Protein 4GNR (pdb70)

Radius of gyration: 19.74 Å; Cα contacts (8 Å, |Δi|>4): 890; chains: 1; bounding box: 36×37×62 Å

Sequence (347 aa):
KTIIKKIIGFNFEESGSSLAAYGTAEQKGAQLAVDEINAAGGII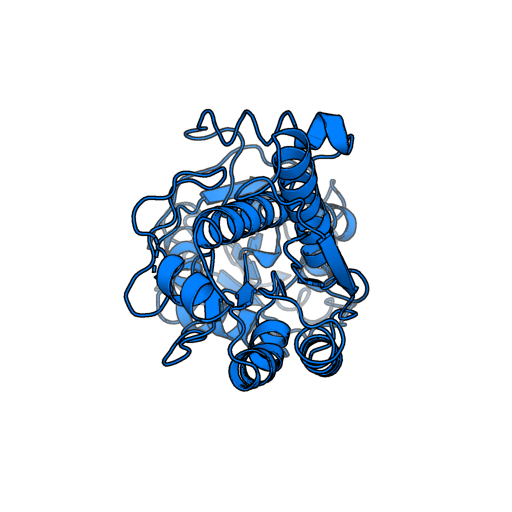DGKQIEVVDKDNKSETAEAASSSVTTNNLVTQSKVSAVVGPATSGATAAAVANATKAGVPLISPSATQDDGLLTKKGQDDYLFIGTFQDSSFQGKIISNYVVSEKKLNNAKKKVVLYTDNNAASSDYAKGIAKSFREESSYKGEIVADEETTFVAGDTDFQAALTKKMKGKDDFDAIVVPGYYNEAGKIVNNQARGMGIDKPIVGGDGFNGEEEEFVQQATAEEKKASNIYFISGFSTTVVEVSAKKAKAFLDDAYRAKYNEEEPSSTFAALAYDSVHLVANAAKKGAKKNNSSGEIKDNLATKKDFEGVVTGQTSFDADHNTVKTAYMMTMNNNGKVEEAAEEVVKP

Organism: NCBI:txid637987

Solvent-accessible surface area: 13875 Å² total

Nearest PDB structures (foldseek):
  3hut-assembly1_A  TM=7.259E-01  e=1.552E-26  Rhodospirillum rubrum ATCC 11170
  3ukj-assembly1_A  TM=8.478E-01  e=1.005E-19  Rhodopseudomonas palustris HaA2
  3uk0-assembly1_A  TM=8.371E-01  e=4.678E-20  Rhodopseudomonas palustris BisB5
  4jb2-assembly1_A  TM=8.365E-01  e=9.520E-20  Rhodopseudomonas palustris CGA009
  7ylt-assembly3_C  TM=7.729E-01  e=8.534E-20  Variovorax paradoxus

Structure (mmCIF, N/CA/C/O backbone):
data_4GNR
#
_entry.id   4GNR
#
_cell.length_a   37.274
_cell.length_b   72.819
_cell.length_c   57.542
_cell.angle_alpha   90.00
_cell.angle_beta   105.10
_cell.angle_gamma   90.00
#
_symmetry.space_group_name_H-M   'P 1 21 1'
#
loop_
_entity.id
_entity.type
_entity.pdbx_description
1 polymer 'ABC transporter substrate-binding protein-branched chain amino acid transport'
2 non-polymer ISOLEUCINE
3 non-polymer 'MAGNESIUM ION'
4 non-polymer 'CHLORIDE ION'
5 water water
#
loop_
_atom_site.group_PDB
_atom_site.id
_atom_site.type_symbol
_atom_site.label_atom_id
_atom_site.label_alt_id
_atom_site.label_comp_id
_atom_site.label_asym_id
_atom_site.label_entity_id
_atom_site.label_seq_id
_atom_site.pdbx_PDB_ins_code
_atom_site.Cartn_x
_atom_site.Cartn_y
_atom_site.Cartn_z
_atom_site.occupancy
_atom_site.B_iso_or_equiv
_atom_site.auth_seq_id
_atom_site.auth_comp_id
_atom_site.auth_asym_id
_atom_site.auth_atom_id
_atom_site.pdbx_PDB_model_num
ATOM 1 N N . LYS A 1 6 ? 11.298 49.978 8.676 1.00 25.25 39 LYS A N 1
ATOM 2 C CA . LYS A 1 6 ? 11.161 48.699 9.436 1.00 24.40 39 LYS A CA 1
ATOM 3 C C . LYS A 1 6 ? 11.862 48.774 10.798 1.00 22.46 39 LYS A C 1
ATOM 4 O O . LYS A 1 6 ? 12.439 49.798 11.168 1.00 21.48 39 LYS A O 1
ATOM 10 N N . THR A 1 7 ? 11.794 47.679 11.539 1.00 20.90 40 THR A N 1
ATOM 11 C CA . THR A 1 7 ? 12.394 47.620 12.851 1.00 19.35 40 THR A CA 1
ATOM 12 C C . THR A 1 7 ? 13.248 46.419 13.060 1.00 17.49 40 THR A C 1
ATOM 13 O O . THR A 1 7 ? 13.265 45.485 12.263 1.00 19.43 40 THR A O 1
ATOM 17 N N A ILE A 1 8 ? 14.026 46.503 14.132 0.50 15.23 41 ILE A N 1
ATOM 18 N N B ILE A 1 8 ? 14.017 46.466 14.128 0.50 16.41 41 ILE A N 1
ATOM 19 C CA A ILE A 1 8 ? 14.898 45.416 14.584 0.50 13.76 41 ILE A CA 1
ATOM 20 C CA B ILE A 1 8 ? 14.819 45.315 14.475 0.50 15.30 41 ILE A CA 1
ATOM 21 C C A ILE A 1 8 ? 14.170 44.854 15.825 0.50 11.72 41 ILE A C 1
ATOM 22 C C B ILE A 1 8 ? 14.291 44.863 15.828 0.50 14.67 41 ILE A C 1
ATOM 23 O O A ILE A 1 8 ? 13.906 45.587 16.791 0.50 11.27 41 ILE A O 1
ATOM 24 O O B ILE A 1 8 ? 14.441 45.514 16.877 0.50 14.75 41 ILE A O 1
ATOM 33 N N A LYS A 1 9 ? 13.820 43.567 15.791 0.50 9.81 42 LYS A N 1
ATOM 34 N N B LYS A 1 9 ? 13.652 43.715 15.762 0.50 13.88 42 LYS A N 1
ATOM 35 C CA A LYS A 1 9 ? 13.108 42.928 16.920 0.50 9.22 42 LYS A CA 1
ATOM 36 C CA B LYS A 1 9 ? 13.027 43.120 16.907 0.50 13.02 42 LYS A CA 1
ATOM 37 C C A LYS A 1 9 ? 14.093 42.284 17.890 0.50 8.47 42 LYS A C 1
ATOM 38 C C B LYS A 1 9 ? 13.931 42.237 17.751 0.50 11.23 42 LYS A C 1
ATOM 39 O O A LYS A 1 9 ? 14.952 41.49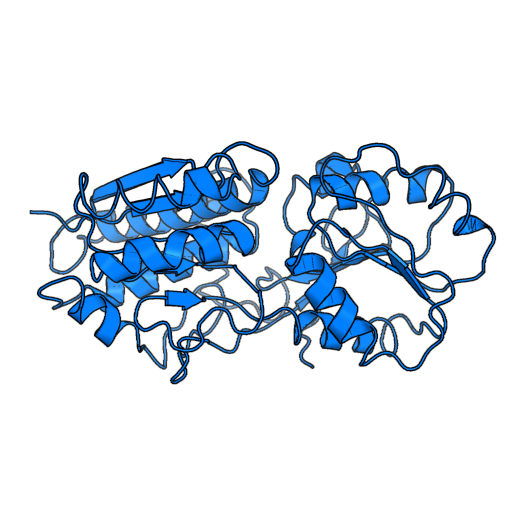8 17.500 0.50 9.07 42 LYS A O 1
ATOM 40 O O B LYS A 1 9 ? 14.628 41.360 17.258 0.50 10.92 42 LYS A O 1
ATOM 51 N N A ILE A 1 10 ? 13.956 42.651 19.169 0.50 8.03 43 ILE A N 1
ATOM 52 N N B ILE A 1 10 ? 13.955 42.558 19.041 0.50 10.23 43 ILE A N 1
ATOM 53 C CA A ILE A 1 10 ? 14.804 42.128 20.251 0.50 7.56 43 ILE A CA 1
ATOM 54 C CA B ILE A 1 10 ? 14.737 41.796 20.004 0.50 8.86 43 ILE A CA 1
ATOM 55 C C A ILE A 1 10 ? 13.924 41.562 21.368 0.50 7.00 43 ILE A C 1
ATOM 56 C C B ILE A 1 10 ? 13.769 41.356 21.091 0.50 8.36 43 ILE A C 1
ATOM 57 O O A ILE A 1 10 ? 13.030 42.272 21.874 0.50 7.47 43 ILE A O 1
ATOM 58 O O B ILE A 1 10 ? 12.687 41.913 21.290 0.50 9.16 43 ILE A O 1
ATOM 67 N N . GLY A 1 11 ? 14.156 40.297 21.755 1.00 6.91 44 GLY A N 1
ATOM 68 C CA . GLY A 1 11 ? 13.372 39.735 22.838 1.00 6.58 44 GLY A CA 1
ATOM 69 C C . GLY A 1 11 ? 14.061 39.916 24.182 1.00 5.95 44 GLY A C 1
ATOM 70 O O . GLY A 1 11 ? 15.292 39.915 24.250 1.00 6.71 44 GLY A O 1
ATOM 71 N N . PHE A 1 12 ? 13.249 40.099 25.213 1.00 5.79 45 PHE A N 1
ATOM 72 C CA . PHE A 1 12 ? 13.707 40.028 26.589 1.00 5.46 45 PHE A CA 1
ATOM 73 C C . PHE A 1 12 ? 13.100 38.726 27.170 1.00 5.57 45 PHE A C 1
ATOM 74 O O . PHE A 1 12 ? 11.898 38.454 26.970 1.00 6.55 45 PHE A O 1
ATOM 82 N N . ASN A 1 13 ? 13.909 37.978 27.912 1.00 5.22 46 ASN A N 1
ATOM 83 C CA . ASN A 1 13 ? 13.457 36.742 28.591 1.00 5.41 46 ASN A CA 1
ATOM 84 C C . ASN A 1 13 ? 13.938 36.891 30.040 1.00 5.25 46 ASN A C 1
ATOM 85 O O . ASN A 1 13 ? 15.065 36.510 30.351 1.00 5.85 46 ASN A O 1
ATOM 90 N N . PHE A 1 14 ? 13.109 37.511 30.880 1.00 5.30 47 PHE A N 1
ATOM 91 C CA . PHE A 1 14 ? 13.535 37.860 32.224 1.00 4.93 47 PHE A CA 1
ATOM 92 C C . PHE A 1 14 ? 12.631 37.300 33.307 1.00 5.28 47 PHE A C 1
ATOM 93 O O . PHE A 1 14 ? 11.418 37.141 33.134 1.00 5.76 47 PHE A O 1
ATOM 101 N N . GLU A 1 15 ? 13.246 37.104 34.470 1.00 5.66 48 GLU A N 1
ATOM 102 C CA . GLU A 1 15 ? 12.595 36.646 35.709 1.00 5.71 48 GLU A CA 1
ATOM 103 C C . GLU A 1 15 ? 11.882 37.883 36.311 1.00 6.15 48 GLU A C 1
ATOM 104 O O . GLU A 1 15 ? 12.398 38.547 37.212 1.00 7.52 48 GLU A O 1
ATOM 110 N N . GLU A 1 16 ? 10.712 38.201 35.772 1.00 6.28 49 GLU A N 1
ATOM 111 C CA . GLU A 1 16 ? 9.957 39.403 36.153 1.00 7.09 49 GLU A CA 1
ATOM 112 C C . GLU A 1 16 ? 8.983 39.158 37.303 1.00 7.71 49 GLU A C 1
ATOM 113 O O . GLU A 1 16 ? 8.499 40.102 37.919 1.00 10.99 49 GLU A O 1
ATOM 119 N N . SER A 1 17 ? 8.668 37.891 37.549 1.00 7.56 50 SER A N 1
ATOM 120 C CA . SER A 1 17 ? 7.825 37.456 38.665 1.00 7.58 50 SER A CA 1
ATOM 121 C C . SER A 1 17 ? 8.460 36.168 39.198 1.00 7.44 50 SER A C 1
ATOM 122 O O . SER A 1 17 ? 9.326 35.583 38.554 1.00 7.96 50 SER A O 1
ATOM 125 N N . GLY A 1 18 ? 8.019 35.745 40.372 1.00 8.41 51 GLY A N 1
ATOM 126 C CA . GLY A 1 18 ? 8.547 34.531 40.973 1.00 8.88 51 GLY A CA 1
ATOM 127 C C . GLY A 1 18 ? 9.696 34.809 41.942 1.00 8.16 51 GLY A C 1
ATOM 128 O O . GLY A 1 18 ? 10.004 35.936 42.274 1.00 9.05 51 GLY A O 1
ATOM 129 N N A SER A 1 19 ? 10.375 33.744 42.326 0.90 8.37 52 SER A N 1
ATOM 130 N N B SER A 1 19 ? 10.294 33.727 42.411 0.10 8.44 52 SER A N 1
ATOM 131 C CA A SER A 1 19 ? 11.400 33.769 43.369 0.90 8.97 52 SER A CA 1
ATOM 132 C CA B SER A 1 19 ? 11.397 33.730 43.396 0.10 8.07 52 SER A CA 1
ATOM 133 C C A SER A 1 19 ? 12.658 34.519 43.058 0.90 7.97 52 SER A C 1
ATOM 134 C C B SER A 1 19 ? 12.695 34.466 43.043 0.10 7.70 52 SER A C 1
ATOM 135 O O A SER A 1 19 ? 13.414 34.808 43.976 0.90 9.73 52 SER A O 1
ATOM 136 O O B SER A 1 19 ? 13.535 34.681 43.916 0.10 8.02 52 SER A O 1
ATOM 141 N N . LEU A 1 20 ? 12.856 34.839 41.780 1.00 7.19 53 LEU A N 1
ATOM 142 C CA . LEU A 1 20 ? 14.068 35.542 41.295 1.00 6.74 53 LEU A CA 1
ATOM 143 C C . LEU A 1 20 ? 13.717 36.888 40.679 1.00 6.64 53 LEU A C 1
ATOM 144 O O . LEU A 1 20 ? 14.548 37.521 40.021 1.00 7.04 53 LEU A O 1
ATOM 149 N N . ALA A 1 21 ? 12.499 37.359 40.954 1.00 7.60 54 ALA A N 1
ATOM 150 C CA . ALA A 1 21 ? 11.957 38.598 40.360 1.00 7.78 54 ALA A CA 1
ATOM 151 C C . ALA A 1 21 ? 12.809 39.837 40.540 1.00 7.12 54 ALA A C 1
ATOM 152 O O . ALA A 1 21 ? 12.837 40.695 39.666 1.00 7.66 54 ALA A O 1
ATOM 154 N N . ALA A 1 22 ? 13.449 39.967 41.698 1.00 7.33 55 ALA A N 1
ATOM 155 C CA . ALA A 1 22 ? 14.242 41.177 41.899 1.00 7.48 55 ALA A CA 1
ATOM 156 C C . ALA A 1 22 ? 15.336 41.298 40.844 1.00 7.15 55 ALA A C 1
ATOM 157 O O . ALA A 1 22 ? 15.675 42.408 40.410 1.00 8.32 55 ALA A O 1
ATOM 159 N N . TYR A 1 23 ? 15.911 40.174 40.456 1.00 6.29 56 TYR A N 1
ATOM 160 C CA . TYR A 1 23 ? 16.998 40.183 39.472 1.00 6.17 56 TYR A CA 1
ATOM 161 C C . TYR A 1 23 ? 16.470 40.496 38.069 1.00 5.79 56 TYR A C 1
ATOM 162 O O . TYR A 1 23 ? 16.994 41.374 37.375 1.00 6.11 56 TYR A O 1
ATOM 171 N N . GLY A 1 24 ? 15.436 39.768 37.643 1.00 5.94 57 GLY A N 1
ATOM 172 C CA . GLY A 1 24 ? 14.918 39.961 36.301 1.00 5.87 57 GLY A CA 1
ATOM 173 C C . GLY A 1 24 ? 14.249 41.305 36.107 1.00 5.53 57 GLY A C 1
ATOM 174 O O . GLY A 1 24 ? 14.309 41.874 35.030 1.00 6.03 57 GLY A O 1
ATOM 175 N N . THR A 1 25 ? 13.580 41.812 37.138 1.00 5.88 58 THR A N 1
ATOM 176 C CA . THR A 1 25 ? 12.933 43.126 37.043 1.00 6.54 58 THR A CA 1
ATOM 177 C C . THR A 1 25 ? 13.991 44.243 36.906 1.00 6.09 58 THR A C 1
ATOM 178 O O . THR A 1 25 ? 13.830 45.184 36.125 1.00 6.48 58 THR A O 1
ATOM 182 N N . ALA A 1 26 ? 15.088 44.114 37.661 1.00 5.71 59 ALA A N 1
ATOM 183 C CA . ALA A 1 26 ? 16.188 45.085 37.539 1.00 6.11 59 ALA A CA 1
ATOM 184 C C . ALA A 1 26 ? 16.716 45.071 36.091 1.00 5.33 59 ALA A C 1
ATOM 185 O O . ALA A 1 26 ? 17.002 46.113 35.502 1.00 5.75 59 ALA A O 1
ATOM 187 N N . GLU A 1 27 ? 16.880 43.871 35.540 1.00 5.18 60 GLU A N 1
ATOM 188 C CA . GLU A 1 27 ? 17.403 43.734 34.175 1.00 5.05 60 GLU A CA 1
ATOM 189 C C . GLU A 1 27 ? 16.419 44.284 33.145 1.00 5.09 60 GLU A C 1
ATOM 190 O O . GLU A 1 27 ? 16.823 44.944 32.190 1.00 5.22 60 GLU A O 1
ATOM 196 N N . GLN A 1 28 ? 15.131 44.009 33.340 1.00 5.45 61 GLN A N 1
ATOM 197 C CA . GLN A 1 28 ? 14.097 44.561 32.474 1.00 5.58 61 GLN A CA 1
ATOM 198 C C . GLN A 1 28 ? 14.221 46.103 32.442 1.00 5.63 61 GLN A C 1
ATOM 199 O O . GLN A 1 28 ? 14.183 46.729 31.379 1.00 6.13 61 GLN A O 1
ATOM 205 N N . LYS A 1 29 ? 14.335 46.699 33.629 1.00 5.82 62 LYS A N 1
ATOM 206 C CA . LYS A 1 29 ? 14.424 48.170 33.716 1.00 6.51 62 LYS A CA 1
ATOM 207 C C . LYS A 1 29 ? 15.693 48.701 33.059 1.00 6.29 62 LYS A C 1
ATOM 208 O O . LYS A 1 29 ? 15.652 49.716 32.340 1.00 6.35 62 LYS A O 1
ATOM 214 N N . GLY A 1 30 ? 16.834 48.071 33.333 1.00 5.72 63 GLY A N 1
ATOM 215 C CA . GLY A 1 30 ? 18.074 48.558 32.720 1.00 5.69 63 GLY A CA 1
ATOM 216 C C . GLY A 1 30 ? 18.078 48.381 31.191 1.00 5.45 63 GLY A C 1
ATOM 217 O O . GLY A 1 30 ? 18.508 49.271 30.449 1.00 5.72 63 GLY A O 1
ATOM 218 N N . ALA A 1 31 ? 17.612 47.213 30.737 1.00 5.15 64 ALA A N 1
ATOM 219 C CA . ALA A 1 31 ? 17.550 46.927 29.305 1.00 5.29 64 ALA A CA 1
ATOM 220 C C . ALA A 1 31 ? 16.588 47.880 28.592 1.00 5.30 64 ALA A C 1
ATOM 221 O O . ALA A 1 31 ? 16.889 48.394 27.518 1.00 5.83 64 ALA A O 1
ATOM 223 N N . GLN A 1 32 ? 15.421 48.090 29.187 1.00 5.80 65 GLN A N 1
ATOM 224 C CA . GLN A 1 32 ? 14.433 48.974 28.551 1.00 6.28 65 GLN A CA 1
ATOM 225 C C . GLN A 1 32 ? 14.947 50.420 28.487 1.00 6.34 65 GLN A C 1
ATOM 226 O O . GLN A 1 32 ? 14.668 51.136 27.519 1.00 7.06 65 GLN A O 1
ATOM 232 N N . LEU A 1 33 ? 15.673 50.858 29.527 1.00 6.28 66 LEU A N 1
ATOM 233 C CA . LEU A 1 33 ? 16.253 52.208 29.515 1.00 6.79 66 LEU A CA 1
ATOM 234 C C . LEU A 1 33 ? 17.201 52.341 28.311 1.00 6.52 66 LEU A C 1
ATOM 235 O O . LEU A 1 33 ? 17.166 53.341 27.588 1.00 7.08 66 LEU A O 1
ATOM 240 N N . ALA A 1 34 ? 18.066 51.350 28.111 1.00 6.15 67 ALA A N 1
ATOM 241 C CA . ALA A 1 34 ? 18.986 51.378 26.976 1.00 6.24 67 ALA A CA 1
ATOM 242 C C . ALA A 1 34 ? 18.203 51.436 25.654 1.00 6.10 67 ALA A C 1
ATOM 243 O O . ALA A 1 34 ? 18.547 52.220 24.764 1.00 6.83 67 ALA A O 1
ATOM 245 N N . VAL A 1 35 ? 17.190 50.569 25.504 1.00 6.10 68 VAL A N 1
ATOM 246 C CA . VAL A 1 35 ? 16.395 50.577 24.270 1.00 6.68 68 VAL A CA 1
ATOM 247 C C . VAL A 1 35 ? 15.781 51.960 24.027 1.00 7.06 68 VAL A C 1
ATOM 248 O O . VAL A 1 35 ? 15.813 52.495 22.927 1.00 7.65 68 VAL A O 1
ATOM 252 N N . ASP A 1 36 ? 15.170 52.512 25.062 1.00 7.34 69 ASP A N 1
ATOM 253 C CA . ASP A 1 36 ? 14.515 53.825 24.927 1.00 7.82 69 ASP A CA 1
ATOM 254 C C . ASP A 1 36 ? 15.487 54.884 24.448 1.00 7.71 69 ASP A C 1
ATOM 255 O O . ASP A 1 36 ? 15.159 55.714 23.586 1.00 8.74 69 ASP A O 1
ATOM 260 N N . GLU A 1 37 ? 16.667 54.903 25.037 1.00 7.61 70 GLU A N 1
ATOM 261 C CA . GLU A 1 37 ? 17.679 55.889 24.661 1.00 8.06 70 GLU A CA 1
ATOM 262 C C . GLU A 1 37 ? 18.166 55.695 23.241 1.00 7.69 70 GLU A C 1
ATOM 263 O O . GLU A 1 37 ? 18.290 56.656 22.477 1.00 8.82 70 GLU A O 1
ATOM 269 N N . ILE A 1 38 ? 18.452 54.449 22.873 1.00 7.77 71 ILE A N 1
ATOM 270 C CA . ILE A 1 38 ? 18.912 54.157 21.514 1.00 7.69 71 ILE A CA 1
ATOM 271 C C . ILE A 1 38 ? 17.837 54.576 20.513 1.00 8.07 71 ILE A C 1
ATOM 272 O O . ILE A 1 38 ? 18.130 55.201 19.478 1.00 8.98 71 ILE A O 1
ATOM 277 N N . ASN A 1 39 ? 16.585 54.248 20.815 1.00 8.12 72 ASN A N 1
ATOM 278 C CA . ASN A 1 39 ? 15.471 54.625 19.928 1.00 9.22 72 ASN A CA 1
ATOM 279 C C . ASN A 1 39 ? 15.324 56.125 19.773 1.00 9.80 72 ASN A C 1
ATOM 280 O O . ASN A 1 39 ? 15.111 56.631 18.667 1.00 11.27 72 ASN A O 1
ATOM 285 N N . ALA A 1 40 ? 15.468 56.844 20.877 1.00 9.45 73 ALA A N 1
ATOM 286 C CA . ALA A 1 40 ? 15.374 58.322 20.856 1.00 10.64 73 ALA A CA 1
ATOM 287 C C . ALA A 1 40 ? 16.478 58.931 20.020 1.00 11.51 73 ALA A C 1
ATOM 288 O O . ALA A 1 40 ? 16.301 60.000 19.446 1.00 14.15 73 ALA A O 1
ATOM 290 N N . ALA A 1 41 ? 17.620 58.262 19.972 1.00 11.25 74 ALA A N 1
ATOM 291 C CA . ALA A 1 41 ? 18.781 58.716 19.207 1.00 12.32 74 ALA A CA 1
ATOM 292 C C . ALA A 1 41 ? 18.740 58.290 17.737 1.00 13.38 74 ALA A C 1
ATOM 293 O O . ALA A 1 41 ? 19.663 58.590 16.978 1.00 16.80 74 ALA A O 1
ATOM 295 N N . GLY A 1 42 ? 17.680 57.612 17.320 1.00 13.73 75 GLY A N 1
ATOM 296 C CA . GLY A 1 42 ? 17.530 57.211 15.911 1.00 14.34 75 GLY A CA 1
ATOM 297 C C . GLY A 1 42 ? 17.540 55.727 15.605 1.00 14.40 75 GLY A C 1
ATOM 298 O O . GLY A 1 42 ? 17.460 55.332 14.445 1.00 17.01 75 GLY A O 1
ATOM 299 N N . GLY A 1 43 ? 17.655 54.905 16.648 1.00 12.63 76 GLY A N 1
ATOM 300 C CA . GLY A 1 43 ? 17.664 53.460 16.447 1.00 12.96 76 GLY A CA 1
ATOM 301 C C . GLY A 1 43 ? 18.988 52.900 15.962 1.00 13.37 76 GLY A C 1
ATOM 302 O O . GLY A 1 43 ? 20.036 53.481 16.193 1.00 14.84 76 GLY A O 1
ATOM 303 N N A ILE A 1 44 ? 18.954 51.775 15.277 0.50 13.95 77 ILE A N 1
ATOM 304 N N B ILE A 1 44 ? 18.877 51.724 15.326 0.50 13.20 77 ILE A N 1
ATOM 305 C CA A ILE A 1 44 ? 20.186 51.188 14.757 0.50 14.62 77 ILE A CA 1
ATOM 306 C CA B ILE A 1 44 ? 19.982 50.909 14.757 0.50 12.99 77 ILE A CA 1
ATOM 307 C C A ILE A 1 44 ? 19.973 51.112 13.263 0.50 14.31 77 ILE A C 1
ATOM 308 C C B ILE A 1 44 ? 19.960 51.003 13.210 0.50 13.23 77 ILE A C 1
ATOM 309 O O A ILE A 1 44 ? 18.957 50.643 12.770 0.50 13.79 77 ILE A O 1
ATOM 310 O O B ILE A 1 44 ? 19.023 50.501 12.604 0.50 12.85 77 ILE A O 1
ATOM 319 N N . ASP A 1 45 ? 20.951 51.638 12.562 1.00 14.89 78 ASP A N 1
ATOM 320 C CA . ASP A 1 45 ? 20.918 51.729 11.086 1.00 14.87 78 ASP A CA 1
ATOM 321 C C . ASP A 1 45 ? 19.591 52.417 10.692 1.00 15.06 78 ASP A C 1
ATOM 322 O O . ASP A 1 45 ? 18.954 52.092 9.679 1.00 16.22 78 ASP A O 1
ATOM 327 N N . GLY A 1 46 ? 19.182 53.387 11.507 1.00 15.28 79 GLY A N 1
ATOM 328 C CA . GLY A 1 46 ? 17.937 54.139 11.287 1.00 15.57 79 GLY A CA 1
ATOM 329 C C . GLY A 1 46 ? 16.644 53.387 11.578 1.00 14.96 79 GLY A C 1
ATOM 330 O O . GLY A 1 46 ? 15.545 53.904 11.338 1.00 17.21 79 GLY A O 1
ATOM 331 N N . LYS A 1 47 ? 16.766 52.181 12.132 1.00 13.94 80 LYS A N 1
ATOM 332 C CA . LYS A 1 47 ? 15.621 51.340 12.452 1.00 14.03 80 LYS A CA 1
ATOM 333 C C . LYS A 1 47 ? 15.339 51.325 13.943 1.00 12.48 80 LYS A C 1
ATOM 334 O O . LYS A 1 47 ? 16.233 51.127 14.761 1.00 13.66 80 LYS A O 1
ATOM 340 N N . GLN A 1 48 ? 14.096 51.550 14.315 1.00 12.00 81 GLN A N 1
ATOM 341 C CA . GLN A 1 48 ? 13.739 51.457 15.742 1.00 11.92 81 GLN A CA 1
ATOM 342 C C . GLN A 1 48 ? 13.814 50.002 16.230 1.00 11.59 81 GLN A C 1
ATOM 343 O O . GLN A 1 48 ? 13.557 49.059 15.483 1.00 13.20 81 GLN A O 1
ATOM 349 N N . ILE A 1 49 ? 14.193 49.863 17.492 1.00 11.01 82 ILE A N 1
ATOM 350 C CA . ILE A 1 49 ? 14.223 48.564 18.161 1.00 10.72 82 ILE A CA 1
ATOM 351 C C . ILE A 1 49 ? 12.808 48.301 18.687 1.00 10.85 82 ILE A C 1
ATOM 352 O O . ILE A 1 49 ? 12.216 49.140 19.366 1.00 11.80 82 ILE A O 1
ATOM 357 N N . GLU A 1 50 ? 12.274 47.142 18.339 1.00 11.00 83 GLU A N 1
ATOM 358 C CA . GLU A 1 50 ? 10.960 46.677 18.790 1.00 11.12 83 GLU A CA 1
ATOM 359 C C . GLU A 1 50 ? 11.239 45.579 19.816 1.00 9.92 83 GLU A C 1
ATOM 360 O O . GLU A 1 50 ? 11.821 44.561 19.486 1.00 12.19 83 GLU A O 1
ATOM 366 N N . VAL A 1 51 ? 10.804 45.788 21.044 1.00 9.22 84 VAL A N 1
ATOM 367 C CA . VAL A 1 51 ? 11.022 44.834 22.108 1.00 9.44 84 VAL A CA 1
ATOM 368 C C . VAL A 1 51 ? 9.824 43.921 22.303 1.00 8.52 84 VAL A C 1
ATOM 369 O O . VAL A 1 51 ? 8.690 44.386 22.320 1.00 9.59 84 VAL A O 1
ATOM 373 N N . VAL A 1 52 ? 10.100 42.625 22.436 1.00 8.00 85 VAL A N 1
ATOM 374 C CA . VAL A 1 52 ? 9.079 41.614 22.816 1.00 7.90 85 VAL A CA 1
ATOM 375 C C . VAL A 1 52 ? 9.578 41.163 24.212 1.00 7.10 85 VAL A C 1
ATOM 376 O O . VAL A 1 52 ? 10.541 40.401 24.327 1.00 7.76 85 VAL A O 1
ATOM 380 N N . ASP A 1 53 ? 8.925 41.681 25.248 1.00 7.60 86 ASP A N 1
ATOM 381 C CA . ASP A 1 53 ? 9.355 41.502 26.647 1.00 7.74 86 ASP A CA 1
ATOM 382 C C . ASP A 1 53 ? 8.558 40.416 27.315 1.00 7.60 86 ASP A C 1
ATOM 383 O O . ASP A 1 53 ? 7.393 40.619 27.607 1.00 9.10 86 ASP A O 1
ATOM 388 N N . LYS A 1 54 ? 9.182 39.275 27.579 1.00 6.98 87 LYS A N 1
ATOM 389 C CA . LYS A 1 54 ? 8.535 38.139 28.183 1.00 7.75 87 LYS A CA 1
ATOM 390 C C . LYS A 1 54 ? 9.063 37.832 29.581 1.00 6.78 87 LYS A C 1
ATOM 391 O O . LYS A 1 54 ? 10.265 37.920 29.853 1.00 7.64 87 LYS A O 1
ATOM 397 N N . ASP A 1 55 ? 8.133 37.435 30.440 1.00 6.88 88 ASP A N 1
ATOM 398 C CA . ASP A 1 55 ? 8.399 37.036 31.820 1.00 6.94 88 ASP A CA 1
ATOM 399 C C . ASP A 1 55 ? 8.506 35.491 31.875 1.00 6.91 88 ASP A C 1
ATOM 400 O O . ASP A 1 55 ? 7.567 34.794 31.514 1.00 9.60 88 ASP A O 1
ATOM 405 N N . ASN A 1 56 ? 9.647 34.990 32.328 1.00 6.40 89 ASN A N 1
ATOM 406 C CA . ASN A 1 56 ? 9.842 33.553 32.493 1.00 6.58 89 ASN A CA 1
ATOM 407 C C . ASN A 1 56 ? 9.418 33.023 33.873 1.00 6.50 89 ASN A C 1
ATOM 408 O O . ASN A 1 56 ? 9.580 31.825 34.146 1.00 7.05 89 ASN A O 1
ATOM 413 N N . LYS A 1 57 ? 8.896 33.898 34.733 1.00 6.74 90 LYS A N 1
ATOM 414 C CA . LYS A 1 57 ? 8.292 33.517 36.031 1.00 7.45 90 LYS A CA 1
ATOM 415 C C . LYS A 1 57 ? 9.299 32.873 36.977 1.00 7.29 90 LYS A C 1
ATOM 416 O O . LYS A 1 57 ? 8.914 32.229 37.940 1.00 8.20 90 LYS A O 1
ATOM 422 N N . SER A 1 58 ? 10.600 33.083 36.726 1.00 6.98 91 SER A N 1
ATOM 423 C CA . SER A 1 58 ? 11.665 32.484 37.519 1.00 7.37 91 SER A CA 1
ATOM 424 C C . SER A 1 58 ? 11.707 30.950 37.393 1.00 7.99 91 SER A C 1
ATOM 425 O O . SER A 1 58 ? 12.318 30.291 38.242 1.00 9.46 91 SER A O 1
ATOM 428 N N . GLU A 1 59 ? 11.125 30.404 36.335 1.00 7.94 92 GLU A N 1
ATOM 429 C CA . GLU A 1 59 ? 11.057 28.938 36.143 1.00 8.51 92 GLU A CA 1
ATOM 430 C C . GLU A 1 59 ? 11.869 28.512 34.942 1.00 8.28 92 GLU A C 1
ATOM 431 O O . GLU A 1 59 ? 11.809 29.117 33.873 1.00 8.80 92 GLU A O 1
ATOM 437 N N . THR A 1 60 ? 12.613 27.427 35.090 1.00 8.94 93 THR A N 1
ATOM 438 C CA . THR A 1 60 ? 13.473 26.968 33.999 1.00 9.57 93 THR A CA 1
ATOM 439 C C . THR A 1 60 ? 12.689 26.514 32.779 1.00 8.82 93 THR A C 1
ATOM 440 O O . THR A 1 60 ? 13.031 26.885 31.640 1.00 9.28 93 THR A O 1
ATOM 444 N N . ALA A 1 61 ? 11.632 25.725 32.967 1.00 9.27 94 ALA A N 1
ATOM 445 C CA . ALA A 1 61 ? 10.859 25.260 31.817 1.00 9.61 94 ALA A CA 1
ATOM 446 C C . ALA A 1 61 ? 10.190 26.419 31.090 1.00 8.20 94 ALA A C 1
ATOM 447 O O . ALA A 1 61 ? 10.084 26.427 29.853 1.00 9.33 94 ALA A O 1
ATOM 449 N N . GLU A 1 62 ? 9.734 27.410 31.844 1.00 7.81 95 GLU A N 1
ATOM 450 C CA . GLU A 1 62 ? 9.105 28.570 31.243 1.00 7.49 95 GLU A CA 1
ATOM 451 C C . GLU A 1 62 ? 10.155 29.379 30.476 1.00 6.80 95 GLU A C 1
ATOM 452 O O . GLU A 1 62 ? 9.869 29.900 29.407 1.00 7.48 95 GLU A O 1
ATOM 458 N N . ALA A 1 63 ? 11.365 29.512 31.020 1.00 6.71 96 ALA A N 1
ATOM 459 C CA . ALA A 1 63 ? 12.428 30.219 30.303 1.00 6.70 96 ALA A CA 1
ATOM 460 C C . ALA A 1 63 ? 12.690 29.536 28.950 1.00 6.48 96 ALA A C 1
ATOM 461 O O . ALA A 1 63 ? 12.932 30.208 27.943 1.00 6.95 96 ALA A O 1
ATOM 463 N N . ALA A 1 64 ? 12.661 28.213 28.932 1.00 7.33 97 ALA A N 1
ATOM 464 C CA . ALA A 1 64 ? 12.856 27.458 27.688 1.00 7.81 97 ALA A CA 1
ATOM 465 C C . ALA A 1 64 ? 11.720 27.710 26.688 1.00 7.84 97 ALA A C 1
ATOM 466 O O . ALA A 1 64 ? 11.966 27.983 25.512 1.00 8.15 97 ALA A O 1
ATOM 468 N N A SER A 1 65 ? 10.491 27.633 27.179 0.35 7.85 98 SER A N 1
ATOM 469 N N B SER A 1 65 ? 10.462 27.624 27.120 0.35 7.99 98 SER A N 1
ATOM 470 N N C SER A 1 65 ? 10.496 27.629 27.191 0.30 8.32 98 SER A N 1
ATOM 471 C CA A SER A 1 65 ? 9.306 27.832 26.338 0.35 8.12 98 SER A CA 1
ATOM 472 C CA B SER A 1 65 ? 9.329 27.831 26.167 0.35 8.11 98 SER A CA 1
ATOM 473 C CA C SER A 1 65 ? 9.283 27.821 26.385 0.30 9.02 98 SER A CA 1
ATOM 474 C C A SER A 1 65 ? 9.268 29.241 25.751 0.35 8.07 98 SER A C 1
ATOM 475 C C B SER A 1 65 ? 9.236 29.293 25.706 0.35 7.92 98 SER A C 1
ATOM 476 C C C SER A 1 65 ? 9.218 29.231 25.779 0.30 8.50 98 SER A C 1
ATOM 477 O O A SER A 1 65 ? 9.033 29.424 24.556 0.35 9.11 98 SER A O 1
ATOM 478 O O B SER A 1 65 ? 8.868 29.579 24.561 0.35 8.45 98 SER A O 1
ATOM 479 O O C SER A 1 65 ? 8.899 29.402 24.602 0.30 9.39 98 SER A O 1
ATOM 486 N N . VAL A 1 66 ? 9.526 30.225 26.606 1.00 7.68 99 VAL A N 1
ATOM 487 C CA . VAL A 1 66 ? 9.536 31.639 26.199 1.00 7.63 99 VAL A CA 1
ATOM 488 C C . VAL A 1 66 ? 10.570 31.822 25.087 1.00 7.21 99 VAL A C 1
ATOM 489 O O . VAL A 1 66 ? 10.330 32.553 24.139 1.00 7.59 99 VAL A O 1
ATOM 493 N N . THR A 1 67 ? 11.724 31.170 25.209 1.00 7.06 100 THR A N 1
ATOM 494 C CA . THR A 1 67 ? 12.765 31.305 24.182 1.00 6.83 100 THR A CA 1
ATOM 495 C C . THR A 1 67 ? 12.257 30.784 22.835 1.00 7.14 100 THR A C 1
ATOM 496 O O . THR A 1 67 ? 12.388 31.466 21.806 1.00 7.67 100 THR A O 1
ATOM 500 N N . THR A 1 68 ? 11.672 29.588 22.834 1.00 7.86 101 THR A N 1
ATOM 501 C CA . THR A 1 68 ? 11.128 29.031 21.592 1.00 8.68 101 THR A CA 1
ATOM 502 C C . THR A 1 68 ? 10.134 30.000 20.955 1.00 8.78 101 THR A C 1
ATOM 503 O O . THR A 1 68 ? 10.176 30.267 19.752 1.00 9.46 101 THR A O 1
ATOM 507 N N A ASN A 1 69 ? 9.215 30.506 21.751 0.50 8.53 102 ASN A N 1
ATOM 508 N N B ASN A 1 69 ? 9.232 30.549 21.764 0.50 8.97 102 ASN A N 1
ATOM 509 C CA A ASN A 1 69 ? 8.225 31.408 21.199 0.50 8.94 102 ASN A CA 1
ATOM 510 C CA B ASN A 1 69 ? 8.211 31.494 21.264 0.50 9.95 102 ASN A CA 1
ATOM 511 C C A ASN A 1 69 ? 8.879 32.693 20.664 0.50 8.50 102 ASN A C 1
ATOM 512 C C B ASN A 1 69 ? 8.823 32.770 20.712 0.50 9.17 102 ASN A C 1
ATOM 513 O O A ASN A 1 69 ? 8.566 33.118 19.551 0.50 8.56 102 ASN A O 1
ATOM 514 O O B ASN A 1 69 ? 8.386 33.304 19.688 0.50 10.11 102 ASN A O 1
ATOM 523 N N . LEU A 1 70 ? 9.835 33.270 21.410 1.00 8.18 103 LEU A N 1
ATOM 524 C CA . LEU A 1 70 ? 10.516 34.478 20.949 1.00 7.92 103 LEU A CA 1
ATOM 525 C C . LEU A 1 70 ? 11.198 34.283 19.591 1.00 7.55 103 LEU A C 1
ATOM 526 O O . LEU A 1 70 ? 11.131 35.155 18.719 1.00 8.35 103 LEU A O 1
ATOM 531 N N . VAL A 1 71 ? 11.891 33.162 19.428 1.00 7.98 104 VAL A N 1
ATOM 532 C CA . VAL A 1 71 ? 12.684 32.967 18.221 1.00 8.21 104 VAL A CA 1
ATOM 533 C C . VAL A 1 71 ? 11.931 32.410 17.034 1.00 9.18 104 VAL A C 1
ATOM 534 O O . VAL A 1 71 ? 12.355 32.607 15.904 1.00 10.89 104 VAL A O 1
ATOM 538 N N . THR A 1 72 ? 10.824 31.710 17.270 1.00 8.90 105 THR A N 1
ATOM 539 C CA . THR A 1 72 ? 10.064 31.103 16.173 1.00 10.09 105 THR A CA 1
ATOM 540 C C . THR A 1 72 ? 8.715 31.756 15.875 1.00 10.39 105 THR A C 1
ATOM 541 O O . THR A 1 72 ? 8.232 31.633 14.780 1.00 12.55 105 THR A O 1
ATOM 545 N N . GLN A 1 73 ? 8.061 32.348 16.859 1.00 11.40 106 GLN A N 1
ATOM 546 C CA . GLN A 1 73 ? 6.734 32.975 16.666 1.00 12.05 106 GLN A CA 1
ATOM 547 C C . GLN A 1 73 ? 6.918 34.472 16.489 1.00 11.55 106 GLN A C 1
ATOM 548 O O . GLN A 1 73 ? 6.502 35.070 15.514 1.00 12.57 106 GLN A O 1
ATOM 554 N N . SER A 1 74 ? 7.591 35.071 17.454 1.00 11.46 107 SER A N 1
ATOM 555 C CA . SER A 1 74 ? 7.900 36.496 17.402 1.00 11.25 107 SER A CA 1
ATOM 556 C C . SER A 1 74 ? 9.030 36.781 16.387 1.00 9.98 107 SER A C 1
ATOM 557 O O . SER A 1 74 ? 9.203 37.882 15.922 1.00 11.73 107 SER A O 1
ATOM 560 N N . LYS A 1 75 ? 9.830 35.779 16.127 1.00 9.51 108 LYS A N 1
ATOM 561 C CA . LYS A 1 75 ? 10.920 35.865 15.173 1.00 9.65 108 LYS A CA 1
ATOM 562 C C . LYS A 1 75 ? 11.918 37.003 15.488 1.00 9.25 108 LYS A C 1
ATOM 563 O O . LYS A 1 75 ? 12.370 37.770 14.629 1.00 10.81 108 LYS A O 1
ATOM 569 N N . VAL A 1 76 ? 12.297 37.078 16.757 1.00 8.36 109 VAL A N 1
ATOM 570 C CA . VAL A 1 76 ? 13.261 38.105 17.170 1.00 8.49 109 VAL A CA 1
ATOM 571 C C . VAL A 1 76 ? 14.662 37.767 16.631 1.00 8.61 109 VAL A C 1
ATOM 572 O O . VAL A 1 76 ? 15.013 36.622 16.346 1.00 9.46 109 VAL A O 1
ATOM 576 N N . SER A 1 77 ? 15.489 38.800 16.555 1.00 8.71 110 SER A N 1
ATOM 577 C CA . SER A 1 77 ? 16.865 38.664 16.032 1.00 8.50 110 SER A CA 1
ATOM 578 C C . SER A 1 77 ? 17.933 38.402 17.086 1.00 8.10 110 SER A C 1
ATOM 579 O O . SER A 1 77 ? 19.045 37.985 16.736 1.00 9.08 110 SER A O 1
ATOM 582 N N . ALA A 1 78 ? 17.605 38.664 18.356 1.00 7.26 111 ALA A N 1
ATOM 583 C CA . ALA A 1 78 ? 18.510 38.458 19.490 1.00 6.88 111 ALA A CA 1
ATOM 584 C C . ALA A 1 78 ? 17.653 38.402 20.747 1.00 6.45 111 ALA A C 1
ATOM 585 O O . ALA A 1 78 ? 16.558 38.978 20.751 1.00 7.25 111 ALA A O 1
ATOM 587 N N . VAL A 1 79 ? 18.162 37.752 21.788 1.00 6.11 112 VAL A N 1
ATOM 588 C CA . VAL A 1 79 ? 17.460 37.658 23.068 1.00 5.95 112 VAL A CA 1
ATOM 589 C C . VAL A 1 79 ? 18.410 38.145 24.176 1.00 5.51 112 VAL A C 1
ATOM 590 O O . VAL A 1 79 ? 19.579 37.777 24.193 1.00 6.04 112 VAL A O 1
ATOM 594 N N . VAL A 1 80 ? 17.862 38.985 25.061 1.00 5.34 113 VAL A N 1
ATOM 595 C CA . VAL A 1 80 ? 18.561 39.459 26.268 1.00 5.20 113 VAL A CA 1
ATOM 596 C C . VAL A 1 80 ? 17.862 38.795 27.461 1.00 5.02 113 VAL A C 1
ATOM 597 O O . VAL A 1 80 ? 16.636 38.884 27.591 1.00 5.34 113 VAL A O 1
ATOM 601 N N . GLY A 1 81 ? 18.656 38.188 28.346 1.00 5.19 114 GLY A N 1
ATOM 602 C CA . GLY A 1 81 ? 18.140 37.394 29.444 1.00 5.26 114 GLY A CA 1
ATOM 603 C C . GLY A 1 81 ? 18.065 35.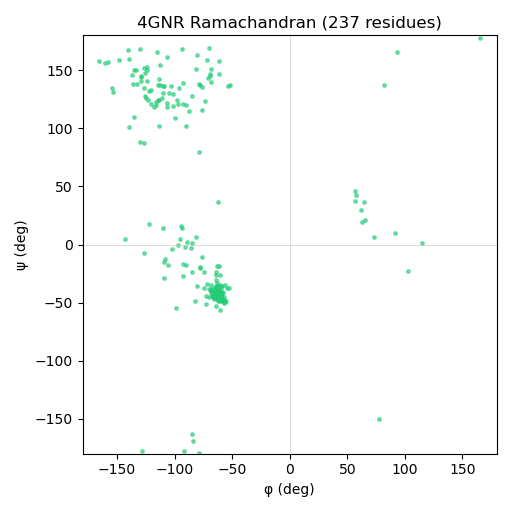926 29.017 1.00 5.11 114 GLY A C 1
ATOM 604 O O . GLY A 1 81 ? 18.075 35.631 27.823 1.00 6.43 114 GLY A O 1
ATOM 605 N N . PRO A 1 82 ? 17.890 35.001 29.977 1.00 5.45 115 PRO A N 1
ATOM 606 C CA . PRO A 1 82 ? 17.626 35.242 31.392 1.00 5.48 115 PRO A CA 1
ATOM 607 C C . PRO A 1 82 ? 18.750 35.812 32.243 1.00 4.88 115 PRO A C 1
ATOM 608 O O . PRO A 1 82 ? 19.908 35.894 31.827 1.00 5.54 115 PRO A O 1
ATOM 612 N 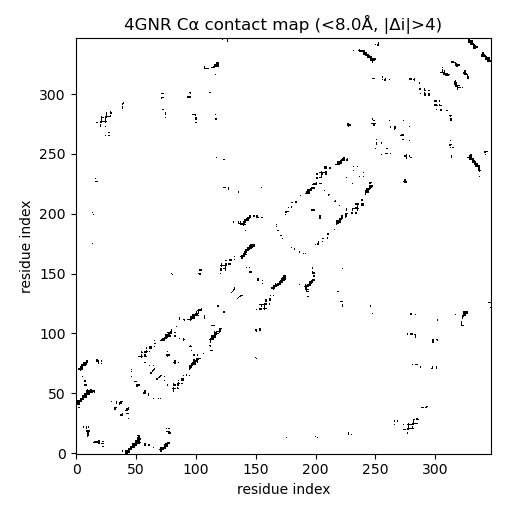N . ALA A 1 83 ? 18.371 36.203 33.445 1.00 5.11 116 ALA A N 1
ATOM 613 C CA . ALA A 1 83 ? 19.314 36.734 34.425 1.00 5.24 116 ALA A CA 1
ATOM 614 C C . ALA A 1 83 ? 20.105 35.647 35.171 1.00 4.85 116 ALA A C 1
ATOM 615 O O . ALA A 1 83 ? 21.261 35.860 35.548 1.00 5.67 116 ALA A O 1
ATOM 617 N N . THR A 1 84 ? 19.452 34.521 35.433 1.00 5.43 117 THR A N 1
ATOM 618 C CA . THR A 1 84 ? 20.014 33.500 36.309 1.00 5.45 117 THR A CA 1
ATOM 619 C C . THR A 1 84 ? 20.500 32.279 35.531 1.00 5.40 117 THR A C 1
ATOM 620 O O . THR A 1 84 ? 20.101 32.033 34.382 1.00 5.85 117 THR A O 1
ATOM 624 N N . SER A 1 85 ? 21.355 31.495 36.180 1.00 5.71 118 SER A N 1
ATOM 625 C CA . SER A 1 85 ? 22.024 30.406 35.487 1.00 6.26 118 SER A CA 1
ATOM 626 C C . SER A 1 85 ? 21.139 29.242 35.089 1.00 6.33 118 SER A C 1
ATOM 627 O O . SER A 1 85 ? 21.261 28.735 33.985 1.00 7.02 118 SER A O 1
ATOM 630 N N . GLY A 1 86 ? 20.281 28.776 35.981 1.00 6.75 119 GLY A N 1
ATOM 631 C CA . GLY A 1 86 ? 19.433 27.634 35.641 1.00 7.45 119 GLY A CA 1
ATOM 632 C C . GLY A 1 86 ? 18.560 27.952 34.433 1.00 6.96 119 GLY A C 1
ATOM 633 O O . GLY A 1 86 ? 18.431 27.177 33.480 1.00 7.64 119 GLY A O 1
ATOM 634 N N . ALA A 1 87 ? 17.944 29.130 34.468 1.00 6.51 120 ALA A N 1
ATOM 635 C CA . ALA A 1 87 ? 17.076 29.585 33.386 1.00 6.32 120 ALA A CA 1
ATOM 636 C C . ALA A 1 87 ? 17.873 29.761 32.082 1.00 6.14 120 ALA A C 1
ATOM 637 O O . ALA A 1 87 ? 17.388 29.378 31.011 1.00 6.88 120 ALA A O 1
ATOM 639 N N . THR A 1 88 ? 19.077 30.317 32.173 1.00 6.00 121 THR A N 1
ATOM 640 C CA . THR A 1 88 ? 19.901 30.513 30.967 1.00 6.01 121 THR A CA 1
ATOM 641 C C . THR A 1 88 ? 20.272 29.164 30.333 1.00 6.69 121 THR A C 1
ATOM 642 O O . THR A 1 88 ? 20.185 28.984 29.128 1.00 7.38 121 THR A O 1
ATOM 646 N N . ALA A 1 89 ? 20.688 28.215 31.174 1.00 7.02 122 ALA A N 1
ATOM 647 C CA . ALA A 1 89 ? 21.040 26.874 30.714 1.00 8.27 122 ALA A CA 1
ATOM 648 C C . ALA A 1 89 ? 19.845 26.204 30.011 1.00 8.67 122 ALA A C 1
ATOM 649 O O . ALA A 1 89 ? 20.030 25.430 29.076 1.00 9.84 122 ALA A O 1
ATOM 651 N N . ALA A 1 90 ? 18.640 26.470 30.499 1.00 8.44 123 ALA A N 1
ATOM 652 C CA . ALA A 1 90 ? 17.420 25.902 29.918 1.00 9.46 123 ALA A CA 1
ATOM 653 C C . ALA A 1 90 ? 16.975 26.607 28.646 1.00 8.87 123 ALA A C 1
ATOM 654 O O . ALA A 1 90 ? 16.154 26.038 27.915 1.00 11.51 123 ALA A O 1
ATOM 656 N N . ALA A 1 91 ? 17.427 27.827 28.419 1.00 8.64 124 ALA A N 1
ATOM 657 C CA . ALA A 1 91 ? 17.038 28.605 27.262 1.00 8.44 124 ALA A CA 1
ATOM 658 C C . ALA A 1 91 ? 17.945 28.486 26.036 1.00 8.28 124 ALA A C 1
ATOM 659 O O . ALA A 1 91 ? 17.501 28.637 24.907 1.00 8.43 124 ALA A O 1
ATOM 661 N N . VAL A 1 92 ? 19.220 28.186 26.279 1.00 8.92 125 VAL A N 1
ATOM 662 C CA . VAL A 1 92 ? 20.212 28.270 25.224 1.00 8.82 125 VAL A CA 1
ATOM 663 C C . VAL A 1 92 ? 19.988 27.361 24.032 1.00 8.79 125 VAL A C 1
ATOM 664 O O . VAL A 1 92 ? 20.147 27.791 22.896 1.00 8.69 125 VAL A O 1
ATOM 668 N N . ALA A 1 93 ? 19.616 26.094 24.243 1.00 9.84 126 ALA A N 1
ATOM 669 C CA . ALA A 1 93 ? 19.458 25.197 23.093 1.00 10.21 126 ALA A CA 1
ATOM 670 C C . ALA A 1 93 ? 18.350 25.669 22.151 1.00 9.62 126 ALA A C 1
ATOM 671 O O . ALA A 1 93 ? 18.469 25.542 20.927 1.00 10.41 126 ALA A O 1
ATOM 673 N N . ASN A 1 94 ? 17.289 26.240 22.722 1.00 9.60 127 ASN A N 1
ATOM 674 C CA . ASN A 1 94 ? 16.177 26.720 21.911 1.00 8.96 127 ASN A CA 1
ATOM 675 C C . ASN A 1 94 ? 16.566 27.927 21.075 1.00 8.86 127 ASN A C 1
ATOM 676 O O . ASN A 1 94 ? 16.170 28.031 19.923 1.00 10.92 127 ASN A O 1
ATOM 681 N N . ALA A 1 95 ? 17.356 28.836 21.635 1.00 8.25 128 ALA A N 1
ATOM 682 C CA . ALA A 1 95 ? 17.830 29.963 20.848 1.00 8.44 128 ALA A CA 1
ATOM 683 C C . ALA A 1 95 ? 18.774 29.444 19.728 1.00 8.23 128 ALA A C 1
ATOM 684 O O . ALA A 1 95 ? 18.717 29.878 18.578 1.00 9.32 128 ALA A O 1
ATOM 686 N N . THR A 1 96 ? 19.628 28.493 20.090 1.00 8.84 129 THR A N 1
ATOM 687 C CA . THR A 1 96 ? 20.606 27.922 19.166 1.00 9.64 129 THR A CA 1
ATOM 688 C C . THR A 1 96 ? 19.940 27.260 17.954 1.00 10.21 129 THR A C 1
ATOM 689 O O . THR A 1 96 ? 20.414 27.399 16.824 1.00 11.10 129 THR A O 1
ATOM 693 N N . LYS A 1 97 ? 18.862 26.530 18.197 1.00 10.87 130 LYS A N 1
ATOM 694 C CA . LYS A 1 97 ? 18.150 25.866 17.100 1.00 12.12 130 LYS A CA 1
ATOM 695 C C . LYS A 1 97 ? 17.710 26.825 16.020 1.00 11.91 130 LYS A C 1
ATOM 696 O O . LYS A 1 97 ? 17.686 26.474 14.845 1.00 14.28 130 LYS A O 1
ATOM 702 N N . ALA A 1 98 ? 17.347 28.029 16.436 1.00 11.11 131 ALA A N 1
ATOM 703 C CA . ALA A 1 98 ? 16.887 29.086 15.523 1.00 11.08 131 ALA A CA 1
ATOM 704 C C . ALA A 1 98 ? 18.026 29.978 15.036 1.00 10.37 131 ALA A C 1
ATOM 705 O O . ALA A 1 98 ? 17.796 30.900 14.263 1.00 12.39 131 ALA A O 1
ATOM 707 N N . GLY A 1 99 ? 19.248 29.729 15.505 1.00 9.84 132 GLY A N 1
ATOM 708 C CA . GLY A 1 99 ? 20.401 30.549 15.118 1.00 10.14 132 GLY A CA 1
ATOM 709 C C . GLY A 1 99 ? 20.302 31.996 15.599 1.00 8.79 132 GLY A C 1
ATOM 710 O O . GLY A 1 99 ? 20.750 32.927 14.907 1.00 10.40 132 GLY A O 1
ATOM 711 N N . VAL A 1 100 ? 19.738 32.183 16.799 1.00 8.34 133 VAL A N 1
ATOM 712 C CA . VAL A 1 100 ? 19.559 33.499 17.401 1.00 7.86 133 VAL A CA 1
ATOM 713 C C . VAL A 1 100 ? 20.491 33.642 18.611 1.00 7.37 133 VAL A C 1
ATOM 714 O O . VAL A 1 100 ? 20.435 32.833 19.515 1.00 7.85 133 VAL A O 1
ATOM 718 N N . PRO A 1 101 ? 21.324 34.698 18.645 1.00 7.10 134 PRO A N 1
ATOM 719 C CA . PRO A 1 101 ? 22.179 34.860 19.809 1.00 7.00 134 PRO A CA 1
ATOM 720 C C . PRO A 1 101 ? 21.365 35.282 21.041 1.00 5.98 134 PRO A C 1
ATOM 721 O O . PRO A 1 101 ? 20.452 36.100 20.961 1.00 6.70 134 PRO A O 1
ATOM 725 N N . LEU A 1 102 ? 21.793 34.748 22.178 1.00 5.83 135 LEU A N 1
ATOM 726 C CA . LEU A 1 102 ? 21.208 35.031 23.474 1.00 5.59 135 LEU A CA 1
ATOM 727 C C . LEU A 1 102 ? 22.336 35.505 24.378 1.00 5.37 135 LEU A C 1
ATOM 728 O O . LEU A 1 102 ? 23.380 34.836 24.482 1.00 5.71 135 LEU A O 1
ATOM 733 N N . ILE A 1 103 ? 22.130 36.667 25.004 1.00 5.02 136 ILE A N 1
ATOM 734 C CA . ILE A 1 103 ? 23.099 37.190 25.947 1.00 4.79 136 ILE A CA 1
ATOM 735 C C . ILE A 1 103 ? 22.463 37.258 27.325 1.00 4.67 136 ILE A C 1
ATOM 736 O O . ILE A 1 103 ? 21.420 37.910 27.520 1.00 5.21 136 ILE A O 1
ATOM 741 N N . SER A 1 104 ? 23.056 36.544 28.281 1.00 4.65 137 SER A N 1
ATOM 742 C CA . SER A 1 104 ? 22.671 36.695 29.681 1.00 4.91 137 SER A CA 1
ATOM 743 C C . SER A 1 104 ? 23.594 37.742 30.299 1.00 4.48 137 SER A C 1
ATOM 744 O O . SER A 1 104 ? 24.825 37.562 30.292 1.00 5.12 137 SER A O 1
ATOM 747 N N . PRO A 1 105 ? 23.044 38.833 30.831 1.00 4.67 138 PRO A N 1
ATOM 748 C CA . PRO A 1 105 ? 23.926 39.818 31.453 1.00 5.10 138 PRO A CA 1
ATOM 749 C C . PRO A 1 105 ? 24.676 39.305 32.684 1.00 5.14 138 PRO A C 1
ATOM 750 O O . PRO A 1 105 ? 25.738 39.827 33.009 1.00 6.55 138 PRO A O 1
ATOM 754 N N . SER A 1 106 ? 24.115 38.267 33.325 1.00 5.06 139 SER A N 1
ATOM 755 C CA . SER A 1 106 ? 24.475 37.979 34.717 1.00 5.18 139 SER A CA 1
ATOM 756 C C . SER A 1 106 ? 24.575 36.530 35.139 1.00 4.93 139 SER A C 1
ATOM 757 O O . SER A 1 106 ? 24.833 36.283 36.320 1.00 5.68 139 SER A O 1
ATOM 760 N N . ALA A 1 107 ? 24.424 35.572 34.224 1.00 5.02 140 ALA A N 1
ATOM 761 C CA . ALA A 1 107 ? 24.505 34.135 34.604 1.00 5.04 140 ALA A CA 1
ATOM 762 C C . AL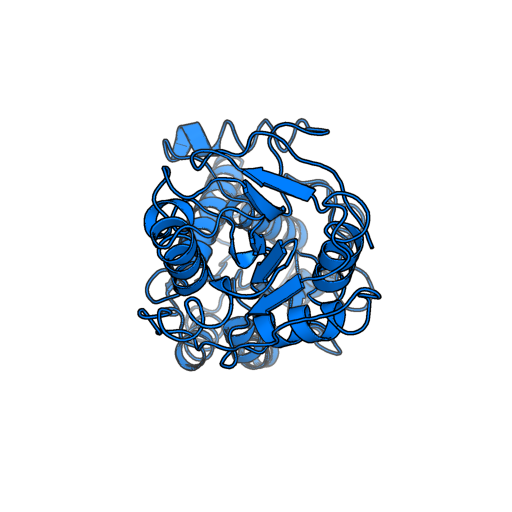A A 1 107 ? 25.986 33.782 34.812 1.00 5.25 140 ALA A C 1
ATOM 763 O O . ALA A 1 107 ? 26.761 33.779 33.864 1.00 6.08 140 ALA A O 1
ATOM 765 N N . THR A 1 108 ? 26.338 33.437 36.048 1.00 5.51 141 THR A N 1
ATOM 766 C CA . THR A 1 108 ? 27.721 33.220 36.461 1.00 5.78 141 THR A CA 1
ATOM 767 C C . THR A 1 108 ? 28.183 31.769 36.475 1.00 6.24 141 THR A C 1
ATOM 768 O O . THR A 1 108 ? 29.356 31.498 36.781 1.00 6.73 141 THR A O 1
ATOM 772 N N . GLN A 1 109 ? 27.336 30.816 36.128 1.00 6.97 142 GLN A N 1
ATOM 773 C CA . GLN A 1 109 ? 27.740 29.402 36.181 1.00 8.01 142 GLN A CA 1
ATOM 774 C C . GLN A 1 109 ? 28.980 29.125 35.360 1.00 6.91 142 GLN A C 1
ATOM 775 O O . GLN A 1 109 ? 29.082 29.503 34.203 1.00 7.32 142 GLN A O 1
ATOM 781 N N A ASP A 1 110 ? 29.998 28.503 35.956 0.50 7.80 143 ASP A N 1
ATOM 782 N N B ASP A 1 110 ? 29.861 28.329 35.953 0.50 7.40 143 ASP A N 1
ATOM 783 C CA A ASP A 1 110 ? 31.167 28.216 35.145 0.50 8.45 143 ASP A CA 1
ATOM 784 C CA B ASP A 1 110 ? 31.112 27.925 35.328 0.50 7.84 143 ASP A CA 1
ATOM 785 C C A ASP A 1 110 ? 30.802 27.238 34.058 0.50 8.50 143 ASP A C 1
ATOM 786 C C B ASP A 1 110 ? 30.882 27.067 34.082 0.50 8.28 143 ASP A C 1
ATOM 787 O O A ASP A 1 110 ? 29.936 26.373 34.208 0.50 9.24 143 ASP A O 1
ATOM 788 O O B ASP A 1 110 ? 30.133 26.095 34.137 0.50 8.39 143 ASP A O 1
ATOM 797 N N . GLY A 1 111 ? 31.511 27.425 32.959 1.00 9.20 144 GLY A N 1
ATOM 798 C CA . GLY A 1 111 ? 31.411 26.610 31.751 1.00 10.01 144 GLY A CA 1
ATOM 799 C C . GLY A 1 111 ? 30.151 26.732 30.944 1.00 9.40 144 GLY A C 1
ATOM 800 O O . GLY A 1 111 ? 29.990 26.007 29.957 1.00 10.56 144 GLY A O 1
ATOM 801 N N A LEU A 1 112 ? 29.321 27.685 31.284 0.50 8.82 145 LEU A N 1
ATOM 802 N N B LEU A 1 112 ? 29.251 27.681 31.277 0.50 9.08 145 LEU A N 1
ATOM 803 C CA A LEU A 1 112 ? 28.064 27.788 30.610 0.50 8.65 145 LEU A CA 1
ATOM 804 C CA B LEU A 1 112 ? 27.962 27.833 30.520 0.50 8.84 145 LEU A CA 1
ATOM 805 C C A LEU A 1 112 ? 28.170 28.047 29.092 0.50 7.75 145 LEU A C 1
ATOM 806 C C B LEU A 1 112 ? 28.169 28.028 29.033 0.50 7.92 145 LEU A C 1
ATOM 807 O O A LEU A 1 112 ? 27.336 27.574 28.314 0.50 7.95 145 LEU A O 1
ATOM 808 O O B LEU A 1 112 ? 27.438 27.472 28.208 0.50 8.15 145 LEU A O 1
ATOM 817 N N . THR A 1 113 ? 29.160 28.824 28.680 1.00 7.48 146 THR A N 1
ATOM 818 C CA . THR A 1 113 ? 29.364 29.107 27.271 1.00 7.51 146 THR A CA 1
ATOM 819 C C . THR A 1 113 ? 30.169 28.073 26.481 1.00 7.57 146 THR A C 1
ATOM 820 O O . THR A 1 113 ? 30.311 28.228 25.276 1.00 7.46 146 THR A O 1
ATOM 824 N N A LYS A 1 114 ? 30.653 27.006 27.114 0.50 8.56 147 LYS A N 1
ATOM 825 N N B LYS A 1 114 ? 30.694 27.037 27.115 0.50 8.30 147 LYS A N 1
ATOM 826 C CA A LYS A 1 114 ? 31.524 26.061 26.386 0.50 9.54 147 LYS A CA 1
ATOM 827 C CA B LYS A 1 114 ? 31.569 26.103 26.389 0.50 8.79 147 LYS A CA 1
ATOM 828 C C A LYS A 1 114 ? 30.860 25.479 25.159 0.50 9.03 147 LYS A C 1
ATOM 829 C C B LYS A 1 114 ? 30.885 25.484 25.171 0.50 8.66 147 LYS A C 1
ATOM 830 O O A LYS A 1 114 ? 29.835 24.811 25.271 0.50 9.74 147 LYS A O 1
ATOM 831 O O B LYS A 1 114 ? 29.871 24.814 25.301 0.50 9.27 147 LYS A O 1
ATOM 842 N N . GLY A 1 115 ? 31.455 25.724 23.990 1.00 8.44 148 GLY A N 1
ATOM 843 C CA . GLY A 1 115 ? 30.904 25.225 22.731 1.00 8.54 148 GLY A CA 1
ATOM 844 C C . GLY A 1 115 ? 29.607 25.859 22.263 1.00 8.31 148 GLY A C 1
ATOM 845 O O . GLY A 1 115 ? 29.041 25.421 21.263 1.00 10.35 148 GLY A O 1
ATOM 846 N N . GLN A 1 116 ? 29.166 26.910 22.951 1.00 7.66 149 GLN A N 1
ATOM 847 C CA . GLN A 1 116 ? 27.872 27.540 22.639 1.00 7.64 149 GLN A CA 1
ATOM 848 C C . GLN A 1 116 ? 28.059 28.697 21.694 1.00 7.57 149 GLN A C 1
ATOM 849 O O . GLN A 1 116 ? 28.305 29.826 22.121 1.00 8.77 149 GLN A O 1
ATOM 855 N N A ASP A 1 117 ? 27.922 28.453 20.406 0.50 7.80 150 ASP A N 1
ATOM 856 N N B ASP A 1 117 ? 27.908 28.442 20.394 0.50 8.11 150 ASP A N 1
ATOM 857 C CA A ASP A 1 117 ? 28.181 29.525 19.478 0.50 8.32 150 ASP A CA 1
ATOM 858 C CA B ASP A 1 117 ? 28.070 29.495 19.377 0.50 8.92 150 ASP A CA 1
ATOM 859 C C A ASP A 1 117 ? 27.134 30.661 19.567 0.50 7.87 150 ASP A C 1
ATOM 860 C C B ASP A 1 117 ? 27.109 30.660 19.544 0.50 8.23 150 ASP A C 1
ATOM 861 O O A ASP A 1 117 ? 27.414 31.762 19.100 0.50 9.10 150 ASP A O 1
ATOM 862 O O B ASP A 1 117 ? 27.427 31.776 19.143 0.50 9.22 150 ASP A O 1
ATOM 871 N N . TYR A 1 118 ? 25.957 30.398 20.160 1.00 7.11 151 TYR A N 1
ATOM 872 C CA . TYR A 1 118 ? 24.913 31.411 20.273 1.00 7.56 151 TYR A CA 1
ATOM 873 C C . TYR A 1 118 ? 24.699 31.960 21.672 1.00 7.65 151 TYR A C 1
ATOM 874 O O . TYR A 1 118 ? 23.724 32.676 21.880 1.00 10.97 151 TYR A O 1
ATOM 883 N N . LEU A 1 119 ? 25.567 31.650 22.626 1.00 6.57 152 LEU A N 1
ATOM 884 C CA . LEU A 1 119 ? 25.440 32.182 23.978 1.00 6.10 152 LEU A CA 1
ATOM 885 C C . LEU A 1 119 ? 26.585 33.145 24.287 1.00 5.78 152 LEU A C 1
ATOM 886 O O . LEU A 1 119 ? 27.749 32.862 23.987 1.00 6.51 152 LEU A O 1
ATOM 891 N N . PHE A 1 120 ? 26.225 34.260 24.922 1.00 5.50 153 PHE A N 1
ATOM 892 C CA . PHE A 1 120 ? 27.172 35.253 25.410 1.00 5.56 153 PHE A CA 1
ATOM 893 C C . PHE A 1 120 ? 26.849 35.529 26.870 1.00 5.19 153 PHE A C 1
ATOM 894 O O . PHE A 1 120 ? 25.670 35.565 27.242 1.00 5.57 153 PHE A O 1
ATOM 902 N N . ILE A 1 121 ? 27.874 35.763 27.684 1.00 5.12 154 ILE A N 1
ATOM 903 C CA . ILE A 1 121 ? 27.710 36.028 29.123 1.00 5.21 154 ILE A CA 1
ATOM 904 C C . ILE A 1 121 ? 28.387 37.353 29.446 1.00 5.12 154 ILE A C 1
ATOM 905 O O . ILE A 1 121 ? 29.567 37.535 29.165 1.00 5.98 154 ILE A O 1
ATOM 910 N N . GLY A 1 122 ? 27.646 38.266 30.067 1.00 5.28 155 GLY A N 1
ATOM 911 C CA . GLY A 1 122 ? 28.177 39.592 30.355 1.00 5.35 155 GLY A CA 1
ATOM 912 C C . GLY A 1 122 ? 28.967 39.778 31.636 1.00 5.42 155 GLY A C 1
ATOM 913 O O . GLY A 1 122 ? 29.498 40.849 31.860 1.00 6.15 155 GLY A O 1
ATOM 914 N N . THR A 1 123 ? 29.065 38.727 32.435 1.00 5.88 156 THR A N 1
ATOM 915 C CA . THR A 1 123 ? 29.617 38.816 33.788 1.00 6.12 156 THR A CA 1
ATOM 916 C C . THR A 1 123 ? 30.725 37.801 34.076 1.00 6.38 156 THR A C 1
ATOM 917 O O . THR A 1 123 ? 31.176 37.049 33.203 1.00 7.72 156 THR A O 1
ATOM 921 N N . PHE A 1 124 ? 31.208 37.833 35.316 1.00 6.66 157 PHE A N 1
ATOM 922 C CA . PHE A 1 124 ? 32.211 36.916 35.820 1.00 6.79 157 PHE A CA 1
ATOM 923 C C . PHE A 1 124 ? 31.564 35.552 36.174 1.00 6.41 157 PHE A C 1
ATOM 924 O O . PHE A 1 124 ? 30.358 35.356 36.014 1.00 7.06 157 PHE A O 1
ATOM 932 N N . GLN A 1 125 ? 32.376 34.616 36.658 1.00 7.28 158 GLN A N 1
ATOM 933 C CA . GLN A 1 125 ? 31.925 33.249 36.972 1.00 7.14 158 GLN A CA 1
ATOM 934 C C . GLN A 1 125 ? 32.010 32.904 38.449 1.00 7.14 158 GLN A C 1
ATOM 935 O O . GLN A 1 125 ? 32.683 33.587 39.253 1.00 8.02 158 GLN A O 1
ATOM 941 N N . ASP A 1 126 ? 31.344 31.806 38.809 1.00 7.59 159 ASP A N 1
ATOM 942 C CA . ASP A 1 126 ? 31.270 31.370 40.210 1.00 7.67 159 ASP A CA 1
ATOM 943 C C . ASP A 1 126 ? 32.610 30.957 40.789 1.00 7.69 159 ASP A C 1
ATOM 944 O O . ASP A 1 126 ? 32.845 31.201 41.979 1.00 7.87 159 ASP A O 1
ATOM 949 N N A SER A 1 127 ? 33.481 30.355 39.998 0.50 8.03 160 SER A N 1
ATOM 950 N N B SER A 1 127 ? 33.493 30.360 39.999 0.50 7.86 160 SER A N 1
ATOM 951 C CA A SER A 1 127 ? 34.800 29.979 40.516 0.50 8.87 160 SER A CA 1
ATOM 952 C CA B SER A 1 127 ? 34.814 29.973 40.534 0.50 8.61 160 SER A CA 1
ATOM 953 C C A SER A 1 127 ? 35.535 31.239 41.007 0.50 8.25 160 SER A C 1
ATOM 954 C C B SER A 1 127 ? 35.572 31.233 40.996 0.50 8.08 160 SER A C 1
ATOM 955 O O A SER A 1 127 ? 36.075 31.279 42.118 0.50 8.31 160 SER A O 1
ATOM 956 O O B SER A 1 127 ? 36.190 31.261 42.066 0.50 8.85 160 SER A O 1
ATOM 961 N N . PHE A 1 128 ? 35.504 32.267 40.170 1.00 8.22 161 PHE A N 1
ATOM 962 C CA . PHE A 1 128 ? 36.087 33.596 40.443 1.00 7.93 161 PHE A CA 1
ATOM 963 C C . PHE A 1 128 ? 35.465 34.147 41.741 1.00 7.11 161 PHE A C 1
ATOM 964 O O . PHE A 1 128 ? 36.189 34.634 42.619 1.00 7.56 161 PHE A O 1
ATOM 972 N N . GLN A 1 129 ? 34.132 34.067 41.887 1.00 7.04 162 GLN A N 1
ATOM 973 C CA . GLN A 1 129 ? 33.490 34.556 43.100 1.00 6.88 162 GLN A CA 1
ATOM 974 C C . GLN A 1 129 ? 33.977 33.827 44.362 1.00 6.81 162 GLN A C 1
ATOM 975 O O . GLN A 1 129 ? 34.259 34.444 45.387 1.00 7.25 162 GLN A O 1
ATOM 981 N N . GLY A 1 130 ? 34.038 32.503 44.289 1.00 7.24 163 GLY A N 1
ATOM 982 C CA . GLY A 1 130 ? 34.466 31.731 45.471 1.00 7.38 163 GLY A CA 1
ATOM 983 C C . GLY A 1 130 ? 35.886 32.046 45.908 1.00 7.74 163 GLY A C 1
ATOM 984 O O . GLY A 1 130 ? 36.188 32.087 47.104 1.00 8.30 163 GLY A O 1
ATOM 985 N N . LYS A 1 131 ? 36.761 32.265 44.934 1.00 7.85 164 LYS A N 1
ATOM 986 C CA . LYS A 1 131 ? 38.166 32.613 45.210 1.00 8.35 164 LYS A CA 1
ATOM 987 C C . LYS A 1 131 ? 38.257 33.978 45.879 1.00 7.66 164 LYS A C 1
ATOM 988 O O . LYS A 1 131 ? 38.993 34.162 46.840 1.00 8.79 164 LYS A O 1
ATOM 994 N N . ILE A 1 132 ? 37.505 34.939 45.339 1.00 7.59 165 ILE A N 1
ATOM 995 C CA . ILE A 1 132 ? 37.484 36.282 45.922 1.00 7.46 165 ILE A CA 1
ATOM 996 C C . ILE A 1 132 ? 36.953 36.225 47.359 1.00 7.22 165 ILE A C 1
ATOM 997 O O . ILE A 1 132 ? 37.503 36.862 48.259 1.00 8.44 165 ILE A O 1
ATOM 1002 N N . ILE A 1 133 ? 35.857 35.493 47.572 1.00 7.14 166 ILE A N 1
ATOM 1003 C CA . ILE A 1 133 ? 35.302 35.394 48.916 1.00 7.27 166 ILE A CA 1
ATOM 1004 C C . ILE A 1 133 ? 36.347 34.790 49.871 1.00 7.72 166 ILE A C 1
ATOM 1005 O O . ILE A 1 133 ? 36.551 35.284 50.980 1.00 8.66 166 ILE A O 1
ATOM 1010 N N . SER A 1 134 ? 36.979 33.701 49.470 1.00 7.88 167 SER A N 1
ATOM 1011 C CA . SER A 1 134 ? 38.034 33.093 50.308 1.00 8.66 167 SER A CA 1
ATOM 1012 C C . SER A 1 134 ? 39.154 34.095 50.629 1.00 8.82 167 SER A C 1
ATOM 1013 O O . SER A 1 134 ? 39.551 34.267 51.788 1.00 9.84 167 SER A O 1
ATOM 1016 N N . ASN A 1 135 ? 39.663 34.778 49.606 1.00 8.91 168 ASN A N 1
ATOM 1017 C CA . ASN A 1 135 ? 40.737 35.749 49.843 1.00 9.51 168 ASN A CA 1
ATOM 1018 C C . ASN A 1 135 ? 40.298 36.873 50.782 1.00 9.43 168 ASN A C 1
ATOM 1019 O O . ASN A 1 135 ? 41.040 37.289 51.666 1.00 10.53 168 ASN A O 1
ATOM 1024 N N . TYR A 1 136 ? 39.088 37.372 50.567 1.00 9.05 169 TYR A N 1
ATOM 1025 C CA . TYR A 1 136 ? 38.590 38.513 51.341 1.00 8.84 169 TYR A CA 1
ATOM 1026 C C . TYR A 1 136 ? 38.362 38.134 52.805 1.00 9.32 169 TYR A C 1
ATOM 1027 O O . TYR A 1 136 ? 38.772 38.841 53.744 1.00 10.41 169 TYR A O 1
ATOM 1036 N N A VAL A 1 137 ? 37.671 37.026 53.055 0.50 9.05 170 VAL A N 1
ATOM 1037 N N B VAL A 1 137 ? 37.698 37.005 52.979 0.50 9.75 170 VAL A N 1
ATOM 1038 C CA A VAL A 1 137 ? 37.436 36.664 54.450 0.50 9.97 170 VAL A CA 1
ATOM 1039 C CA B VAL A 1 137 ? 37.419 36.473 54.305 0.50 10.74 170 VAL A CA 1
ATOM 1040 C C A VAL A 1 137 ? 38.787 36.359 55.129 0.50 10.52 170 VAL A C 1
ATOM 1041 C C B VAL A 1 137 ? 38.713 36.265 55.096 0.50 11.30 170 VAL A C 1
ATOM 1042 O O A VAL A 1 137 ? 38.987 36.693 56.295 0.50 11.99 170 VAL A O 1
ATOM 1043 O O B VAL A 1 137 ? 38.794 36.576 56.282 0.50 12.66 170 VAL A O 1
ATOM 1050 N N . SER A 1 138 ? 39.718 35.736 54.407 1.00 10.81 171 SER A N 1
ATOM 1051 C CA . SER A 1 138 ? 41.026 35.413 55.002 1.00 12.00 171 SER A CA 1
ATOM 1052 C C . SER A 1 138 ? 41.938 36.579 55.288 1.00 12.93 171 SER A C 1
ATOM 1053 O O . SER A 1 138 ? 42.448 36.719 56.401 1.00 15.95 171 SER A O 1
ATOM 1056 N N . GLU A 1 139 ? 42.072 37.451 54.291 1.00 12.62 172 GLU A N 1
ATOM 1057 C CA . GLU A 1 139 ? 43.014 38.577 54.358 1.00 14.47 172 GLU A CA 1
ATOM 1058 C C . GLU A 1 139 ? 42.471 39.937 54.766 1.00 14.59 172 GLU A C 1
ATOM 1059 O O . GLU A 1 139 ? 43.230 40.785 55.253 1.00 17.17 172 GLU A O 1
ATOM 1065 N N A LYS A 1 140 ? 41.171 40.146 54.579 0.50 14.05 173 LYS A N 1
ATOM 1066 N N B LYS A 1 140 ? 41.174 40.146 54.599 0.50 14.21 173 LYS A N 1
ATOM 1067 C CA A LYS A 1 140 ? 40.518 41.441 54.912 0.50 13.72 173 LYS A CA 1
ATOM 1068 C CA B LYS A 1 140 ? 40.557 41.428 54.994 0.50 14.06 173 LYS A CA 1
ATOM 1069 C C A LYS A 1 140 ? 39.617 41.387 56.185 0.50 14.06 173 LYS A C 1
ATOM 1070 C C B LYS A 1 140 ? 39.760 41.296 56.296 0.50 13.79 173 LYS A C 1
ATOM 1071 O O A LYS A 1 140 ? 39.505 42.373 56.937 0.50 14.99 173 LYS A O 1
ATOM 1072 O O B LYS A 1 140 ? 39.953 42.084 57.236 0.50 13.87 173 LYS A O 1
ATOM 1083 N N . LEU A 1 141 ? 38.914 40.267 56.363 1.00 13.17 174 LEU A N 1
ATOM 1084 C CA . LEU A 1 141 ? 38.046 40.014 57.555 1.00 14.62 174 LEU A CA 1
ATOM 1085 C C . LEU A 1 141 ? 38.798 39.255 58.639 1.00 14.90 174 LEU A C 1
ATOM 1086 O O . LEU A 1 141 ? 38.274 39.010 59.734 1.00 18.00 174 LEU A O 1
ATOM 1091 N N A ASN A 1 142 ? 40.020 38.863 58.295 0.50 15.02 175 ASN A N 1
ATOM 1092 N N B ASN A 1 142 ? 40.024 38.850 58.308 0.50 13.66 175 ASN A N 1
ATOM 1093 C CA A ASN A 1 142 ? 40.937 38.145 59.194 0.50 15.55 175 ASN A CA 1
ATOM 1094 C CA B ASN A 1 142 ? 40.951 38.169 59.237 0.50 14.07 175 ASN A CA 1
ATOM 1095 C C A ASN A 1 142 ? 40.262 36.963 59.878 0.50 15.17 175 ASN A C 1
ATOM 1096 C C B ASN A 1 142 ? 40.420 36.874 59.826 0.50 14.36 175 ASN A C 1
ATOM 1097 O O A ASN A 1 142 ? 40.256 36.813 61.112 0.50 15.32 175 ASN A O 1
ATOM 1098 O O B ASN A 1 142 ? 40.828 36.477 60.925 0.50 14.79 175 ASN A O 1
ATOM 1107 N N . ALA A 1 143 ? 39.612 36.165 59.042 1.00 14.23 176 ALA A N 1
ATOM 1108 C CA . ALA A 1 143 ? 38.933 34.948 59.506 1.00 14.45 176 ALA A CA 1
ATOM 1109 C C . ALA A 1 143 ? 39.658 33.603 59.359 1.00 14.99 176 ALA A C 1
ATOM 1110 O O . ALA A 1 143 ? 39.831 33.118 58.251 1.00 17.34 176 ALA A O 1
ATOM 1112 N N . LYS A 1 144 ? 40.074 33.025 60.488 1.00 14.43 177 LYS A N 1
ATOM 1113 C CA . LYS A 1 144 ? 40.737 31.713 60.531 1.00 15.96 177 LYS A CA 1
ATOM 1114 C C . LYS A 1 144 ? 39.715 30.570 60.680 1.00 13.69 177 LYS A C 1
ATOM 1115 O O . LYS A 1 144 ? 40.047 29.400 60.499 1.00 15.24 177 LYS A O 1
ATOM 1121 N N A LYS A 1 145 ? 38.475 30.903 61.008 0.50 13.45 178 LYS A N 1
ATOM 1122 N N B LYS A 1 145 ? 38.490 30.964 61.039 0.50 13.55 178 LYS A N 1
ATOM 1123 C CA A LYS A 1 145 ? 37.421 29.887 61.133 0.50 13.52 178 LYS A CA 1
ATOM 1124 C CA B LYS A 1 145 ? 37.363 30.050 61.240 0.50 13.66 178 LYS A CA 1
ATOM 1125 C C A LYS A 1 145 ? 36.152 30.521 60.572 0.50 12.82 178 LYS A C 1
ATOM 1126 C C B LYS A 1 145 ? 36.111 30.591 60.553 0.50 13.01 178 LYS A C 1
ATOM 1127 O O A LYS A 1 145 ? 35.856 31.668 60.869 0.50 12.71 178 LYS A O 1
ATOM 1128 O O B LYS A 1 145 ? 35.794 31.771 60.715 0.50 12.44 178 LYS A O 1
ATOM 1139 N N . VAL A 1 146 ? 35.411 29.770 59.764 1.00 12.15 179 VAL A N 1
ATOM 1140 C CA . VAL A 1 146 ? 34.178 30.244 59.140 1.00 11.10 179 VAL A CA 1
ATOM 1141 C C . VAL A 1 146 ? 33.125 29.142 59.149 1.00 11.12 179 VAL A C 1
ATOM 1142 O O . VAL A 1 146 ? 33.413 27.955 59.309 1.00 12.63 179 VAL A O 1
ATOM 1146 N N . VAL A 1 147 ? 31.887 29.607 59.023 1.00 10.53 180 VAL A N 1
ATOM 1147 C CA . VAL A 1 147 ? 30.751 28.782 58.789 1.00 10.72 180 VAL A CA 1
ATOM 1148 C C . VAL A 1 147 ? 30.421 28.954 57.271 1.00 9.95 180 VAL A C 1
ATOM 1149 O O . VAL A 1 147 ? 30.436 30.046 56.758 1.00 10.30 180 VAL A O 1
ATOM 1153 N N . LEU A 1 148 ? 30.127 27.859 56.582 1.00 10.02 181 LEU A N 1
ATOM 1154 C CA . LEU A 1 148 ? 29.715 27.843 55.161 1.00 9.87 181 LEU A CA 1
ATOM 1155 C C . LEU A 1 148 ? 28.248 27.350 55.196 1.00 10.05 181 LEU A C 1
ATOM 1156 O O . LEU A 1 148 ? 27.975 26.258 55.736 1.00 12.30 181 LEU A O 1
ATOM 1161 N N . TYR A 1 149 ? 27.331 28.132 54.610 1.00 9.36 182 TYR A N 1
ATOM 1162 C CA . TYR A 1 149 ? 25.864 27.843 54.666 1.00 9.81 182 TYR A CA 1
ATOM 1163 C C . TYR A 1 149 ? 25.348 28.064 53.260 1.00 9.34 182 TYR A C 1
ATOM 1164 O O . TYR A 1 149 ? 25.240 29.190 52.812 1.00 9.31 182 TYR A O 1
ATOM 1173 N N . THR A 1 150 ? 24.981 26.978 52.597 1.00 10.14 183 THR A N 1
ATOM 1174 C CA . THR A 1 150 ? 24.704 27.021 51.166 1.00 10.35 183 THR A CA 1
ATOM 1175 C C . THR A 1 150 ? 23.361 26.489 50.708 1.00 10.51 183 THR A C 1
ATOM 1176 O O . THR A 1 150 ? 22.819 25.542 51.296 1.00 12.00 183 THR A O 1
ATOM 1180 N N . ASP A 1 151 ? 22.841 27.103 49.636 1.00 10.42 184 ASP A N 1
ATOM 1181 C CA . ASP A 1 151 ? 21.572 26.674 49.003 1.00 10.99 184 ASP A CA 1
ATOM 1182 C C . ASP A 1 151 ? 21.911 25.382 48.273 1.00 12.38 184 ASP A C 1
ATOM 1183 O O . ASP A 1 151 ? 22.450 25.395 47.167 1.00 12.82 184 ASP A O 1
ATOM 1188 N N A ASN A 1 152 ? 21.477 24.263 48.854 0.50 12.92 185 ASN A N 1
ATOM 1189 N N B ASN A 1 152 ? 21.657 24.257 48.939 0.50 14.44 185 ASN A N 1
ATOM 1190 C CA A ASN A 1 152 ? 21.771 22.932 48.312 0.50 14.45 185 ASN A CA 1
ATOM 1191 C CA B ASN A 1 152 ? 21.995 22.920 48.408 0.50 15.81 185 ASN A CA 1
ATOM 1192 C C A ASN A 1 152 ? 20.891 22.571 47.119 0.50 15.18 185 ASN A C 1
ATOM 1193 C C B ASN A 1 152 ? 21.229 22.495 47.166 0.50 16.22 185 ASN A C 1
ATOM 1194 O O A ASN A 1 152 ? 21.043 21.505 46.523 0.50 16.05 185 ASN A O 1
ATOM 1195 O O B ASN A 1 152 ? 21.628 21.564 46.462 0.50 17.06 185 ASN A O 1
ATOM 1204 N N A ALA A 1 153 ? 19.961 23.454 46.779 0.50 15.98 186 ALA A N 1
ATOM 1205 N N B ALA A 1 153 ? 20.129 23.177 46.897 0.50 16.22 186 ALA A N 1
ATOM 1206 C CA A ALA A 1 153 ? 19.049 23.218 45.657 0.50 16.03 186 ALA A CA 1
ATOM 1207 C CA B ALA A 1 153 ? 19.300 22.862 45.733 0.50 15.51 186 ALA A CA 1
ATOM 1208 C C A ALA A 1 153 ? 19.485 24.060 44.480 0.50 16.22 186 ALA A C 1
ATOM 1209 C C B ALA A 1 153 ? 19.722 23.661 44.494 0.50 14.96 186 ALA A C 1
ATOM 1210 O O A ALA A 1 153 ? 18.764 24.231 43.498 0.50 17.99 186 ALA A O 1
ATOM 1211 O O B ALA A 1 153 ? 19.172 23.491 43.401 0.50 14.73 186 ALA A O 1
ATOM 1214 N N A SER A 1 154 ? 20.707 24.553 44.585 0.50 15.88 187 SER A N 1
ATOM 1215 N N B SER A 1 154 ? 20.732 24.506 44.645 0.50 15.52 187 SER A N 1
ATOM 1216 C CA A SER A 1 154 ? 21.261 25.436 43.577 0.50 14.65 187 SER A CA 1
ATOM 1217 C CA B SER A 1 154 ? 21.170 25.336 43.520 0.50 15.50 187 SER A CA 1
ATOM 1218 C C A SER A 1 154 ? 22.668 25.192 43.000 0.50 14.76 187 SER A C 1
ATOM 1219 C C B SER A 1 154 ? 22.616 25.150 43.002 0.50 15.08 187 SER A C 1
ATOM 1220 O O A SER A 1 154 ? 23.639 25.201 43.730 0.50 15.16 187 SER A O 1
ATOM 1221 O O B SER A 1 154 ? 23.556 25.179 43.773 0.50 14.97 187 SER A O 1
ATOM 1226 N N . ASP A 1 155 ? 22.775 25.002 41.686 1.00 14.01 188 ASP A N 1
ATOM 1227 C CA . ASP A 1 155 ? 24.129 24.811 41.039 1.00 14.56 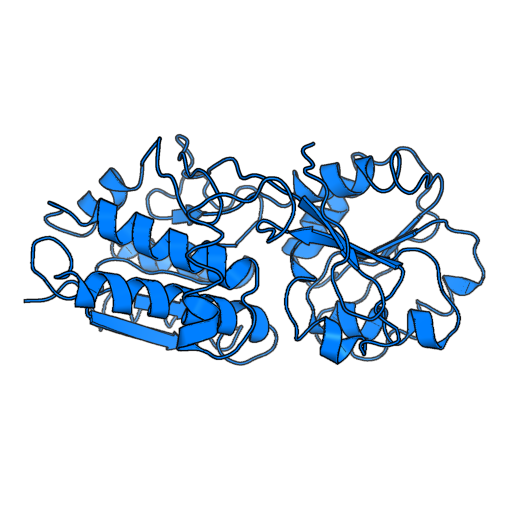188 ASP A CA 1
ATOM 1228 C C . ASP A 1 155 ? 24.990 26.100 41.204 1.00 12.71 188 ASP A C 1
ATOM 1229 O O . ASP A 1 155 ? 26.234 26.051 41.289 1.00 12.76 188 ASP A O 1
ATOM 1234 N N . TYR A 1 156 ? 24.318 27.251 41.224 1.00 12.82 189 TYR A N 1
ATOM 1235 C CA . TYR A 1 156 ? 24.969 28.538 41.437 1.00 11.36 189 TYR A CA 1
ATOM 1236 C C . TYR A 1 156 ? 25.661 28.540 42.803 1.00 10.56 189 TYR A C 1
ATOM 1237 O O . TYR A 1 156 ? 26.878 28.776 42.926 1.00 10.07 189 TYR A O 1
ATOM 1246 N N . ALA A 1 157 ? 24.860 28.268 43.823 1.00 10.59 190 ALA A N 1
ATOM 1247 C CA . ALA A 1 157 ? 25.365 28.295 45.188 1.00 10.57 190 ALA A CA 1
ATOM 1248 C C . ALA A 1 157 ? 26.441 27.230 45.394 1.00 10.20 190 ALA A C 1
ATOM 1249 O O . ALA A 1 157 ? 27.485 27.461 46.004 1.00 10.17 190 ALA A O 1
ATOM 1251 N N . LYS A 1 158 ? 26.169 26.045 44.867 1.00 10.69 191 LYS A N 1
ATOM 1252 C CA . LYS A 1 158 ? 27.126 24.946 44.986 1.00 11.57 191 LYS A CA 1
ATOM 1253 C C . LYS A 1 158 ? 28.455 25.230 44.282 1.00 10.29 191 LYS A C 1
ATOM 1254 O O . LYS A 1 158 ? 29.510 24.822 44.769 1.00 10.90 191 LYS A O 1
ATOM 1260 N N . GLY A 1 159 ? 28.404 25.964 43.175 1.00 10.10 192 GLY A N 1
ATOM 1261 C CA . GLY A 1 159 ? 29.628 26.333 42.452 1.00 9.93 192 GLY A CA 1
ATOM 1262 C C . GLY A 1 159 ? 30.488 27.305 43.258 1.00 8.93 192 GLY A C 1
ATOM 1263 O O . GLY A 1 159 ? 31.705 27.168 43.337 1.00 9.78 192 GLY A O 1
ATOM 1264 N N . ILE A 1 160 ? 29.852 28.306 43.853 1.00 8.37 193 ILE A N 1
ATOM 1265 C CA . ILE A 1 160 ? 30.577 29.249 44.703 1.00 7.83 193 ILE A CA 1
ATOM 1266 C C . ILE A 1 160 ? 31.171 28.484 45.910 1.00 8.14 193 ILE A C 1
ATOM 1267 O O . ILE A 1 160 ? 32.334 28.652 46.263 1.00 8.43 193 ILE A O 1
ATOM 1272 N N . ALA A 1 161 ? 30.357 27.635 46.532 1.00 8.57 194 ALA A N 1
ATOM 1273 C CA . ALA A 1 161 ? 30.819 26.869 47.699 1.00 9.16 194 ALA A CA 1
ATOM 1274 C C . ALA A 1 161 ? 32.020 25.971 47.346 1.00 9.45 194 ALA A C 1
ATOM 1275 O O . ALA A 1 161 ? 32.995 25.892 48.109 1.00 9.99 194 ALA A O 1
ATOM 1277 N N . LYS A 1 162 ? 31.938 25.292 46.200 1.00 9.69 195 LYS A N 1
ATOM 1278 C CA . LYS A 1 162 ? 33.038 24.405 45.761 1.00 10.47 195 LYS A CA 1
ATOM 1279 C C . LYS A 1 162 ? 34.349 25.187 45.648 1.00 10.18 195 LYS A C 1
ATOM 1280 O O . LYS A 1 162 ? 35.402 24.764 46.140 1.00 10.89 195 LYS A O 1
ATOM 1286 N N . SER A 1 163 ? 34.277 26.336 44.985 1.00 9.64 196 SER A N 1
ATOM 1287 C CA . SER A 1 163 ? 35.460 27.164 44.817 1.00 9.77 196 SER A CA 1
ATOM 1288 C C . SER A 1 163 ? 35.987 27.701 46.156 1.00 9.23 196 SER A C 1
ATOM 1289 O O . SER A 1 163 ? 37.204 27.736 46.401 1.00 10.09 196 SER A O 1
ATOM 1292 N N . PHE A 1 164 ? 35.066 28.133 47.009 1.00 9.00 197 PHE A N 1
ATOM 1293 C CA . PHE A 1 164 ? 35.449 28.607 48.321 1.00 9.04 197 PHE A CA 1
ATOM 1294 C C . PHE A 1 164 ? 36.215 27.520 49.096 1.00 9.57 197 PHE A C 1
ATOM 1295 O O . PHE A 1 164 ? 37.291 27.760 49.658 1.00 10.36 197 PHE A O 1
ATOM 1303 N N . ARG A 1 165 ? 35.654 26.313 49.132 1.00 10.19 198 ARG A N 1
ATOM 1304 C CA . ARG A 1 165 ? 36.306 25.205 49.870 1.00 11.18 198 ARG A CA 1
ATOM 1305 C C . ARG A 1 165 ? 37.699 24.895 49.327 1.00 12.03 198 ARG A C 1
ATOM 1306 O O . ARG A 1 165 ? 38.631 24.582 50.070 1.00 13.25 198 ARG A O 1
ATOM 1314 N N A GLU A 1 166 ? 37.841 24.981 48.011 0.50 11.63 199 GLU A N 1
ATOM 1315 N N B GLU A 1 166 ? 37.827 24.959 48.014 0.50 12.03 199 GLU A N 1
ATOM 1316 C CA A GLU A 1 166 ? 39.141 24.714 47.364 0.50 12.75 199 GLU A CA 1
ATOM 1317 C CA B GLU A 1 166 ? 39.111 24.667 47.368 0.50 13.28 199 GLU A CA 1
ATOM 1318 C C A GLU A 1 166 ? 40.219 25.710 47.775 0.50 11.63 199 GLU A C 1
ATOM 1319 C C B GLU A 1 166 ? 40.182 25.743 47.592 0.50 13.00 199 GLU A C 1
ATOM 1320 O O A GLU A 1 166 ? 41.373 25.353 48.024 0.50 11.80 199 GLU A O 1
ATOM 1321 O O B GLU A 1 166 ? 41.381 25.477 47.477 0.50 13.80 199 GLU A O 1
ATOM 1332 N N A SER A 1 167 ? 39.815 26.972 47.846 0.50 10.75 200 SER A N 1
ATOM 1333 N N B SER A 1 167 ? 39.749 26.954 47.931 0.50 12.21 200 SER A N 1
ATOM 1334 C CA A SER A 1 167 ? 40.723 28.073 48.169 0.50 11.01 200 SER A CA 1
ATOM 1335 C CA B SER A 1 167 ? 40.689 28.072 48.139 0.50 12.53 200 SER A CA 1
ATOM 1336 C C A SER A 1 167 ? 41.023 28.345 49.633 0.50 10.87 200 SER A C 1
ATOM 1337 C C B SER A 1 167 ? 40.961 28.455 49.593 0.50 12.27 200 SER A C 1
ATOM 1338 O O A SER A 1 167 ? 42.161 28.675 49.995 0.50 11.13 200 SER A O 1
ATOM 1339 O O B SER A 1 167 ? 41.999 29.055 49.898 0.50 12.88 200 SER A O 1
ATOM 1344 N N . TYR A 1 168 ? 40.022 28.130 50.472 1.00 11.10 201 TYR A N 1
ATOM 1345 C CA . TYR A 1 168 ? 40.136 28.487 51.882 1.00 11.21 201 TYR A CA 1
ATOM 1346 C C . TYR A 1 168 ? 41.051 27.603 52.707 1.00 10.98 201 TYR A C 1
ATOM 1347 O O . TYR A 1 168 ? 40.899 26.402 52.697 1.00 12.82 201 TYR A O 1
ATOM 1356 N N . LYS A 1 169 ? 42.003 28.215 53.424 1.00 11.59 202 LYS A N 1
ATOM 1357 C CA . LYS A 1 169 ? 42.997 27.476 54.223 1.00 12.40 202 LYS A CA 1
ATOM 1358 C C . LYS A 1 169 ? 42.719 27.458 55.717 1.00 13.46 202 LYS A C 1
ATOM 1359 O O . LYS A 1 169 ? 43.439 26.813 56.475 1.00 15.07 202 LYS A O 1
ATOM 1365 N N . GLY A 1 170 ? 41.677 28.173 56.123 1.00 13.15 203 GLY A N 1
ATOM 1366 C CA . GLY A 1 170 ? 41.267 28.205 57.511 1.00 14.05 203 GLY A CA 1
ATOM 1367 C C . GLY A 1 170 ? 40.376 26.989 57.764 1.00 13.92 203 GLY A C 1
ATOM 1368 O O . GLY A 1 170 ? 40.306 26.050 56.958 1.00 15.62 203 GLY A O 1
ATOM 1369 N N . GLU A 1 171 ? 39.732 26.978 58.920 1.00 14.54 204 GLU A N 1
ATOM 1370 C CA . GLU A 1 171 ? 38.862 25.870 59.272 1.00 15.13 204 GLU A CA 1
ATOM 1371 C C . GLU A 1 171 ? 37.392 26.212 59.061 1.00 14.19 204 GLU A C 1
ATOM 1372 O O . GLU A 1 171 ? 36.918 27.266 59.472 1.00 13.93 204 GLU A O 1
ATOM 1378 N N . ILE A 1 172 ? 36.696 25.335 58.358 1.00 13.34 205 ILE A N 1
ATOM 1379 C CA . ILE A 1 172 ? 35.257 25.448 58.140 1.00 13.70 205 ILE A CA 1
ATOM 1380 C C . ILE A 1 172 ? 34.679 24.674 59.342 1.00 14.14 205 ILE A C 1
ATOM 1381 O O . ILE A 1 172 ? 34.666 23.434 59.371 1.00 16.26 205 ILE A O 1
ATOM 1386 N N . VAL A 1 173 ? 34.224 25.426 60.340 1.00 14.39 206 VAL A N 1
ATOM 1387 C CA . VAL A 1 173 ? 33.719 24.844 61.608 1.00 15.15 206 VAL A CA 1
ATOM 1388 C C . VAL A 1 173 ? 32.314 24.272 61.521 1.00 15.12 206 VAL A C 1
ATOM 1389 O O . VAL A 1 173 ? 31.907 23.492 62.388 1.00 16.81 206 VAL A O 1
ATOM 1393 N N . ALA A 1 174 ? 31.564 24.684 60.509 1.00 14.52 207 ALA A N 1
ATOM 1394 C CA . ALA A 1 174 ? 30.225 24.164 60.278 1.00 14.27 207 ALA A CA 1
ATOM 1395 C C . ALA A 1 174 ? 30.001 24.359 58.772 1.00 14.13 207 ALA A C 1
ATOM 1396 O O . ALA A 1 174 ? 30.302 25.416 58.223 1.00 13.99 207 ALA A O 1
ATOM 1398 N N . ASP A 1 175 ? 29.471 23.334 58.117 1.00 14.35 208 ASP A N 1
ATOM 1399 C CA . ASP A 1 175 ? 29.234 23.340 56.655 1.00 14.06 208 ASP A CA 1
ATOM 1400 C C . ASP A 1 175 ? 27.810 22.795 56.589 1.00 13.93 208 ASP A C 1
ATOM 1401 O O . ASP A 1 175 ? 27.581 21.581 56.670 1.00 15.91 208 ASP A O 1
ATOM 1406 N N A GLU A 1 176 ? 26.891 23.772 56.736 0.50 11.98 209 GLU A N 1
ATOM 1407 N N B GLU A 1 176 ? 26.877 23.646 56.210 0.50 13.33 209 GLU A N 1
ATOM 1408 C CA A GLU A 1 176 ? 25.405 23.591 56.803 0.50 9.63 209 GLU A CA 1
ATOM 1409 C CA B GLU A 1 176 ? 25.505 23.196 56.155 0.50 13.93 209 GLU A CA 1
ATOM 1410 C C A GLU A 1 176 ? 24.645 23.975 55.524 0.50 9.16 209 GLU A C 1
ATOM 1411 C C B GLU A 1 176 ? 24.734 23.670 54.944 0.50 13.82 209 GLU A C 1
ATOM 1412 O O A GLU A 1 176 ? 25.148 24.724 54.670 0.50 8.47 209 GLU A O 1
ATOM 1413 O O B GLU A 1 176 ? 25.238 24.402 54.074 0.50 13.31 209 GLU A O 1
ATOM 1424 N N A THR A 1 177 ? 23.411 23.486 55.437 0.50 9.86 210 THR A N 1
ATOM 1425 N N B THR A 1 177 ? 23.487 23.235 54.901 0.50 14.27 210 THR A N 1
ATOM 1426 C CA A THR A 1 177 ? 22.588 23.726 54.249 0.50 10.42 210 THR A CA 1
ATOM 1427 C CA B THR A 1 177 ? 22.634 23.622 53.815 0.50 14.80 210 THR A CA 1
ATOM 1428 C C A THR A 1 177 ? 21.184 24.213 54.452 0.50 10.21 210 THR A C 1
ATOM 1429 C C B THR A 1 177 ? 21.202 23.949 54.188 0.50 14.39 210 THR A C 1
ATOM 1430 O O A THR A 1 177 ? 20.611 24.091 55.561 0.50 9.28 210 THR A O 1
ATOM 1431 O O B THR A 1 177 ? 20.641 23.499 55.172 0.50 14.45 210 THR A O 1
ATOM 1438 N N . PHE A 1 178 ? 20.673 24.826 53.368 1.00 12.32 211 PHE A N 1
ATOM 1439 C CA . PHE A 1 178 ? 19.275 25.249 53.357 1.00 12.42 211 PHE A CA 1
ATOM 1440 C C . PHE A 1 178 ? 18.879 25.005 51.879 1.00 12.23 211 PHE A C 1
ATOM 1441 O O . PHE A 1 178 ? 19.710 24.610 51.048 1.00 12.99 211 PHE A O 1
ATOM 1449 N N . VAL A 1 179 ? 17.616 25.199 51.530 1.00 13.05 212 VAL A N 1
ATOM 1450 C CA . VAL A 1 179 ? 17.220 25.068 50.111 1.00 14.07 212 VAL A CA 1
ATOM 1451 C C . VAL A 1 179 ? 16.329 26.255 49.705 1.00 12.88 212 VAL A C 1
ATOM 1452 O O . VAL A 1 179 ? 15.612 26.809 50.543 1.00 12.93 212 VAL A O 1
ATOM 1456 N N . ALA A 1 180 ? 16.397 26.632 48.431 1.00 12.76 213 ALA A N 1
ATOM 1457 C CA . ALA A 1 180 ? 15.562 27.720 47.933 1.00 12.61 213 ALA A CA 1
ATOM 1458 C C . ALA A 1 180 ? 14.107 27.404 48.288 1.00 12.26 213 ALA A C 1
ATOM 1459 O O . ALA A 1 180 ? 13.633 26.274 48.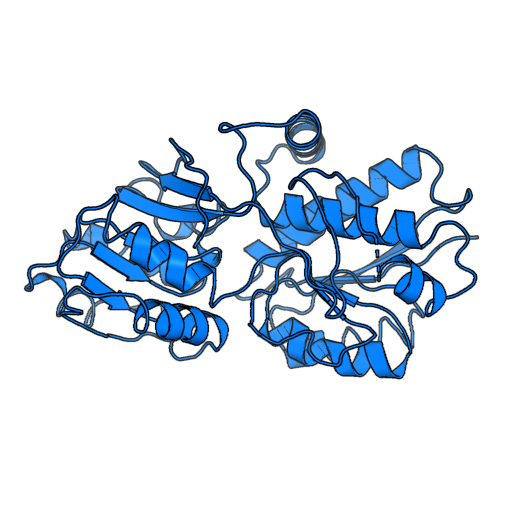154 1.00 14.44 213 ALA A O 1
ATOM 1461 N N . GLY A 1 181 ? 13.422 28.433 48.753 1.00 11.85 214 GLY A N 1
ATOM 1462 C CA . GLY A 1 181 ? 12.024 28.338 49.163 1.00 11.95 214 GLY A CA 1
ATOM 1463 C C . GLY A 1 181 ? 11.864 28.288 50.675 1.00 11.88 214 GLY A C 1
ATOM 1464 O O . GLY A 1 181 ? 10.786 28.601 51.214 1.00 13.31 214 GLY A O 1
ATOM 1465 N N . ASP A 1 182 ? 12.922 27.876 51.363 1.00 12.46 215 ASP A N 1
ATOM 1466 C CA . ASP A 1 182 ? 12.874 27.837 52.819 1.00 12.16 215 ASP A CA 1
ATOM 1467 C C . ASP A 1 182 ? 12.656 29.220 53.396 1.00 11.85 215 ASP A C 1
ATOM 1468 O O . ASP A 1 182 ? 13.175 30.207 52.878 1.00 12.31 215 ASP A O 1
ATOM 1473 N N . THR A 1 183 ? 11.939 29.269 54.514 1.00 11.88 216 THR A N 1
ATOM 1474 C CA . THR A 1 183 ? 11.729 30.542 55.209 1.00 12.33 216 THR A CA 1
ATOM 1475 C C . THR A 1 183 ? 12.141 30.453 56.705 1.00 12.04 216 THR A C 1
ATOM 1476 O O . THR A 1 183 ? 12.189 31.451 57.396 1.00 12.43 216 THR A O 1
ATOM 1480 N N . ASP A 1 184 ? 12.465 29.248 57.178 1.00 11.43 217 ASP A N 1
ATOM 1481 C CA . ASP A 1 184 ? 12.858 28.950 58.589 1.00 11.13 217 ASP A CA 1
ATOM 1482 C C . ASP A 1 184 ? 14.284 28.412 58.591 1.00 10.55 217 ASP A C 1
ATOM 1483 O O . ASP A 1 184 ? 14.542 27.366 57.992 1.00 12.71 217 ASP A O 1
ATOM 1488 N N . PHE A 1 185 ? 15.193 29.126 59.261 1.00 9.53 218 PHE A N 1
ATOM 1489 C CA . PHE A 1 185 ? 16.625 28.756 59.343 1.00 9.18 218 PHE A CA 1
ATOM 1490 C C . PHE A 1 185 ? 17.077 28.586 60.802 1.00 8.90 218 PHE A C 1
ATOM 1491 O O . PHE A 1 185 ? 18.261 28.564 61.103 1.00 9.96 218 PHE A O 1
ATOM 1499 N N . GLN A 1 186 ? 16.110 28.437 61.688 1.00 9.52 219 GLN A N 1
ATOM 1500 C CA . GLN A 1 186 ? 16.383 28.404 63.123 1.00 10.00 219 GLN A CA 1
ATOM 1501 C C . GLN A 1 186 ? 17.303 27.316 63.619 1.00 10.05 219 GLN A C 1
ATOM 1502 O O . GLN A 1 186 ? 18.233 27.567 64.387 1.00 10.59 219 GLN A O 1
ATOM 1508 N N . ALA A 1 187 ? 17.061 26.093 63.190 1.00 10.81 220 ALA A N 1
ATOM 1509 C CA . ALA A 1 187 ? 17.877 24.970 63.679 1.00 11.76 220 ALA A CA 1
ATOM 1510 C C . ALA A 1 187 ? 19.338 25.119 63.336 1.00 11.39 220 ALA A C 1
ATOM 1511 O O . ALA A 1 187 ? 20.216 24.918 64.188 1.00 12.23 220 ALA A O 1
ATOM 1513 N N . ALA A 1 188 ? 19.616 25.428 62.080 1.00 11.34 221 ALA A N 1
ATOM 1514 C CA . ALA A 1 188 ? 21.002 25.584 61.655 1.00 11.99 221 ALA A CA 1
ATOM 1515 C C . ALA A 1 188 ? 21.676 26.741 62.363 1.00 11.15 221 ALA A C 1
ATOM 1516 O O . ALA A 1 188 ? 22.819 26.641 62.796 1.00 12.56 221 ALA A O 1
ATOM 1518 N N . LEU A 1 189 ? 20.982 27.875 62.424 1.00 11.17 222 LEU A N 1
ATOM 1519 C CA . LEU A 1 189 ? 21.550 29.053 63.057 1.00 11.10 222 LEU A CA 1
ATOM 1520 C C . LEU A 1 189 ? 21.835 28.800 64.547 1.00 11.06 222 LEU A C 1
ATOM 1521 O O . LEU A 1 189 ? 22.864 29.213 65.071 1.00 13.06 222 LEU A O 1
ATOM 1526 N N . THR A 1 190 ? 20.910 28.120 65.214 1.00 11.51 223 THR A N 1
ATOM 1527 C CA . THR A 1 190 ? 21.096 27.789 66.643 1.00 12.61 223 THR A CA 1
ATOM 1528 C C . THR A 1 190 ? 22.360 26.948 66.814 1.00 13.25 223 THR A C 1
ATOM 1529 O O . THR A 1 190 ? 23.133 27.135 67.740 1.00 15.34 223 THR A O 1
ATOM 1533 N N A LYS A 1 191 ? 22.530 25.988 65.910 0.50 13.70 224 LYS A N 1
ATOM 1534 N N B LYS A 1 191 ? 22.573 25.987 65.943 0.50 13.54 224 LYS A N 1
ATOM 1535 C CA A LYS A 1 191 ? 23.709 25.105 65.895 0.50 14.64 224 LYS A CA 1
ATOM 1536 C CA B LYS A 1 191 ? 23.793 25.205 66.059 0.50 14.56 224 LYS A CA 1
ATOM 1537 C C A LYS A 1 191 ? 25.032 25.879 65.685 0.50 15.19 224 LYS A C 1
ATOM 1538 C C B LYS A 1 191 ? 25.035 26.092 65.866 0.50 14.53 224 LYS A C 1
ATOM 1539 O O A LYS A 1 191 ? 26.075 25.482 66.221 0.50 16.17 224 LYS A O 1
ATOM 1540 O O B LYS A 1 191 ? 26.003 26.072 66.652 0.50 15.00 224 LYS A O 1
ATOM 1551 N N . MET A 1 192 ? 24.993 26.904 64.825 1.00 15.14 225 MET A N 1
ATOM 1552 C CA . MET A 1 192 ? 26.160 27.769 64.549 1.00 16.57 225 MET A CA 1
ATOM 1553 C C . MET A 1 192 ? 26.564 28.708 65.672 1.00 17.85 225 MET A C 1
ATOM 1554 O O . MET A 1 192 ? 27.735 28.886 65.932 1.00 18.13 225 MET A O 1
ATOM 1559 N N . LYS A 1 193 ? 25.574 29.283 66.334 1.00 18.73 226 LYS A N 1
ATOM 1560 C CA . LYS A 1 193 ? 25.761 30.301 67.373 1.00 19.96 226 LYS A CA 1
ATOM 1561 C C . LYS A 1 193 ? 26.706 29.992 68.527 1.00 19.55 226 LYS A C 1
ATOM 1562 O O . LYS A 1 193 ? 27.450 30.848 69.028 1.00 22.00 226 LYS A O 1
ATOM 1568 N N . GLY A 1 194 ? 26.658 28.742 68.933 1.00 18.22 227 GLY A N 1
ATOM 1569 C CA . GLY A 1 194 ? 27.439 28.206 70.029 1.00 18.68 227 GLY A CA 1
ATOM 1570 C C . GLY A 1 194 ? 28.852 27.838 69.677 1.00 17.32 227 GLY A C 1
ATOM 1571 O O . GLY A 1 194 ? 29.550 27.231 70.495 1.00 18.86 227 GLY A O 1
ATOM 1572 N N . LYS A 1 195 ? 29.264 28.165 68.463 1.00 17.11 228 LYS A N 1
ATOM 1573 C CA . LYS A 1 195 ? 30.622 27.893 67.996 1.00 17.05 228 LYS A CA 1
ATOM 1574 C C . LYS A 1 195 ? 31.361 29.179 67.690 1.00 16.22 228 LYS A C 1
ATOM 1575 O O . LYS A 1 195 ? 30.783 30.123 67.239 1.00 16.69 228 LYS A O 1
ATOM 1581 N N A ASP A 1 196 ? 32.638 29.263 68.004 0.70 14.59 229 ASP A N 1
ATOM 1582 N N B ASP A 1 196 ? 32.665 29.188 67.937 0.30 17.00 229 ASP A N 1
ATOM 1583 C CA A ASP A 1 196 ? 33.307 30.479 67.652 0.70 13.92 229 ASP A CA 1
ATOM 1584 C CA B ASP A 1 196 ? 33.487 30.381 67.653 0.30 17.10 229 ASP A CA 1
ATOM 1585 C C A ASP A 1 196 ? 33.520 30.378 66.146 0.70 15.26 229 ASP A C 1
ATOM 1586 C C B ASP A 1 196 ? 33.787 30.437 66.153 0.30 16.85 229 ASP A C 1
ATOM 1587 O O A ASP A 1 196 ? 33.727 29.300 65.577 0.70 15.05 229 ASP A O 1
ATOM 1588 O O B ASP A 1 196 ? 34.435 29.543 65.612 0.30 16.71 229 ASP A O 1
ATOM 1597 N N . PHE A 1 197 ? 33.328 31.488 65.477 1.00 16.17 230 PHE A N 1
ATOM 1598 C CA . PHE A 1 197 ? 33.572 31.597 64.011 1.00 15.88 230 PHE A CA 1
ATOM 1599 C C . PHE A 1 197 ? 33.801 33.067 63.829 1.00 15.95 230 PHE A C 1
ATOM 1600 O O . PHE A 1 197 ? 33.391 33.865 64.677 1.00 17.58 230 PHE A O 1
ATOM 1608 N N . ASP A 1 198 ? 34.452 33.401 62.718 1.00 14.39 231 ASP A N 1
ATOM 1609 C CA . ASP A 1 198 ? 34.787 34.781 62.411 1.00 14.26 231 ASP A CA 1
ATOM 1610 C C . ASP A 1 198 ? 33.904 35.358 61.303 1.00 13.34 231 ASP A C 1
ATOM 1611 O O . ASP A 1 198 ? 33.852 36.558 61.117 1.00 13.85 231 ASP A O 1
ATOM 1616 N N . ALA A 1 199 ? 33.245 34.497 60.536 1.00 12.44 232 ALA A N 1
ATOM 1617 C CA . ALA A 1 199 ? 32.369 34.924 59.444 1.00 11.53 232 ALA A CA 1
ATOM 1618 C C . ALA A 1 199 ? 31.508 33.760 59.008 1.00 10.67 232 ALA A C 1
ATOM 1619 O O . ALA A 1 199 ? 31.862 32.592 59.262 1.00 11.66 232 ALA A O 1
ATOM 1621 N N . ILE A 1 200 ? 30.387 34.107 58.377 1.00 10.80 233 ILE A N 1
ATOM 1622 C CA . ILE A 1 200 ? 29.486 33.122 57.798 1.00 10.32 233 ILE A CA 1
ATOM 1623 C C . ILE A 1 200 ? 29.401 33.437 56.283 1.00 9.43 233 ILE A C 1
ATOM 1624 O O . ILE A 1 200 ? 29.062 34.550 55.922 1.00 10.79 233 ILE A O 1
ATOM 1629 N N . VAL A 1 201 ? 29.768 32.479 55.454 1.00 8.64 234 VAL A N 1
ATOM 1630 C CA . VAL A 1 201 ? 29.721 32.609 53.987 1.00 8.02 234 VAL A CA 1
ATOM 1631 C C . VAL A 1 201 ? 28.421 31.943 53.534 1.00 7.63 234 VAL A C 1
ATOM 1632 O O . VAL A 1 201 ? 28.208 30.775 53.847 1.00 8.36 234 VAL A O 1
ATOM 1636 N N . VAL A 1 202 ? 27.581 32.691 52.806 1.00 7.65 235 VAL A N 1
ATOM 1637 C CA . VAL A 1 202 ? 26.251 32.235 52.407 1.00 7.66 235 VAL A CA 1
ATOM 1638 C C . VAL A 1 202 ? 26.017 32.344 50.899 1.00 7.95 235 VAL A C 1
ATOM 1639 O O . VAL A 1 202 ? 25.492 33.336 50.407 1.00 8.88 235 VAL A O 1
ATOM 1643 N N . PRO A 1 203 ? 26.398 31.302 50.144 1.00 7.72 236 PRO A N 1
ATOM 1644 C CA . PRO A 1 203 ? 26.109 31.264 48.717 1.00 8.24 236 PRO A CA 1
ATOM 1645 C C . PRO A 1 203 ? 24.594 30.980 48.554 1.00 8.27 236 PRO A C 1
ATOM 1646 O O . PRO A 1 203 ? 24.079 29.964 49.001 1.00 9.61 236 PRO A O 1
ATOM 1650 N N . GLY A 1 204 ? 23.928 31.878 47.849 1.00 8.86 237 GLY A N 1
ATOM 1651 C CA . GLY A 1 204 ? 22.497 31.792 47.649 1.00 9.27 237 GLY A CA 1
ATOM 1652 C C . GLY A 1 204 ? 21.922 33.092 47.125 1.00 7.48 237 GLY A C 1
ATOM 1653 O O . GLY A 1 204 ? 22.633 34.085 46.915 1.00 8.37 237 GLY A O 1
ATOM 1654 N N . TYR A 1 205 ? 20.618 33.025 46.881 1.00 6.95 238 TYR A N 1
ATOM 1655 C CA . TYR A 1 205 ? 19.808 34.121 46.350 1.00 6.74 238 TYR A CA 1
ATOM 1656 C C . TYR A 1 205 ? 19.151 34.953 47.466 1.00 6.90 238 TYR A C 1
ATOM 1657 O O . TYR A 1 205 ? 19.087 34.524 48.616 1.00 7.80 238 TYR A O 1
ATOM 1666 N N . TYR A 1 206 ? 18.602 36.105 47.080 1.00 6.67 239 TYR A N 1
ATOM 1667 C CA . TYR A 1 206 ? 18.146 37.070 48.056 1.00 7.25 239 TYR A CA 1
ATOM 1668 C C . TYR A 1 206 ? 17.019 36.626 48.958 1.00 7.66 239 TYR A C 1
ATOM 1669 O O . TYR A 1 206 ? 16.988 37.033 50.118 1.00 8.81 239 TYR A O 1
ATOM 1678 N N . ASN A 1 207 ? 16.076 35.839 48.458 1.00 7.63 240 ASN A N 1
ATOM 1679 C CA . ASN A 1 207 ? 14.940 35.443 49.299 1.00 9.29 240 ASN A CA 1
ATOM 1680 C C . ASN A 1 207 ? 15.383 34.691 50.514 1.00 9.23 240 ASN A C 1
ATOM 1681 O O . ASN A 1 207 ? 14.854 34.881 51.600 1.00 13.01 240 ASN A O 1
ATOM 1686 N N . GLU A 1 208 ? 16.333 33.781 50.329 1.00 8.06 241 GLU A N 1
ATOM 1687 C CA . GLU A 1 208 ? 16.862 33.005 51.431 1.00 8.59 241 GLU A CA 1
ATOM 1688 C C . GLU A 1 208 ? 17.943 33.782 52.204 1.00 8.39 241 GLU A C 1
ATOM 1689 O O . GLU A 1 208 ? 17.912 33.842 53.438 1.00 8.69 241 GLU A O 1
ATOM 1695 N N . ALA A 1 209 ? 18.907 34.356 51.483 1.00 8.27 242 ALA A N 1
ATOM 1696 C CA . ALA A 1 209 ? 19.975 35.055 52.158 1.00 8.24 242 ALA A CA 1
ATOM 1697 C C . ALA A 1 209 ? 19.470 36.186 53.047 1.00 8.15 242 ALA A C 1
ATOM 1698 O O . ALA A 1 209 ? 19.988 36.364 54.146 1.00 8.47 242 ALA A O 1
ATOM 1700 N N . GLY A 1 210 ? 18.497 36.948 52.580 1.00 8.10 243 GLY A N 1
ATOM 1701 C CA . GLY A 1 210 ? 17.991 38.042 53.401 1.00 8.23 243 GLY A CA 1
ATOM 1702 C C . GLY A 1 210 ? 17.321 37.534 54.674 1.00 8.22 243 GLY A C 1
ATOM 1703 O O . GLY A 1 210 ? 17.479 38.104 55.761 1.00 9.14 243 GLY A O 1
ATOM 1704 N N . LYS A 1 211 ? 16.537 36.463 54.547 1.00 8.36 244 LYS A N 1
ATOM 1705 C CA . LYS A 1 211 ? 15.884 35.843 55.729 1.00 8.63 244 LYS A CA 1
ATOM 1706 C C . LYS A 1 211 ? 16.934 35.264 56.691 1.00 8.36 244 LYS A C 1
ATOM 1707 O O . LYS A 1 211 ? 16.774 35.326 57.905 1.00 9.29 244 LYS A O 1
ATOM 1713 N N . ILE A 1 212 ? 17.999 34.676 56.152 1.00 8.33 245 ILE A N 1
ATOM 1714 C CA . ILE A 1 212 ? 19.098 34.141 56.972 1.00 8.48 245 ILE A CA 1
ATOM 1715 C C . ILE A 1 212 ? 19.737 35.280 57.785 1.00 9.03 245 ILE A C 1
ATOM 1716 O O . ILE A 1 212 ? 19.973 35.135 58.985 1.00 9.65 245 ILE A O 1
ATOM 1721 N N . VAL A 1 213 ? 20.028 36.399 57.127 1.00 8.88 246 VAL A N 1
ATOM 1722 C CA . VAL A 1 213 ? 20.603 37.552 57.830 1.00 9.72 246 VAL A CA 1
ATOM 1723 C C . VAL A 1 213 ? 19.648 38.022 58.941 1.00 9.49 246 VAL A C 1
ATOM 1724 O O . VAL A 1 213 ? 20.046 38.272 60.072 1.00 10.77 246 VAL A O 1
ATOM 1728 N N A ASN A 1 214 ? 18.379 38.094 58.575 0.50 9.57 247 ASN A N 1
ATOM 1729 N N B ASN A 1 214 ? 18.369 38.132 58.604 0.50 9.66 247 ASN A N 1
ATOM 1730 C CA A ASN A 1 214 ? 17.335 38.519 59.486 0.50 9.90 247 ASN A CA 1
ATOM 1731 C CA B ASN A 1 214 ? 17.367 38.585 59.574 0.50 10.02 247 ASN A CA 1
ATOM 1732 C C A ASN A 1 214 ? 17.286 37.691 60.768 0.50 9.78 247 ASN A C 1
ATOM 1733 C C B ASN A 1 214 ? 17.370 37.682 60.810 0.50 9.65 247 ASN A C 1
ATOM 1734 O O A ASN A 1 214 ? 17.203 38.203 61.893 0.50 10.79 247 ASN A O 1
ATOM 1735 O O B ASN A 1 214 ? 17.544 38.130 61.957 0.50 9.91 247 ASN A O 1
ATOM 1744 N N . GLN A 1 215 ? 17.263 36.385 60.564 1.00 9.12 248 GLN A N 1
ATOM 1745 C CA . GLN A 1 215 ? 17.206 35.428 61.669 1.00 9.26 248 GLN A CA 1
ATOM 1746 C C . GLN A 1 215 ? 18.516 35.312 62.451 1.00 9.41 248 GLN A C 1
ATOM 1747 O O . GLN A 1 215 ? 18.505 35.150 63.682 1.00 10.01 248 GLN A O 1
ATOM 1753 N N . ALA A 1 216 ? 19.641 35.393 61.759 1.00 9.54 249 ALA A N 1
ATOM 1754 C CA . ALA A 1 216 ? 20.949 35.307 62.419 1.00 9.72 249 ALA A CA 1
ATOM 1755 C C . ALA A 1 216 ? 21.130 36.482 63.363 1.00 9.51 249 ALA A C 1
ATOM 1756 O O . ALA A 1 216 ? 21.440 36.315 64.550 1.00 10.06 249 ALA A O 1
ATOM 1758 N N . ARG A 1 217 ? 20.934 37.673 62.830 1.00 10.04 250 ARG A N 1
ATOM 1759 C CA . ARG A 1 217 ? 21.076 38.889 63.632 1.00 10.79 250 ARG A CA 1
ATOM 1760 C C . ARG A 1 217 ? 20.042 38.886 64.761 1.00 10.60 250 ARG A C 1
ATOM 1761 O O . ARG A 1 217 ? 20.334 39.283 65.892 1.00 11.69 250 ARG A O 1
ATOM 1769 N N . GLY A 1 218 ? 18.836 38.401 64.462 1.00 10.38 251 GLY A N 1
ATOM 1770 C CA . GLY A 1 218 ? 17.771 38.342 65.472 1.00 11.03 251 GLY A CA 1
ATOM 1771 C C . GLY A 1 218 ? 18.150 37.482 66.669 1.00 11.11 251 GLY A C 1
ATOM 1772 O O . GLY A 1 218 ? 17.744 37.757 67.800 1.00 12.22 251 GLY A O 1
ATOM 1773 N N . MET A 1 219 ? 18.899 36.416 66.437 1.00 11.63 252 MET A N 1
ATOM 1774 C CA . MET A 1 219 ? 19.311 35.569 67.547 1.00 12.58 252 MET A CA 1
ATOM 1775 C C . MET A 1 219 ? 20.689 35.934 68.114 1.00 12.29 252 MET A C 1
ATOM 1776 O O . MET A 1 219 ? 21.275 35.177 68.892 1.00 15.26 252 MET A O 1
ATOM 1781 N N . GLY A 1 220 ? 21.197 37.105 67.759 1.00 12.24 253 GLY A N 1
ATOM 1782 C CA . GLY A 1 220 ? 22.463 37.554 68.341 1.00 12.68 253 GLY A CA 1
ATOM 1783 C C . GLY A 1 220 ? 23.760 37.242 67.664 1.00 12.80 253 GLY A C 1
ATOM 1784 O O . GLY A 1 220 ? 24.818 37.394 68.270 1.00 15.24 253 GLY A O 1
ATOM 1785 N N . ILE A 1 221 ? 23.678 36.740 66.443 1.00 11.88 254 ILE A N 1
ATOM 1786 C CA . ILE A 1 221 ? 24.892 36.471 65.660 1.00 12.13 254 ILE A CA 1
ATOM 1787 C C . ILE A 1 221 ? 25.195 37.778 64.933 1.00 11.57 254 ILE A C 1
ATOM 1788 O O . ILE A 1 221 ? 24.424 38.213 64.078 1.00 12.58 254 ILE A O 1
ATOM 1793 N N . ASP A 1 222 ? 26.331 38.378 65.293 1.00 12.44 255 ASP A N 1
ATOM 1794 C CA . ASP A 1 222 ? 26.778 39.676 64.753 1.00 12.81 255 ASP A CA 1
ATOM 1795 C C . ASP A 1 222 ? 27.947 39.653 63.794 1.00 11.22 255 ASP A C 1
ATOM 1796 O O . ASP A 1 222 ? 28.241 40.659 63.141 1.00 12.64 255 ASP A O 1
ATOM 1801 N N . LYS A 1 223 ? 28.625 38.523 63.717 1.00 11.08 256 LYS A N 1
ATOM 1802 C CA . LYS A 1 223 ? 29.802 38.380 62.864 1.00 10.42 256 LYS A CA 1
ATOM 1803 C C . LYS A 1 223 ? 29.469 38.602 61.384 1.00 10.21 256 LYS A C 1
ATOM 1804 O O . LYS A 1 223 ? 28.320 38.476 60.950 1.00 10.63 256 LYS A O 1
ATOM 1810 N N . PRO A 1 224 ? 30.492 38.955 60.590 1.00 9.86 257 PRO A N 1
ATOM 1811 C CA . PRO A 1 224 ? 30.266 39.179 59.162 1.00 9.45 257 PRO A CA 1
ATOM 1812 C C . PRO A 1 224 ? 29.553 38.041 58.455 1.00 9.57 257 PRO A C 1
ATOM 1813 O O . PRO A 1 224 ? 29.846 36.871 58.703 1.00 10.46 257 PRO A O 1
ATOM 1817 N N . ILE A 1 225 ? 28.607 38.427 57.598 1.00 9.03 258 ILE A N 1
ATOM 1818 C CA . ILE A 1 225 ? 27.871 37.504 56.691 1.00 9.04 258 ILE A CA 1
ATOM 1819 C C . ILE A 1 225 ? 28.325 37.955 55.291 1.00 8.83 258 ILE A C 1
ATOM 1820 O O . ILE A 1 225 ? 28.178 39.133 54.952 1.00 9.66 258 ILE A O 1
ATOM 1825 N N . VAL A 1 226 ? 28.870 37.020 54.508 1.00 8.76 259 VAL A N 1
ATOM 1826 C CA . VAL A 1 226 ? 29.475 37.321 53.218 1.00 8.21 259 VAL A CA 1
ATOM 1827 C C . VAL A 1 226 ? 28.808 36.527 52.114 1.00 7.57 259 VAL A C 1
ATOM 1828 O O . VAL A 1 226 ? 28.627 35.311 52.230 1.00 9.01 259 VAL A O 1
ATOM 1832 N N . GLY A 1 227 ? 28.460 37.222 51.043 1.00 7.24 260 GLY A N 1
ATOM 1833 C CA . GLY A 1 227 ? 27.772 36.599 49.934 1.00 7.79 260 GLY A CA 1
ATOM 1834 C C . GLY A 1 227 ? 28.379 36.884 48.586 1.00 6.72 260 GLY A C 1
ATOM 1835 O O . GLY A 1 227 ? 29.282 37.702 48.410 1.00 7.00 260 GLY A O 1
ATOM 1836 N N . GLY A 1 228 ? 27.884 36.110 47.615 1.00 7.11 261 GLY A N 1
ATOM 1837 C CA . GLY A 1 228 ? 28.193 36.340 46.223 1.00 6.80 261 GLY A CA 1
ATOM 1838 C C . GLY A 1 228 ? 27.230 37.401 45.654 1.00 6.05 261 GLY A C 1
ATOM 1839 O O . GLY A 1 228 ? 26.528 38.121 46.370 1.00 6.63 261 GLY A O 1
ATOM 1840 N N . ASP A 1 229 ? 27.185 37.443 44.328 1.00 5.95 262 ASP A N 1
ATOM 1841 C CA . ASP A 1 229 ? 26.396 38.464 43.637 1.00 6.19 262 ASP A CA 1
ATOM 1842 C C . ASP A 1 229 ? 24.897 38.367 43.919 1.00 5.86 262 ASP A C 1
ATOM 1843 O O . ASP A 1 229 ? 24.166 39.335 43.690 1.00 6.30 262 ASP A O 1
ATOM 1848 N N . GLY A 1 230 ? 24.427 37.221 44.412 1.00 6.06 263 GLY A N 1
ATOM 1849 C CA . GLY A 1 230 ? 23.019 37.105 44.759 1.00 6.52 263 GLY A CA 1
ATOM 1850 C C . GLY A 1 230 ? 22.540 38.069 45.843 1.00 6.14 263 GLY A C 1
ATOM 1851 O O . GLY A 1 230 ? 21.327 38.279 45.986 1.00 6.80 263 GLY A O 1
ATOM 1852 N N . PHE A 1 231 ? 23.450 38.649 46.634 1.00 6.26 264 PHE A N 1
ATOM 1853 C CA . PHE A 1 231 ? 23.058 39.619 47.670 1.00 6.49 264 PHE A CA 1
ATOM 1854 C C . PHE A 1 231 ? 22.706 41.005 47.110 1.00 6.80 264 PHE A C 1
ATOM 1855 O O . PHE A 1 231 ? 22.206 41.830 47.855 1.00 7.94 264 PHE A O 1
ATOM 1863 N N . ASN A 1 232 ? 22.993 41.277 45.834 1.00 6.89 265 ASN A N 1
ATOM 1864 C CA . ASN A 1 232 ? 22.689 42.586 45.277 1.00 7.38 265 ASN A CA 1
ATOM 1865 C C . ASN A 1 232 ? 21.184 42.815 45.162 1.00 8.29 265 ASN A C 1
ATOM 1866 O O . ASN A 1 232 ? 20.408 41.888 44.959 1.00 10.16 265 ASN A O 1
ATOM 1871 N N . GLY A 1 233 ? 20.841 44.091 45.261 1.00 9.75 266 GLY A N 1
ATOM 1872 C CA . GLY A 1 233 ? 19.485 44.588 45.117 1.00 10.57 266 GLY A CA 1
ATOM 1873 C C . GLY A 1 233 ? 18.819 45.003 46.408 1.00 10.32 266 GLY A C 1
ATOM 1874 O O . GLY A 1 233 ? 19.141 44.530 47.496 1.00 10.64 266 GLY A O 1
ATOM 1875 N N A GLU A 1 234 ? 17.802 45.850 46.286 0.50 11.63 267 GLU A N 1
ATOM 1876 N N B GLU A 1 234 ? 17.894 45.945 46.284 0.50 10.77 267 GLU A N 1
ATOM 1877 C CA A GLU A 1 234 ? 17.087 46.309 47.478 0.50 12.14 267 GLU A CA 1
ATOM 1878 C CA B GLU A 1 234 ? 17.155 46.452 47.432 0.50 10.83 267 GLU A CA 1
ATOM 1879 C C A GLU A 1 234 ? 16.160 45.244 48.080 0.50 11.05 267 GLU A C 1
ATOM 1880 C C B GLU A 1 234 ? 16.324 45.354 48.110 0.50 9.84 267 GLU A C 1
ATOM 1881 O O A GLU A 1 234 ? 15.742 45.375 49.223 0.50 11.14 267 GLU A O 1
ATOM 1882 O O B GLU A 1 234 ? 16.148 45.362 49.319 0.50 9.60 267 GLU A O 1
ATOM 1893 N N A GLU A 1 235 ? 15.831 44.190 47.344 0.50 10.55 268 GLU A N 1
ATOM 1894 N N B GLU A 1 235 ? 15.807 44.406 47.340 0.50 9.99 268 GLU A N 1
ATOM 1895 C CA A GLU A 1 235 ? 14.935 43.169 47.902 0.50 10.58 268 GLU A CA 1
ATOM 1896 C CA B GLU A 1 235 ? 14.980 43.315 47.902 0.50 10.27 268 GLU A CA 1
ATOM 1897 C C A GLU A 1 235 ? 15.693 42.371 48.975 0.50 9.44 268 GLU A C 1
ATOM 1898 C C B GLU A 1 235 ? 15.723 42.513 49.004 0.50 9.67 268 GLU A C 1
ATOM 1899 O O A GLU A 1 235 ? 15.096 41.882 49.939 0.50 9.83 268 GLU A O 1
ATOM 1900 O O B GLU A 1 235 ? 15.130 42.166 50.031 0.50 10.09 268 GLU A O 1
ATOM 1911 N N . PHE A 1 236 ? 17.000 42.204 48.800 1.00 9.09 269 PHE A N 1
ATOM 1912 C CA . PHE A 1 236 ? 17.809 41.531 49.830 1.00 8.77 269 PHE A CA 1
ATOM 1913 C C . PHE A 1 236 ? 17.699 42.338 51.146 1.00 8.78 269 PHE A C 1
ATOM 1914 O O . PHE A 1 236 ? 17.491 41.767 52.225 1.00 9.08 269 PHE A O 1
ATOM 1922 N N . VAL A 1 237 ? 17.855 43.655 51.047 1.00 9.39 270 VAL A N 1
ATOM 1923 C CA . VAL A 1 237 ? 17.781 44.523 52.221 1.00 9.94 270 VAL A CA 1
ATOM 1924 C C . VAL A 1 237 ? 16.377 44.466 52.842 1.00 10.31 270 VAL A C 1
ATOM 1925 O O . VAL A 1 237 ? 16.231 44.420 54.070 1.00 11.82 270 VAL A O 1
ATOM 1929 N N . GLN A 1 238 ? 15.346 44.456 52.010 1.00 10.97 271 GLN A N 1
ATOM 1930 C CA . GLN A 1 238 ? 13.966 44.369 52.518 1.00 11.95 271 GLN A CA 1
ATOM 1931 C C . GLN A 1 238 ? 13.747 43.071 53.312 1.00 11.49 271 GLN A C 1
ATOM 1932 O O . GLN A 1 238 ? 13.079 43.062 54.348 1.00 12.52 271 GLN A O 1
ATOM 1938 N N . GLN A 1 239 ? 14.285 41.964 52.821 1.00 10.85 272 GLN A N 1
ATOM 1939 C CA . GLN A 1 239 ? 14.174 40.643 53.475 1.00 11.61 272 GLN A CA 1
ATOM 1940 C C . GLN A 1 239 ? 14.974 40.631 54.791 1.00 11.24 272 GLN A C 1
ATOM 1941 O O . GLN A 1 239 ? 14.513 40.119 55.818 1.00 13.29 272 GLN A O 1
ATOM 1947 N N . ALA A 1 240 ? 16.165 41.216 54.770 1.00 10.21 273 ALA A N 1
ATOM 1948 C CA . ALA A 1 240 ? 16.994 41.261 55.975 1.00 10.32 273 ALA A CA 1
ATOM 1949 C C . ALA A 1 240 ? 16.483 42.222 57.055 1.00 10.42 273 ALA A C 1
ATOM 1950 O O . ALA A 1 240 ? 16.562 41.933 58.251 1.00 11.09 273 ALA A O 1
ATOM 1952 N N . THR A 1 241 ? 15.898 43.299 56.540 1.00 11.10 274 THR A N 1
ATOM 1953 C CA . THR A 1 241 ? 15.443 44.524 57.203 1.00 11.31 274 THR A CA 1
ATOM 1954 C C . THR A 1 241 ? 16.728 45.360 57.337 1.00 11.16 274 THR A C 1
ATOM 1955 O O . THR A 1 241 ? 17.820 44.863 57.646 1.00 12.02 274 THR A O 1
ATOM 1959 N N . ALA A 1 242 ? 16.593 46.645 57.058 1.00 12.73 275 ALA A N 1
ATOM 1960 C CA . ALA A 1 242 ? 17.760 47.554 57.094 1.00 14.19 275 ALA A CA 1
ATOM 1961 C C . ALA A 1 242 ? 18.514 47.492 58.414 1.00 15.04 275 ALA A C 1
ATOM 1962 O O . ALA A 1 242 ? 19.728 47.481 58.462 1.00 16.27 275 ALA A O 1
ATOM 1964 N N A GLU A 1 243 ? 17.785 47.325 59.508 0.50 15.97 276 GLU A N 1
ATOM 1965 N N B GLU A 1 243 ? 17.738 47.551 59.487 0.50 15.14 276 GLU A N 1
ATOM 1966 C CA A GLU A 1 243 ? 18.405 47.234 60.841 0.50 17.09 276 GLU A CA 1
ATOM 1967 C CA B GLU A 1 243 ? 18.292 47.533 60.838 0.50 15.72 276 GLU A CA 1
ATOM 1968 C C A GLU A 1 243 ? 19.466 46.123 60.936 0.50 16.35 276 GLU A C 1
ATOM 1969 C C B GLU A 1 243 ? 19.145 46.318 61.161 0.50 14.68 276 GLU A C 1
ATOM 1970 O O A GLU A 1 243 ? 20.630 46.352 61.300 0.50 17.07 276 GLU A O 1
ATOM 1971 O O B GLU A 1 243 ? 19.996 46.391 62.044 0.50 15.07 276 GLU A O 1
ATOM 1982 N N A LYS A 1 244 ? 19.047 44.915 60.584 0.50 14.19 277 LYS A N 1
ATOM 1983 N N B LYS A 1 244 ? 18.939 45.218 60.436 0.50 13.25 277 LYS A N 1
ATOM 1984 C CA A LYS A 1 244 ? 19.916 43.730 60.641 0.50 13.28 277 LYS A CA 1
ATOM 1985 C CA B LYS A 1 244 ? 19.720 43.975 60.647 0.50 12.91 277 LYS A CA 1
ATOM 1986 C C A LYS A 1 244 ? 20.903 43.603 59.501 0.50 13.04 277 LYS A C 1
ATOM 1987 C C B LYS A 1 244 ? 20.831 43.731 59.605 0.50 12.80 277 LYS A C 1
ATOM 1988 O O A LYS A 1 244 ? 21.810 42.751 59.524 0.50 12.99 277 LYS A O 1
ATOM 1989 O O B LYS A 1 244 ? 21.750 42.949 59.823 0.50 13.20 277 LYS A O 1
ATOM 2000 N N . ALA A 1 245 ? 20.725 44.439 58.486 1.00 12.64 278 ALA A N 1
ATOM 2001 C CA . ALA A 1 245 ? 21.650 44.377 57.347 1.00 12.10 278 ALA A CA 1
ATOM 2002 C C . ALA A 1 245 ? 22.942 45.167 57.632 1.00 11.27 278 ALA A C 1
ATOM 2003 O O . ALA A 1 245 ? 23.290 46.144 56.950 1.00 11.66 278 ALA A O 1
ATOM 2005 N N . SER A 1 246 ? 23.642 44.685 58.657 1.00 11.85 279 SER A N 1
ATOM 2006 C CA . SER A 1 246 ? 24.909 45.262 59.105 1.00 12.21 279 SER A CA 1
ATOM 2007 C C . SER A 1 246 ? 25.956 44.172 59.156 1.00 10.74 279 SER A C 1
ATOM 2008 O O . SER A 1 246 ? 25.645 42.998 59.315 1.00 10.99 279 SER A O 1
ATOM 2011 N N . ASN A 1 247 ? 27.197 44.575 58.973 1.00 10.47 280 ASN A N 1
ATOM 2012 C CA . ASN A 1 247 ? 28.334 43.656 58.922 1.00 9.89 280 ASN A CA 1
ATOM 2013 C C . ASN A 1 247 ? 28.090 42.618 57.786 1.00 9.06 280 ASN A C 1
ATOM 2014 O O . ASN A 1 247 ? 28.321 41.422 57.932 1.00 9.98 280 ASN A O 1
ATOM 2019 N N . ILE A 1 248 ? 27.604 43.139 56.664 1.00 8.63 281 ILE A N 1
ATOM 2020 C CA . ILE A 1 248 ? 27.325 42.367 55.452 1.00 8.44 281 ILE A CA 1
ATOM 2021 C C . ILE A 1 248 ? 28.354 42.757 54.380 1.00 8.13 281 ILE A C 1
ATOM 2022 O O . ILE A 1 248 ? 28.661 43.933 54.201 1.00 9.53 281 ILE A O 1
ATOM 2027 N N . TYR A 1 249 ? 28.879 41.756 53.689 1.00 8.21 282 TYR A N 1
ATOM 2028 C CA . TYR A 1 249 ? 29.854 41.961 52.618 1.00 7.81 282 TYR A CA 1
ATOM 2029 C C . TYR A 1 249 ? 29.418 41.126 51.438 1.00 7.66 282 TYR A C 1
ATOM 2030 O O . TYR A 1 249 ? 29.002 39.986 51.636 1.00 8.91 282 TYR A O 1
ATOM 2039 N N . PHE A 1 250 ? 29.497 41.658 50.225 1.00 6.91 283 PHE A N 1
ATOM 2040 C CA . PHE A 1 250 ? 29.119 40.841 49.061 1.00 7.14 283 PHE A CA 1
ATOM 2041 C C . PHE A 1 250 ? 29.747 41.363 47.775 1.00 6.48 283 PHE A C 1
ATOM 2042 O O . PHE A 1 250 ? 30.094 42.538 47.635 1.00 6.86 283 PHE A O 1
ATOM 2050 N N . ILE A 1 251 ? 29.853 40.453 46.814 1.00 6.64 284 ILE A N 1
ATOM 2051 C CA . ILE A 1 251 ? 30.412 40.766 45.520 1.00 7.07 284 ILE A CA 1
ATOM 2052 C C . ILE A 1 251 ? 29.414 41.489 44.630 1.00 6.53 284 ILE A C 1
ATOM 2053 O O . ILE A 1 251 ? 28.230 41.136 44.576 1.00 7.15 284 ILE A O 1
ATOM 2058 N N . SER A 1 252 ? 29.909 42.507 43.921 1.00 7.25 285 SER A N 1
ATOM 2059 C CA . SER A 1 252 ? 29.105 43.232 42.956 1.00 7.47 285 SER A CA 1
ATOM 2060 C C . SER A 1 252 ? 29.951 43.526 41.723 1.00 7.24 285 SER A C 1
ATOM 2061 O O . SER A 1 252 ? 31.163 43.591 41.765 1.00 9.38 285 SER A O 1
ATOM 2064 N N . GLY A 1 253 ? 29.285 43.794 40.614 1.00 8.78 286 GLY A N 1
ATOM 2065 C CA . GLY A 1 253 ? 29.948 44.160 39.360 1.00 9.35 286 GLY A CA 1
ATOM 2066 C C . GLY A 1 253 ? 29.738 45.605 38.973 1.00 9.24 286 GLY A C 1
ATOM 2067 O O . GLY A 1 253 ? 30.054 45.973 37.860 1.00 11.45 286 GLY A O 1
ATOM 2068 N N . PHE A 1 254 ? 29.255 46.412 39.909 1.00 9.43 287 PHE A N 1
ATOM 2069 C CA . PHE A 1 254 ? 28.955 47.822 39.668 1.00 9.98 287 PHE A CA 1
ATOM 2070 C C . PHE A 1 254 ? 29.062 48.597 40.976 1.00 10.02 287 PHE A C 1
ATOM 2071 O O . PHE A 1 254 ? 28.516 48.179 41.991 1.00 12.31 287 PHE A O 1
ATOM 2079 N N . SER A 1 255 ? 29.782 49.708 40.931 1.00 10.74 288 SER A N 1
ATOM 2080 C CA . SER A 1 255 ? 29.942 50.573 42.089 1.00 11.29 288 SER A CA 1
ATOM 2081 C C . SER A 1 255 ? 29.790 52.028 41.712 1.00 12.08 288 SER A C 1
ATOM 2082 O O . SER A 1 255 ? 30.314 52.483 40.712 1.00 13.66 288 SER A O 1
ATOM 2085 N N . THR A 1 256 ? 29.086 52.747 42.577 1.00 13.14 289 THR A N 1
ATOM 2086 C CA . THR A 1 256 ? 28.849 54.208 42.435 1.00 15.68 289 THR A CA 1
ATOM 2087 C C . THR A 1 256 ? 29.845 55.102 43.209 1.00 16.45 289 THR A C 1
ATOM 2088 O O . THR A 1 256 ? 29.699 56.337 43.247 1.00 18.20 289 THR A O 1
ATOM 2092 N N . THR A 1 257 ? 30.855 54.510 43.828 1.00 17.30 290 THR A N 1
ATOM 2093 C CA . THR A 1 257 ? 31.827 55.327 44.562 1.00 18.69 290 THR A CA 1
ATOM 2094 C C . THR A 1 257 ? 33.304 55.092 44.319 1.00 18.65 290 THR A C 1
ATOM 2095 O O . THR A 1 257 ? 34.121 56.027 44.380 1.00 18.60 290 THR A O 1
ATOM 2099 N N A VAL A 1 258 ? 33.679 53.844 44.071 0.50 18.52 291 VAL A N 1
ATOM 2100 N N B VAL A 1 258 ? 33.650 53.852 44.023 0.50 19.13 291 VAL A N 1
ATOM 2101 C CA A VAL A 1 258 ? 35.104 53.557 43.880 0.50 18.45 291 VAL A CA 1
ATOM 2102 C CA B VAL A 1 258 ? 35.052 53.512 43.800 0.50 19.78 291 VAL A CA 1
ATOM 2103 C C A VAL A 1 258 ? 35.431 53.473 42.406 0.50 19.60 291 VAL A C 1
ATOM 2104 C C B VAL A 1 258 ? 35.403 53.491 42.349 0.50 20.43 291 VAL A C 1
ATOM 2105 O O A VAL A 1 258 ? 34.789 52.739 41.652 0.50 19.38 291 VAL A O 1
ATOM 2106 O O B VAL A 1 258 ? 34.762 52.809 41.552 0.50 20.68 291 VAL A O 1
ATOM 2113 N N . GLU A 1 259 ? 36.434 54.260 42.019 1.00 21.01 292 GLU A N 1
ATOM 2114 C CA . GLU A 1 259 ? 36.913 54.336 40.636 1.00 22.20 292 GLU A CA 1
ATOM 2115 C C . GLU A 1 259 ? 35.697 54.381 39.722 1.00 21.29 292 GLU A C 1
ATOM 2116 O O . GLU A 1 259 ? 35.461 53.471 38.903 1.00 22.32 292 GLU A O 1
ATOM 2122 N N . VAL A 1 260 ? 34.912 55.447 39.881 1.00 19.84 293 VAL A N 1
ATOM 2123 C CA . VAL A 1 260 ? 33.671 55.610 39.094 1.00 18.29 293 VAL A CA 1
ATOM 2124 C C . VAL A 1 260 ? 33.849 56.355 37.789 1.00 16.93 293 VAL A C 1
ATOM 2125 O O . VAL A 1 260 ? 34.198 57.548 37.739 1.00 18.45 293 VAL A O 1
ATOM 2129 N N . SER A 1 261 ? 33.510 55.650 36.728 1.00 15.45 294 SER A N 1
ATOM 2130 C CA . SER A 1 261 ? 33.640 56.203 35.398 1.00 13.42 294 SER A CA 1
ATOM 2131 C C . SER A 1 261 ? 32.509 57.124 35.001 1.00 11.85 294 SER A C 1
ATOM 2132 O O . SER A 1 261 ? 31.432 57.154 35.587 1.00 12.09 294 SER A O 1
ATOM 2135 N N . ALA A 1 262 ? 32.774 57.899 33.972 1.00 11.14 295 ALA A N 1
ATOM 2136 C CA . ALA A 1 262 ? 31.768 58.783 33.419 1.00 10.03 295 ALA A CA 1
ATOM 2137 C C . ALA A 1 262 ? 30.532 57.997 32.945 1.00 10.13 295 ALA A C 1
ATOM 2138 O O . ALA A 1 262 ? 29.394 58.415 33.157 1.00 10.11 295 ALA A O 1
ATOM 2140 N N A LYS A 1 263 ? 30.729 56.861 32.283 0.50 10.46 296 LYS A N 1
ATOM 2141 N N B LYS A 1 263 ? 30.767 56.858 32.318 0.50 10.17 296 LYS A N 1
ATOM 2142 C CA A LYS A 1 263 ? 29.550 56.093 31.844 0.50 10.61 296 LYS A CA 1
ATOM 2143 C CA B LYS A 1 263 ? 29.654 56.047 31.844 0.50 10.27 296 LYS A CA 1
ATOM 2144 C C A LYS A 1 263 ? 28.741 55.583 33.034 0.50 9.51 296 LYS A C 1
ATOM 2145 C C B LYS A 1 263 ? 28.783 55.551 33.000 0.50 9.15 296 LYS A C 1
ATOM 2146 O O A LYS A 1 263 ? 27.514 55.564 32.969 0.50 10.00 296 LYS A O 1
ATOM 2147 O O B LYS A 1 263 ? 27.564 55.520 32.876 0.50 9.78 296 LYS A O 1
ATOM 2158 N N . ALA A 1 264 ? 29.414 55.182 34.112 1.00 9.61 297 ALA A N 1
ATOM 2159 C CA . ALA A 1 264 ? 28.690 54.717 35.295 1.00 9.84 297 ALA A CA 1
ATOM 2160 C C . ALA A 1 264 ? 27.868 55.876 35.888 1.00 9.70 297 ALA A C 1
ATOM 2161 O O . ALA A 1 264 ? 26.701 55.696 36.271 1.00 10.47 297 ALA A O 1
ATOM 2163 N N . LYS A 1 265 ? 28.474 57.057 35.952 1.00 9.54 298 LYS A N 1
ATOM 2164 C CA . LYS A 1 265 ? 27.805 58.231 36.495 1.00 10.17 298 LYS A CA 1
ATOM 2165 C C . LYS A 1 265 ? 26.582 58.612 35.649 1.00 10.20 298 LYS A C 1
ATOM 2166 O O . LYS A 1 265 ? 25.500 58.932 36.175 1.00 11.60 298 LYS A O 1
ATOM 2172 N N . ALA A 1 266 ? 26.752 58.593 34.336 1.00 10.11 299 ALA A N 1
ATOM 2173 C CA . ALA A 1 266 ? 25.666 58.943 33.430 1.00 10.52 299 ALA A CA 1
ATOM 2174 C C . ALA A 1 266 ? 24.502 57.970 33.581 1.00 10.12 299 ALA A C 1
ATOM 2175 O O . ALA A 1 266 ? 23.346 58.367 33.535 1.00 11.02 299 ALA A O 1
ATOM 2177 N N . PHE A 1 267 ? 24.803 56.684 33.736 1.00 9.49 300 PHE A N 1
ATOM 2178 C CA . PHE A 1 267 ? 23.776 55.663 33.908 1.00 8.90 300 PHE A CA 1
ATOM 2179 C C . PHE A 1 267 ? 23.038 55.828 35.224 1.00 8.93 300 PHE A C 1
ATOM 2180 O O . PHE A 1 267 ? 21.808 55.753 35.263 1.00 8.94 300 PHE A O 1
ATOM 2188 N N . LEU A 1 268 ? 23.769 56.079 36.306 1.00 9.37 301 LEU A N 1
ATOM 2189 C CA . LEU A 1 268 ? 23.135 56.277 37.612 1.00 9.61 301 LEU A CA 1
ATOM 2190 C C . LEU A 1 268 ? 22.126 57.435 37.503 1.00 9.44 301 LEU A C 1
ATOM 2191 O O . LEU A 1 268 ? 20.979 57.348 37.952 1.00 10.05 301 LEU A O 1
ATOM 2196 N N A ASP A 1 269 ? 22.581 58.548 36.921 0.50 8.77 302 ASP A N 1
ATOM 2197 N N B ASP A 1 269 ? 22.571 58.530 36.906 0.50 10.00 302 ASP A N 1
ATOM 2198 C CA A ASP A 1 269 ? 21.710 59.718 36.750 0.50 9.00 302 ASP A CA 1
ATOM 2199 C CA B ASP A 1 269 ? 21.693 59.680 36.763 0.50 10.82 302 ASP A CA 1
ATOM 2200 C C A ASP A 1 269 ? 20.482 59.396 35.880 0.50 9.00 302 ASP A C 1
ATOM 2201 C C B ASP A 1 269 ? 20.495 59.446 35.839 0.50 10.69 302 ASP A C 1
ATOM 2202 O O A ASP A 1 269 ? 19.333 59.709 36.255 0.50 9.62 302 ASP A O 1
ATOM 2203 O O B ASP A 1 269 ? 19.384 59.930 36.102 0.50 11.98 302 ASP A O 1
ATOM 2212 N N . ALA A 1 270 ? 20.721 58.719 34.755 1.00 9.55 303 ALA A N 1
ATOM 2213 C CA . ALA A 1 270 ? 19.636 58.425 33.814 1.00 9.92 303 ALA A CA 1
ATOM 2214 C C . ALA A 1 270 ? 18.611 57.465 34.420 1.00 9.33 303 ALA A C 1
ATOM 2215 O O . ALA A 1 270 ? 17.406 57.623 34.213 1.00 9.90 303 ALA A O 1
ATOM 2217 N N . TYR A 1 271 ? 19.087 56.469 35.151 1.00 8.69 304 TYR A N 1
ATOM 2218 C CA . TYR A 1 271 ? 18.206 55.481 35.770 1.00 8.74 304 TYR A CA 1
ATOM 2219 C C . TYR A 1 271 ? 17.365 56.165 36.861 1.00 9.30 304 TYR A C 1
ATOM 2220 O O . TYR A 1 271 ? 16.157 55.929 36.970 1.00 9.71 304 TYR A O 1
ATOM 2229 N N . ARG A 1 272 ? 18.012 56.981 37.688 1.00 9.55 305 ARG A N 1
ATOM 2230 C CA . ARG A 1 272 ? 17.280 57.722 38.705 1.00 10.22 305 ARG A CA 1
ATOM 2231 C C . ARG A 1 272 ? 16.217 58.636 38.058 1.00 10.21 305 ARG A C 1
ATOM 2232 O O . ARG A 1 272 ? 15.091 58.731 38.580 1.00 12.31 305 ARG A O 1
ATOM 2240 N N . ALA A 1 273 ? 16.565 59.314 36.969 1.00 10.91 306 ALA A N 1
ATOM 2241 C CA . ALA A 1 273 ? 15.593 60.219 36.334 1.00 11.37 306 ALA A CA 1
ATOM 2242 C C . ALA A 1 273 ? 14.416 59.439 35.747 1.00 11.40 306 ALA A C 1
ATOM 2243 O O . ALA A 1 273 ? 13.245 59.859 35.847 1.00 13.21 306 ALA A O 1
ATOM 2245 N N . LYS A 1 274 ? 14.711 58.303 35.133 1.00 10.90 307 LYS A N 1
ATOM 2246 C CA . LYS A 1 274 ? 13.662 57.535 34.493 1.00 11.32 307 LYS A CA 1
ATOM 2247 C C . LYS A 1 274 ? 12.732 56.831 35.467 1.00 10.94 307 LYS A C 1
ATOM 2248 O O . LYS A 1 274 ? 11.514 56.845 35.287 1.00 13.21 307 LYS A O 1
ATOM 2254 N N . TYR A 1 275 ? 13.315 56.206 36.491 1.00 11.18 308 TYR A N 1
ATOM 2255 C CA . TYR A 1 275 ? 12.608 55.336 37.428 1.00 11.43 308 TYR A CA 1
ATOM 2256 C C . TYR A 1 275 ? 12.396 55.822 38.848 1.00 12.50 308 TYR A C 1
ATOM 2257 O O . TYR A 1 275 ? 11.608 55.241 39.596 1.00 13.95 308 TYR A O 1
ATOM 2266 N N . ASN A 1 276 ? 13.121 56.865 39.227 1.00 12.73 309 ASN A N 1
ATOM 2267 C CA . ASN A 1 276 ? 13.052 57.425 40.584 1.00 13.34 309 ASN A CA 1
ATOM 2268 C C . ASN A 1 276 ? 13.370 56.319 41.596 1.00 12.90 309 ASN A C 1
ATOM 2269 O O . ASN A 1 276 ? 12.782 56.231 42.681 1.00 15.38 309 ASN A O 1
ATOM 2274 N N . GLU A 1 277 ? 14.321 55.469 41.203 1.00 13.53 310 GLU A N 1
ATOM 2275 C CA . GLU A 1 277 ? 14.796 54.323 41.980 1.00 13.53 310 GLU A CA 1
ATOM 2276 C C . GLU A 1 277 ? 16.314 54.154 41.758 1.00 12.79 310 GLU A C 1
ATOM 2277 O O . GLU A 1 277 ? 16.861 54.635 40.782 1.00 12.77 310 GLU A O 1
ATOM 2283 N N A GLU A 1 278 ? 16.934 53.412 42.663 0.50 12.39 311 GLU A N 1
ATOM 2284 N N B GLU A 1 278 ? 16.986 53.478 42.689 0.50 12.55 311 GLU A N 1
ATOM 2285 C CA A GLU A 1 278 ? 18.383 53.117 42.612 0.50 11.92 311 GLU A CA 1
ATOM 2286 C CA B GLU A 1 278 ? 18.461 53.234 42.590 0.50 12.30 311 GLU A CA 1
ATOM 2287 C C A GLU A 1 278 ? 18.627 51.875 41.755 0.50 10.74 311 GLU A C 1
ATOM 2288 C C B GLU A 1 278 ? 18.708 51.915 41.833 0.50 11.04 311 GLU A C 1
ATOM 2289 O O A GLU A 1 278 ? 17.907 50.893 41.890 0.50 11.28 311 GLU A O 1
ATOM 2290 O O B GLU A 1 278 ? 18.139 50.890 42.186 0.50 12.34 311 GLU A O 1
ATOM 2301 N N . PRO A 1 279 ? 19.601 51.906 40.833 1.00 9.81 312 PRO A N 1
ATOM 2302 C CA . PRO A 1 279 ? 19.833 50.692 40.072 1.00 8.98 312 PRO A CA 1
ATOM 2303 C C . PRO A 1 279 ? 20.749 49.705 40.774 1.00 9.13 312 PRO A C 1
ATOM 2304 O O . PRO A 1 279 ? 21.613 50.070 41.569 1.00 12.11 312 PRO A O 1
ATOM 2308 N N A SER A 1 280 ? 20.525 48.418 40.532 0.50 7.78 313 SER A N 1
ATOM 2309 N N B SER A 1 280 ? 20.540 48.436 40.479 0.50 8.89 313 SER A N 1
ATOM 2310 C CA A SER A 1 280 ? 21.458 47.413 41.050 0.50 8.36 313 SER A CA 1
ATOM 2311 C CA B SER A 1 280 ? 21.416 47.402 40.992 0.50 8.75 313 SER A CA 1
ATOM 2312 C C A SER A 1 280 ? 22.457 47.075 39.925 0.50 6.91 313 SER A C 1
ATOM 2313 C C B SER A 1 280 ? 22.453 47.061 39.904 0.50 7.51 313 SER A C 1
ATOM 2314 O O A SER A 1 280 ? 22.302 47.463 38.759 0.50 6.90 313 SER A O 1
ATOM 2315 O O B SER A 1 280 ? 22.353 47.489 38.748 0.50 7.47 313 SER A O 1
ATOM 2320 N N . THR A 1 281 ? 23.455 46.281 40.297 1.00 6.88 314 THR A N 1
ATOM 2321 C CA . THR A 1 281 ? 24.456 45.798 39.358 1.00 6.33 314 THR A CA 1
ATOM 2322 C C . THR A 1 281 ? 23.782 45.068 38.196 1.00 5.90 314 THR A C 1
ATOM 2323 O O . THR A 1 281 ? 24.352 45.037 37.096 1.00 6.55 314 THR A O 1
ATOM 2327 N N . PHE A 1 282 ? 22.615 44.451 38.412 1.00 5.55 315 PHE A N 1
ATOM 2328 C CA . PHE A 1 282 ? 21.961 43.706 37.344 1.00 5.36 315 PHE A CA 1
ATOM 2329 C C . PHE A 1 282 ? 21.332 44.642 36.319 1.00 5.29 315 PHE A C 1
ATOM 2330 O O . PHE A 1 282 ? 21.344 44.341 35.128 1.00 5.32 315 PHE A O 1
ATOM 2338 N N . ALA A 1 283 ? 20.759 45.765 36.770 1.00 5.44 316 ALA A N 1
ATOM 2339 C CA . ALA A 1 283 ? 20.268 46.772 35.816 1.00 5.36 316 ALA A CA 1
ATOM 2340 C C . ALA A 1 283 ? 21.442 47.289 34.961 1.00 4.95 316 ALA A C 1
ATOM 2341 O O . ALA A 1 283 ? 21.290 47.480 33.748 1.00 5.24 316 ALA A O 1
ATOM 2343 N N . ALA A 1 284 ? 22.590 47.546 35.599 1.00 5.17 317 ALA A N 1
ATOM 2344 C CA . ALA A 1 284 ? 23.764 48.054 34.890 1.00 5.03 317 ALA A CA 1
ATOM 2345 C C . ALA A 1 284 ? 24.262 47.034 33.846 1.00 4.91 317 ALA A C 1
ATOM 2346 O O . ALA A 1 284 ? 24.542 47.388 32.702 1.00 5.28 317 ALA A O 1
ATOM 2348 N N . LEU A 1 285 ? 24.381 45.765 34.245 1.00 4.97 318 LEU A N 1
ATOM 2349 C CA . LEU A 1 285 ? 24.821 44.728 33.307 1.00 4.87 318 LEU A CA 1
ATOM 2350 C C . LEU A 1 285 ? 23.850 44.593 32.137 1.00 4.62 318 LEU A C 1
ATOM 2351 O O . LEU A 1 285 ? 24.283 44.432 30.999 1.00 4.92 318 LEU A O 1
ATOM 2356 N N . ALA A 1 286 ? 22.542 44.658 32.404 1.00 4.59 319 ALA A N 1
ATOM 2357 C CA . ALA A 1 286 ? 21.540 44.499 31.340 1.00 4.74 319 ALA A CA 1
ATOM 2358 C C . ALA A 1 286 ? 21.572 45.676 30.353 1.00 4.73 319 ALA A C 1
ATOM 2359 O O . ALA A 1 286 ? 21.394 45.494 29.145 1.00 5.10 319 ALA A O 1
ATOM 2361 N N . TYR A 1 287 ? 21.784 46.881 30.881 1.00 4.85 320 TYR A N 1
ATOM 2362 C CA . TYR A 1 287 ? 21.920 48.086 30.054 1.00 5.31 320 TYR A CA 1
ATOM 2363 C C . TYR A 1 287 ? 23.092 47.876 29.076 1.00 5.09 320 TYR A C 1
ATOM 2364 O O . TYR A 1 287 ? 22.979 48.125 27.864 1.00 5.38 320 TYR A O 1
ATOM 2373 N N . ASP A 1 288 ? 24.234 47.420 29.589 1.00 4.93 321 ASP A N 1
ATOM 2374 C CA . ASP A 1 288 ? 25.381 47.129 28.731 1.00 5.30 321 ASP A CA 1
ATOM 2375 C C . ASP A 1 288 ? 25.068 46.019 27.720 1.00 4.77 321 ASP A C 1
ATOM 2376 O O . ASP A 1 288 ? 25.500 46.113 26.568 1.00 5.44 321 ASP A O 1
ATOM 2381 N N . SER A 1 289 ? 24.357 44.969 28.128 1.00 4.92 322 SER A N 1
ATOM 2382 C CA . SER A 1 289 ? 24.029 43.886 27.201 1.00 5.06 322 SER A CA 1
ATOM 2383 C C . SER A 1 289 ? 23.222 44.405 26.008 1.00 4.82 322 SER A C 1
ATOM 2384 O O . SER A 1 289 ? 23.461 43.979 24.868 1.00 5.32 322 SER A O 1
ATOM 2387 N N . VAL A 1 290 ? 22.257 45.292 26.258 1.00 5.02 323 VAL A N 1
ATOM 2388 C CA . VAL A 1 290 ? 21.496 45.863 25.137 1.00 5.13 323 VAL A CA 1
ATOM 2389 C C . VAL A 1 290 ? 22.420 46.638 24.197 1.00 5.40 323 VAL A C 1
ATOM 2390 O O . VAL A 1 290 ? 22.315 46.513 22.984 1.00 5.86 323 VAL A O 1
ATOM 2394 N N . HIS A 1 291 ? 23.308 47.476 24.748 1.00 5.77 324 HIS A N 1
ATOM 2395 C CA . HIS A 1 291 ? 24.238 48.212 23.887 1.00 6.03 324 HIS A CA 1
ATOM 2396 C C . HIS A 1 291 ? 25.143 47.273 23.097 1.00 5.90 324 HIS A C 1
ATOM 2397 O O . HIS A 1 291 ? 25.457 47.554 21.932 1.00 6.86 324 HIS A O 1
ATOM 2404 N N . LEU A 1 292 ? 25.603 46.195 23.710 1.00 5.75 325 LEU A N 1
ATOM 2405 C CA . LEU A 1 292 ? 26.440 45.223 23.002 1.00 6.06 325 LEU A CA 1
ATOM 2406 C C . LEU A 1 292 ? 25.679 44.656 21.790 1.00 5.71 325 LEU A C 1
ATOM 2407 O O . LEU A 1 292 ? 26.237 44.529 20.685 1.00 6.67 325 LEU A O 1
ATOM 2412 N N . VAL A 1 293 ? 24.426 44.281 22.001 1.00 5.70 326 VAL A N 1
ATOM 2413 C CA . VAL A 1 293 ? 23.578 43.736 20.921 1.00 5.88 326 VAL A CA 1
ATOM 2414 C C . VAL A 1 293 ? 23.308 44.803 19.857 1.00 6.39 326 VAL A C 1
ATOM 2415 O O . VAL A 1 293 ? 23.406 44.516 18.657 1.00 6.85 326 VAL A O 1
ATOM 2419 N N . ALA A 1 294 ? 22.942 46.019 20.279 1.00 6.74 327 ALA A N 1
ATOM 2420 C CA . ALA A 1 294 ? 22.630 47.087 19.334 1.00 7.23 327 ALA A CA 1
ATOM 2421 C C . ALA A 1 294 ? 23.844 47.410 18.466 1.00 7.42 327 ALA A C 1
ATOM 2422 O O . ALA A 1 294 ? 23.716 47.598 17.255 1.00 8.62 327 ALA A O 1
ATOM 2424 N N . ASN A 1 295 ? 25.025 47.472 19.068 1.00 7.23 328 ASN A N 1
ATOM 2425 C CA . ASN A 1 295 ? 26.221 47.734 18.304 1.00 7.84 328 ASN A CA 1
ATOM 2426 C C . ASN A 1 295 ? 26.467 46.596 17.301 1.00 7.41 328 ASN A C 1
ATOM 2427 O O . ASN A 1 295 ? 26.832 46.846 16.151 1.00 8.40 328 ASN A O 1
ATOM 2432 N N . ALA A 1 296 ? 26.293 45.357 17.755 1.00 7.01 329 ALA A N 1
ATOM 2433 C CA . ALA A 1 296 ? 26.488 44.176 16.907 1.00 7.64 329 ALA A CA 1
ATOM 2434 C C . ALA A 1 296 ? 25.487 44.111 15.756 1.00 7.49 329 ALA A C 1
ATOM 2435 O O . ALA A 1 296 ? 25.762 43.515 14.724 1.00 8.77 329 ALA A O 1
ATOM 2437 N N . ALA A 1 297 ? 24.331 44.717 15.947 1.00 7.62 330 ALA A N 1
ATOM 2438 C CA . ALA A 1 297 ? 23.277 44.748 14.926 1.00 8.14 330 ALA A CA 1
ATOM 2439 C C . ALA A 1 297 ? 23.567 45.741 13.792 1.00 8.62 330 ALA A C 1
ATOM 2440 O O . ALA A 1 297 ? 22.949 45.662 12.737 1.00 9.51 330 ALA A O 1
ATOM 2442 N N A LYS A 1 298 ? 24.472 46.683 14.029 0.50 8.82 331 LYS A N 1
ATOM 2443 N N B LYS A 1 298 ? 24.499 46.666 14.023 0.50 8.28 331 LYS A N 1
ATOM 2444 C CA A LYS A 1 298 ? 24.812 47.657 12.987 0.50 10.06 331 LYS A CA 1
ATOM 2445 C CA B LYS A 1 298 ? 24.878 47.632 12.980 0.50 9.10 331 LYS A CA 1
ATOM 2446 C C A LYS A 1 298 ? 25.442 46.912 11.792 0.50 10.04 331 LYS A C 1
ATOM 2447 C C B LYS A 1 298 ? 25.445 46.870 11.779 0.50 9.26 331 LYS A C 1
ATOM 2448 O O A LYS A 1 298 ? 26.456 46.229 11.920 0.50 11.28 331 LYS A O 1
ATOM 2449 O O B LYS A 1 298 ? 26.405 46.106 11.893 0.50 10.14 331 LYS A O 1
ATOM 2460 N N . GLY A 1 299 ? 24.806 47.056 10.631 1.00 10.45 332 GLY A N 1
ATOM 2461 C CA . GLY A 1 299 ? 25.232 46.393 9.403 1.00 11.23 332 GLY A CA 1
ATOM 2462 C C . GLY A 1 299 ? 24.930 44.898 9.356 1.00 11.07 332 GLY A C 1
ATOM 2463 O O . GLY A 1 299 ? 25.279 44.241 8.393 1.00 13.72 332 GLY A O 1
ATOM 2464 N N . ALA A 1 300 ? 24.247 44.357 10.357 1.00 9.81 333 ALA A N 1
ATOM 2465 C CA . ALA A 1 300 ? 23.961 42.920 10.389 1.00 10.11 333 ALA A CA 1
ATOM 2466 C C . ALA A 1 300 ? 22.780 42.584 9.506 1.00 10.34 333 ALA A C 1
ATOM 2467 O O . ALA A 1 300 ? 21.697 43.152 9.638 1.00 12.94 333 ALA A O 1
ATOM 2469 N N A LYS A 1 301 ? 22.992 41.687 8.562 0.50 11.04 334 LYS A N 1
ATOM 2470 N N B LYS A 1 301 ? 22.960 41.570 8.670 0.50 9.57 334 LYS A N 1
ATOM 2471 C CA A LYS A 1 301 ? 21.928 41.302 7.624 0.50 11.56 334 LYS A CA 1
ATOM 2472 C CA B LYS A 1 301 ? 21.904 41.112 7.752 0.50 9.88 334 LYS A CA 1
ATOM 2473 C C A LYS A 1 301 ? 20.904 40.357 8.202 0.50 11.31 334 LYS A C 1
ATOM 2474 C C B LYS A 1 301 ? 21.075 39.950 8.297 0.50 9.61 334 LYS A C 1
ATOM 2475 O O A LYS A 1 301 ? 19.784 40.261 7.713 0.50 12.05 334 LYS A O 1
ATOM 2476 O O B LYS A 1 301 ? 20.007 39.649 7.751 0.50 10.55 334 LYS A O 1
ATOM 2487 N N A ASN A 1 302 ? 21.302 39.669 9.256 0.50 10.44 335 ASN A N 1
ATOM 2488 N N B ASN A 1 302 ? 21.560 39.301 9.354 0.50 8.90 335 ASN A N 1
ATOM 2489 C CA A ASN A 1 302 ? 20.454 38.673 9.882 0.50 10.30 335 ASN A CA 1
ATOM 2490 C CA B ASN A 1 302 ? 20.844 38.175 9.941 0.50 8.25 335 ASN A CA 1
ATOM 2491 C C A ASN A 1 302 ? 21.035 38.303 11.255 0.50 9.86 335 ASN A C 1
ATOM 2492 C C B ASN A 1 302 ? 21.375 37.948 11.350 0.50 8.38 335 ASN A C 1
ATOM 2493 O O A ASN A 1 302 ? 22.052 38.866 11.683 0.50 9.36 335 ASN A O 1
ATOM 2494 O O B ASN A 1 302 ? 22.371 38.552 11.783 0.50 8.13 335 ASN A O 1
ATOM 2503 N N A SER A 1 303 ? 20.407 37.364 11.951 0.50 10.08 336 SER A N 1
ATOM 2504 N N B SER A 1 303 ? 20.679 37.100 12.081 0.50 8.78 336 SER A N 1
ATOM 2505 C CA A SER A 1 303 ? 20.878 36.960 13.316 0.50 10.47 336 SER A CA 1
ATOM 2506 C CA B SER A 1 303 ? 21.047 36.801 13.460 0.50 9.28 336 SER A CA 1
ATOM 2507 C C A SER A 1 303 ? 22.298 36.313 13.473 0.50 10.03 336 SER A C 1
ATOM 2508 C C B SER A 1 303 ? 22.407 36.221 13.557 0.50 9.30 336 SER A C 1
ATOM 2509 O O A SER A 1 303 ? 22.933 36.551 14.491 0.50 9.95 336 SER A O 1
ATOM 2510 O O B SER A 1 303 ? 23.124 36.415 14.548 0.50 9.73 336 SER A O 1
ATOM 2515 N N . GLY A 1 304 ? 22.785 35.515 12.503 1.00 10.68 337 GLY A N 1
ATOM 2516 C CA . GLY A 1 304 ? 24.121 34.910 12.530 1.00 10.82 337 GLY A CA 1
ATOM 2517 C C . GLY A 1 304 ? 25.199 35.996 12.526 1.00 9.71 337 GLY A C 1
ATOM 2518 O O . GLY A 1 304 ? 26.256 35.859 13.138 1.00 10.93 337 GLY A O 1
ATOM 2519 N N . GLU A 1 305 ? 24.913 37.072 11.783 1.00 10.19 338 GLU A N 1
ATOM 2520 C CA . GLU A 1 305 ? 25.836 38.225 11.721 1.00 9.63 338 GLU A CA 1
ATOM 2521 C C . GLU A 1 305 ? 25.859 38.983 13.060 1.00 9.05 338 GLU A C 1
ATOM 2522 O O . GLU A 1 305 ? 26.905 39.468 13.484 1.00 9.34 338 GLU A O 1
ATOM 2528 N N . ILE A 1 306 ? 24.708 39.115 13.719 1.00 8.46 339 ILE A N 1
ATOM 2529 C CA . ILE A 1 306 ? 24.693 39.737 15.051 1.00 8.43 339 ILE A CA 1
ATOM 2530 C C . ILE A 1 306 ? 25.606 38.887 15.973 1.00 7.69 339 ILE A C 1
ATOM 2531 O O . ILE A 1 306 ? 26.433 39.429 16.718 1.00 8.09 339 ILE A O 1
ATOM 2536 N N . LYS A 1 307 ? 25.446 37.558 15.922 1.00 8.15 340 LYS A N 1
ATOM 2537 C CA . LYS A 1 307 ? 26.275 36.642 16.700 1.00 7.93 340 LYS A CA 1
ATOM 2538 C C . LYS A 1 307 ? 27.759 36.846 16.387 1.00 7.90 340 LYS A C 1
ATOM 2539 O O . LYS A 1 307 ? 28.588 36.989 17.297 1.00 8.28 340 LYS A O 1
ATOM 2545 N N . ASP A 1 308 ? 28.100 36.859 15.106 1.00 8.43 341 ASP A N 1
ATOM 2546 C CA . ASP A 1 308 ? 29.507 37.030 14.731 1.00 8.81 341 ASP A CA 1
ATOM 2547 C C . ASP A 1 308 ? 30.070 38.365 15.227 1.00 8.02 341 ASP A C 1
ATOM 2548 O O . ASP A 1 308 ? 31.199 38.459 15.698 1.00 8.83 341 ASP A O 1
ATOM 2553 N N . ASN A 1 309 ? 29.272 39.409 15.074 1.00 8.61 342 ASN A N 1
ATOM 2554 C CA . ASN A 1 309 ? 29.693 40.754 15.492 1.00 8.60 342 ASN A CA 1
ATOM 2555 C C . ASN A 1 309 ? 29.877 40.813 17.012 1.00 8.38 342 ASN A C 1
ATOM 2556 O O . ASN A 1 309 ? 30.804 41.478 17.505 1.00 8.67 342 ASN A O 1
ATOM 2561 N N . LEU A 1 310 ? 28.979 40.166 17.755 1.00 8.14 343 LEU A N 1
ATOM 2562 C CA . LEU A 1 310 ? 29.146 40.096 19.213 1.00 8.14 343 LEU A CA 1
ATOM 2563 C C . LEU A 1 310 ? 30.454 39.404 19.550 1.00 7.76 343 LEU A C 1
ATOM 2564 O O . LEU A 1 310 ? 31.227 39.868 20.401 1.00 8.62 343 LEU A O 1
ATOM 2569 N N . ALA A 1 311 ? 30.729 38.297 18.876 1.00 8.05 344 ALA A N 1
ATOM 2570 C CA . ALA A 1 311 ? 31.948 37.532 19.167 1.00 8.76 344 ALA A CA 1
ATOM 2571 C C . ALA A 1 311 ? 33.235 38.327 18.904 1.00 8.74 344 ALA A C 1
ATOM 2572 O O . ALA A 1 311 ? 34.237 38.113 19.585 1.00 10.35 344 ALA A O 1
ATOM 2585 N N . THR A 1 313 ? 33.535 41.501 19.484 1.00 8.39 346 THR A N 1
ATOM 2586 C CA . THR A 1 313 ? 33.558 42.679 20.358 1.00 8.08 346 THR A CA 1
ATOM 2587 C C . THR A 1 313 ? 34.663 42.493 21.388 1.00 8.83 346 THR A C 1
ATOM 2588 O O . THR A 1 313 ? 34.522 41.752 22.348 1.00 11.12 346 THR A O 1
ATOM 2592 N N A LYS A 1 314 ? 35.750 43.217 21.189 0.50 9.96 347 LYS A N 1
ATOM 2593 N N B LYS A 1 314 ? 35.754 43.214 21.209 0.50 10.43 347 LYS A N 1
ATOM 2594 C CA A LYS A 1 314 ? 36.933 43.128 22.067 0.50 10.57 347 LYS A CA 1
ATOM 2595 C CA B LYS A 1 314 ? 36.887 43.060 22.128 0.50 11.69 347 LYS A CA 1
ATOM 2596 C C A LYS A 1 314 ? 37.230 44.336 22.900 0.50 10.67 347 LYS A C 1
ATOM 2597 C C B LYS A 1 314 ? 37.257 44.329 22.876 0.50 11.43 347 LYS A C 1
ATOM 2598 O O A LYS A 1 314 ? 38.014 44.263 23.855 0.50 11.37 347 LYS A O 1
ATOM 2599 O O B LYS A 1 314 ? 38.155 44.298 23.727 0.50 12.11 347 LYS A O 1
ATOM 2610 N N . ASP A 1 315 ? 36.590 45.437 22.550 1.00 10.94 348 ASP A N 1
ATOM 2611 C CA . ASP A 1 315 ? 36.866 46.734 23.193 1.00 12.85 348 ASP A CA 1
ATOM 2612 C C . ASP A 1 315 ? 35.656 47.640 23.501 1.00 12.37 348 ASP A C 1
ATOM 2613 O O . ASP A 1 315 ? 35.707 48.863 23.352 1.00 15.21 348 ASP A O 1
ATOM 2618 N N . PHE A 1 316 ? 34.572 47.055 23.956 1.00 10.48 349 PHE A N 1
ATOM 2619 C CA . PHE A 1 316 ? 33.401 47.836 24.319 1.00 9.31 349 PHE A CA 1
ATOM 2620 C C . PHE A 1 316 ? 33.606 48.477 25.677 1.00 8.75 349 PHE A C 1
ATOM 2621 O O . PHE A 1 316 ? 34.064 47.818 26.599 1.00 10.71 349 PHE A O 1
ATOM 2629 N N . GLU A 1 317 ? 33.225 49.739 25.805 1.00 9.29 350 GLU A N 1
ATOM 2630 C CA . GLU A 1 317 ? 33.267 50.447 27.089 1.00 9.36 350 GLU A CA 1
ATOM 2631 C C . GLU A 1 317 ? 31.834 50.799 27.443 1.00 8.63 350 GLU A C 1
ATOM 2632 O O . GLU A 1 317 ? 31.148 51.490 26.692 1.00 10.79 350 GLU A O 1
ATOM 2638 N N . GLY A 1 318 ? 31.391 50.334 28.601 1.00 8.12 351 GLY A N 1
ATOM 2639 C CA . GLY A 1 318 ? 30.039 50.569 29.073 1.00 8.37 351 GLY A CA 1
ATOM 2640 C C . GLY A 1 318 ? 29.987 51.021 30.514 1.00 7.32 351 GLY A C 1
ATOM 2641 O O . GLY A 1 318 ? 30.980 51.449 31.114 1.00 8.34 351 GLY A O 1
ATOM 2642 N N A VAL A 1 319 ? 28.796 50.898 31.064 0.50 7.38 352 VAL A N 1
ATOM 2643 N N B VAL A 1 319 ? 28.791 50.900 31.088 0.50 6.74 352 VAL A N 1
ATOM 2644 C CA A VAL A 1 319 ? 28.500 51.273 32.434 0.50 7.58 352 VAL A CA 1
ATOM 2645 C CA B VAL A 1 319 ? 28.541 51.336 32.467 0.50 6.52 352 VAL A CA 1
ATOM 2646 C C A VAL A 1 319 ? 29.275 50.445 33.444 0.50 7.26 352 VAL A C 1
ATOM 2647 C C B VAL A 1 319 ? 29.181 50.419 33.502 0.50 6.73 352 VAL A C 1
ATOM 2648 O O A VAL A 1 319 ? 29.751 50.962 34.470 0.50 7.77 352 VAL A O 1
ATOM 2649 O O B VAL A 1 319 ? 29.349 50.814 34.662 0.50 7.66 352 VAL A O 1
ATOM 2656 N N . THR A 1 320 ? 29.464 49.174 33.101 1.00 6.62 353 THR A N 1
ATOM 2657 C CA . THR A 1 320 ? 30.166 48.194 33.951 1.00 6.84 353 THR A CA 1
ATOM 2658 C C . THR A 1 320 ? 31.600 47.984 33.449 1.00 7.21 353 THR A C 1
ATOM 2659 O O . THR A 1 320 ? 32.169 46.890 33.540 1.00 8.79 353 THR A O 1
ATOM 2663 N N . GLY A 1 321 ? 32.207 49.039 32.931 1.00 8.29 354 GLY A N 1
ATOM 2664 C CA . GLY A 1 321 ? 33.565 48.954 32.434 1.00 8.65 354 GLY A CA 1
ATOM 2665 C C . GLY A 1 321 ? 33.624 48.298 31.079 1.00 7.97 354 GLY A C 1
ATOM 2666 O O . GLY A 1 321 ? 32.687 48.357 30.276 1.00 8.51 354 GLY A O 1
ATOM 2667 N N . GLN A 1 322 ? 34.735 47.636 30.824 1.00 8.44 355 GLN A N 1
ATOM 2668 C CA . GLN A 1 322 ? 34.911 47.038 29.534 1.00 8.97 355 GLN A CA 1
ATOM 2669 C C . GLN A 1 322 ? 34.191 45.684 29.407 1.00 7.94 355 GLN A C 1
ATOM 2670 O O . GLN A 1 322 ? 33.965 44.972 30.398 1.00 8.85 355 GLN A O 1
ATOM 2676 N N . THR A 1 323 ? 33.807 45.399 28.159 1.00 7.61 356 THR A N 1
ATOM 2677 C CA . THR A 1 323 ? 33.407 44.040 27.754 1.00 7.56 356 THR A CA 1
ATOM 2678 C C . THR A 1 323 ? 34.346 43.675 26.593 1.00 7.40 356 THR A C 1
ATOM 2679 O O . THR A 1 323 ? 34.422 44.412 25.612 1.00 8.93 356 THR A O 1
ATOM 2683 N N . SER A 1 324 ? 35.043 42.549 26.734 1.00 7.68 357 SER A N 1
ATOM 2684 C CA . SER A 1 324 ? 35.985 42.058 25.738 1.00 8.52 357 SER A CA 1
ATOM 2685 C C . SER A 1 324 ? 35.804 40.550 25.667 1.00 8.03 357 SER A C 1
ATOM 2686 O O . SER A 1 324 ? 36.270 39.817 26.549 1.00 9.07 357 SER A O 1
ATOM 2689 N N . PHE A 1 325 ? 35.082 40.083 24.650 1.00 8.03 358 PHE A N 1
ATOM 2690 C CA . PHE A 1 325 ? 34.794 38.665 24.556 1.00 8.16 358 PHE A CA 1
ATOM 2691 C C . PHE A 1 325 ? 35.981 37.843 24.084 1.00 8.59 358 PHE A C 1
ATOM 2692 O O . PHE A 1 325 ? 36.697 38.211 23.162 1.00 11.26 358 PHE A O 1
ATOM 2700 N N . ASP A 1 326 ? 36.196 36.729 24.755 1.00 8.73 359 ASP A N 1
ATOM 2701 C CA . ASP A 1 326 ? 37.236 35.761 24.410 1.00 9.32 359 ASP A CA 1
ATOM 2702 C C . ASP A 1 326 ? 36.591 34.729 23.461 1.00 9.29 359 ASP A C 1
ATOM 2703 O O . ASP A 1 326 ? 35.421 34.847 23.072 1.00 9.52 359 ASP A O 1
ATOM 2708 N N . ALA A 1 327 ? 37.352 33.721 23.066 1.00 10.35 360 ALA A N 1
ATOM 2709 C CA . ALA A 1 327 ? 36.855 32.707 22.123 1.00 11.57 360 ALA A CA 1
ATOM 2710 C C . ALA A 1 327 ? 35.644 31.942 22.633 1.00 11.12 360 ALA A C 1
ATOM 2711 O O . ALA A 1 327 ? 34.879 31.382 21.844 1.00 13.09 360 ALA A O 1
ATOM 2713 N N . ASP A 1 328 ? 35.512 31.856 23.948 1.00 10.15 361 ASP A N 1
ATOM 2714 C CA . ASP A 1 328 ? 34.405 31.171 24.636 1.00 10.01 361 ASP A CA 1
ATOM 2715 C C . ASP A 1 328 ? 33.269 32.132 25.002 1.00 8.19 361 ASP A C 1
ATOM 2716 O O . ASP A 1 328 ? 32.425 31.786 25.834 1.00 8.97 361 ASP A O 1
ATOM 2721 N N . HIS A 1 329 ? 33.236 33.328 24.409 1.00 7.45 362 HIS A N 1
ATOM 2722 C CA . HIS A 1 329 ? 32.138 34.257 24.641 1.00 6.81 362 HIS A CA 1
ATOM 2723 C C . HIS A 1 329 ? 31.987 34.711 26.085 1.00 6.59 362 HIS A C 1
ATOM 2724 O O . HIS A 1 329 ? 30.884 35.047 26.546 1.00 6.73 362 HIS A O 1
ATOM 2731 N N . ASN A 1 330 ? 33.120 34.742 26.774 1.00 7.19 363 ASN A N 1
ATOM 2732 C CA . ASN A 1 330 ? 33.205 35.265 28.139 1.00 7.43 363 ASN A CA 1
ATOM 2733 C C . ASN A 1 330 ? 34.043 36.545 28.139 1.00 7.10 363 ASN A C 1
ATOM 2734 O O . ASN A 1 330 ? 34.907 36.753 27.276 1.00 8.59 363 ASN A O 1
ATOM 2739 N N . THR A 1 331 ? 33.791 37.391 29.124 1.00 7.27 364 THR A N 1
ATOM 2740 C CA . THR A 1 331 ? 34.547 38.597 29.329 1.00 6.81 364 THR A CA 1
ATOM 2741 C C . THR A 1 331 ? 35.001 38.679 30.770 1.00 6.83 364 THR A C 1
ATOM 2742 O O . THR A 1 331 ? 34.238 38.351 31.688 1.00 7.59 364 THR A O 1
ATOM 2746 N N . VAL A 1 332 ? 36.239 39.147 30.971 1.00 7.89 365 VAL A N 1
ATOM 2747 C CA . VAL A 1 332 ? 36.696 39.462 32.306 1.00 7.90 365 VAL A CA 1
ATOM 2748 C C . VAL A 1 332 ? 35.863 40.728 32.693 1.00 7.45 365 VAL A C 1
ATOM 2749 O O . VAL A 1 332 ? 35.536 41.565 31.834 1.00 8.61 365 VAL 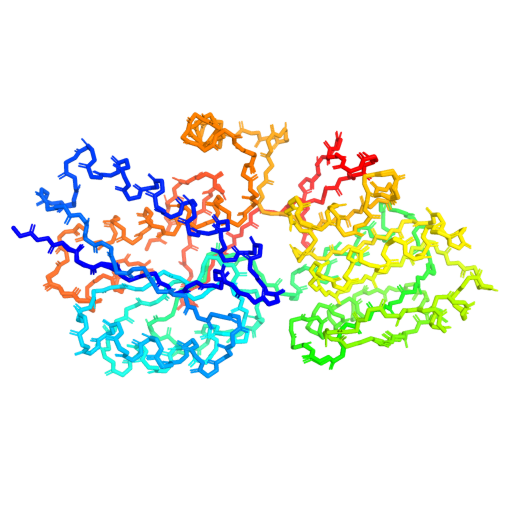A O 1
ATOM 2753 N N . LYS A 1 333 ? 35.514 40.834 33.963 1.00 6.98 366 LYS A N 1
ATOM 2754 C CA . LYS A 1 333 ? 34.786 41.965 34.487 1.00 7.29 366 LYS A CA 1
ATOM 2755 C C . LYS A 1 333 ? 35.393 42.391 35.818 1.00 7.42 366 LYS A C 1
ATOM 2756 O O . LYS A 1 333 ? 35.856 41.557 36.609 1.00 8.15 366 LYS A O 1
ATOM 2762 N N . THR A 1 334 ? 35.357 43.692 36.069 1.00 7.82 367 THR A N 1
ATOM 2763 C CA . THR A 1 334 ? 35.774 44.220 37.366 1.00 8.43 367 THR A CA 1
ATOM 2764 C C . THR A 1 334 ? 34.759 43.766 38.423 1.00 7.72 367 THR A C 1
ATOM 2765 O O . THR A 1 334 ? 33.539 43.752 38.202 1.00 9.93 367 THR A O 1
ATOM 2769 N N . ALA A 1 335 ? 35.280 43.398 39.581 1.00 7.37 368 ALA A N 1
ATOM 2770 C CA . ALA A 1 335 ? 34.462 43.005 40.718 1.00 7.36 368 ALA A CA 1
ATOM 2771 C C . ALA A 1 335 ? 34.828 43.878 41.914 1.00 7.23 368 ALA A C 1
ATOM 2772 O O . ALA A 1 335 ? 35.959 44.336 42.068 1.00 7.87 368 ALA A O 1
ATOM 2774 N N . TYR A 1 336 ? 33.829 44.075 42.757 1.00 7.01 369 TYR A N 1
ATOM 2775 C CA . TYR A 1 336 ? 33.942 44.822 43.981 1.00 7.77 369 TYR A CA 1
ATOM 2776 C C . TYR A 1 336 ? 33.394 44.021 45.141 1.00 7.89 369 TYR A C 1
ATOM 2777 O O . TYR A 1 336 ? 32.466 43.225 44.984 1.00 9.36 369 TYR A O 1
ATOM 2786 N N . MET A 1 337 ? 34.015 44.172 46.307 1.00 7.87 370 MET A N 1
ATOM 2787 C CA . MET A 1 337 ? 33.458 43.628 47.547 1.00 7.92 370 MET A CA 1
ATOM 2788 C C . MET A 1 337 ? 32.830 44.862 48.214 1.00 7.43 370 MET A C 1
ATOM 2789 O O . MET A 1 337 ? 33.517 45.855 48.500 1.00 8.99 370 MET A O 1
ATOM 2794 N N . MET A 1 338 ? 31.523 44.798 48.424 1.00 7.66 371 MET A N 1
ATOM 2795 C CA . MET A 1 338 ? 30.741 45.863 49.026 1.00 7.90 371 MET A CA 1
ATOM 2796 C C . MET A 1 338 ? 30.649 45.647 50.534 1.00 8.04 371 MET A C 1
ATOM 2797 O O . MET A 1 338 ? 30.474 44.532 50.987 1.00 9.03 371 MET A O 1
ATOM 2802 N N . THR A 1 339 ? 30.778 46.734 51.293 1.00 8.69 372 THR A N 1
ATOM 2803 C CA . THR A 1 339 ? 30.618 46.750 52.750 1.00 9.67 372 THR A CA 1
ATOM 2804 C C . THR A 1 339 ? 29.269 47.441 53.025 1.00 9.47 372 THR A C 1
ATOM 2805 O O . THR A 1 339 ? 29.073 48.599 52.640 1.00 10.83 372 THR A O 1
ATOM 2809 N N . MET A 1 340 ? 28.373 46.729 53.700 1.00 9.21 373 MET A N 1
ATOM 2810 C CA . MET A 1 340 ? 27.043 47.224 54.010 1.00 9.48 373 MET A CA 1
ATOM 2811 C C . MET A 1 340 ? 26.754 47.277 55.506 1.00 10.07 373 MET A C 1
ATOM 2812 O O . MET A 1 340 ? 27.000 46.315 56.234 1.00 10.75 373 MET A O 1
ATOM 2817 N N . ASN A 1 341 ? 26.214 48.417 55.933 1.00 10.59 374 ASN A N 1
ATOM 2818 C CA . ASN A 1 341 ? 25.786 48.639 57.323 1.00 11.41 374 ASN A CA 1
ATOM 2819 C C . ASN A 1 341 ? 24.463 49.398 57.266 1.00 11.84 374 ASN A C 1
ATOM 2820 O O . ASN A 1 341 ? 24.291 50.305 56.461 1.00 13.04 374 ASN A O 1
ATOM 2825 N N A ASN A 1 342 ? 23.542 48.994 58.130 0.50 12.62 375 ASN A N 1
ATOM 2826 N N B ASN A 1 342 ? 23.518 49.016 58.120 0.50 12.27 375 ASN A N 1
ATOM 2827 C CA A ASN A 1 342 ? 22.206 49.592 58.210 0.50 13.42 375 ASN A CA 1
ATOM 2828 C CA B ASN A 1 342 ? 22.188 49.654 58.136 0.50 12.81 375 ASN A CA 1
ATOM 2829 C C A ASN A 1 342 ? 21.508 49.545 56.828 0.50 13.18 375 ASN A C 1
ATOM 2830 C C B ASN A 1 342 ? 21.518 49.578 56.768 0.50 12.77 375 ASN A C 1
ATOM 2831 O O A ASN A 1 342 ? 20.725 50.430 56.478 0.50 14.70 375 ASN A O 1
ATOM 2832 O O B ASN A 1 342 ? 20.775 50.474 56.354 0.50 13.92 375 ASN A O 1
ATOM 2841 N N . GLY A 1 343 ? 21.814 48.505 56.047 1.00 12.49 376 GLY A N 1
ATOM 2842 C CA . GLY A 1 343 ? 21.219 48.314 54.720 1.00 13.30 376 GLY A CA 1
ATOM 2843 C C . GLY A 1 343 ? 21.723 49.202 53.604 1.00 12.98 376 GLY A C 1
ATOM 2844 O O . GLY A 1 343 ? 21.130 49.238 52.529 1.00 14.85 376 GLY A O 1
ATOM 2845 N N . LYS A 1 344 ? 22.823 49.899 53.867 1.00 13.22 377 LYS A N 1
ATOM 2846 C CA . LYS A 1 344 ? 23.429 50.796 52.888 1.00 13.52 377 LYS A CA 1
ATOM 2847 C C . LYS A 1 344 ? 24.870 50.428 52.638 1.00 12.39 377 LYS A C 1
ATOM 2848 O O . LYS A 1 344 ? 25.621 50.084 53.541 1.00 12.90 377 LYS A O 1
ATOM 2854 N N . VAL A 1 345 ? 25.259 50.531 51.378 1.00 13.25 378 VAL A N 1
ATOM 2855 C CA . VAL A 1 345 ? 26.646 50.266 50.984 1.00 13.13 378 VAL A CA 1
ATOM 2856 C C . VAL A 1 345 ? 27.461 51.503 51.376 1.00 13.37 378 VAL A C 1
ATOM 2857 O O . VAL A 1 345 ? 27.220 52.613 50.887 1.00 16.01 378 VAL A O 1
ATOM 2861 N N A GLU A 1 346 ? 28.431 51.293 52.245 0.50 13.19 379 GLU A N 1
ATOM 2862 N N B GLU A 1 346 ? 28.428 51.293 52.265 0.50 13.83 379 GLU A N 1
ATOM 2863 C CA A GLU A 1 346 ? 29.280 52.372 52.739 0.50 14.13 379 GLU A CA 1
ATOM 2864 C CA B GLU A 1 346 ? 29.278 52.388 52.762 0.50 14.99 379 GLU A CA 1
ATOM 2865 C C A GLU A 1 346 ? 30.662 52.405 52.110 0.50 14.23 379 GLU A C 1
ATOM 2866 C C B GLU A 1 346 ? 30.723 52.334 52.275 0.50 14.63 379 GLU A C 1
ATOM 2867 O O A GLU A 1 346 ? 31.285 53.472 52.026 0.50 14.90 379 GLU A O 1
ATOM 2868 O O B GLU A 1 346 ? 31.517 53.216 52.612 0.50 14.69 379 GLU A O 1
ATOM 2879 N N . ALA A 1 347 ? 31.078 51.275 51.556 1.00 14.21 380 ALA A N 1
ATOM 2880 C CA . ALA A 1 347 ? 32.417 51.145 50.977 1.00 14.23 380 ALA A CA 1
ATOM 2881 C C . ALA A 1 347 ? 32.402 50.076 49.905 1.00 12.40 380 ALA A C 1
ATOM 2882 O O . ALA A 1 347 ? 31.571 49.171 49.934 1.00 11.42 380 ALA A O 1
ATOM 2884 N N . ALA A 1 348 ? 33.293 50.232 48.941 1.00 12.14 381 ALA A N 1
ATOM 2885 C CA . ALA A 1 348 ? 33.461 49.273 47.864 1.00 11.66 381 ALA A CA 1
ATOM 2886 C C . ALA A 1 348 ? 34.975 49.145 47.649 1.00 10.95 381 ALA A C 1
ATOM 2887 O O . ALA A 1 348 ? 35.700 50.141 47.703 1.00 13.44 381 ALA A O 1
ATOM 2889 N N A GLU A 1 349 ? 35.440 47.907 47.458 0.50 9.32 382 GLU A N 1
ATOM 2890 N N B GLU A 1 349 ? 35.433 47.924 47.422 0.50 10.44 382 GLU A N 1
ATOM 2891 C CA A GLU A 1 349 ? 36.864 47.564 47.231 0.50 9.53 382 GLU A CA 1
ATOM 2892 C CA B GLU A 1 349 ? 36.844 47.658 47.174 0.50 10.89 382 GLU A CA 1
ATOM 2893 C C A GLU A 1 349 ? 37.019 46.715 45.970 0.50 9.18 382 GLU A C 1
ATOM 2894 C C B GLU A 1 349 ? 36.949 46.789 45.934 0.50 9.79 382 GLU A C 1
ATOM 2895 O O A GLU A 1 349 ? 36.426 45.638 45.891 0.50 9.28 382 GLU A O 1
ATOM 2896 O O B GLU A 1 349 ? 36.213 45.815 45.809 0.50 9.92 382 GLU A O 1
ATOM 2907 N N . VAL A 1 350 ? 37.836 47.167 45.016 1.00 9.83 383 VAL A N 1
ATOM 2908 C CA . VAL A 1 350 ? 38.065 46.384 43.796 1.00 9.85 383 VAL A CA 1
ATOM 2909 C C . VAL A 1 350 ? 38.812 45.118 44.222 1.00 9.79 383 VAL A C 1
ATOM 2910 O O . VAL A 1 350 ? 39.809 45.191 44.923 1.00 12.04 383 VAL A O 1
ATOM 2914 N N . VAL A 1 351 ? 38.314 43.970 43.774 1.00 9.31 384 VAL A N 1
ATOM 2915 C CA . VAL A 1 351 ? 38.864 42.672 44.114 1.00 9.68 384 VAL A CA 1
ATOM 2916 C C . VAL A 1 351 ? 38.971 41.778 42.900 1.00 9.57 384 VAL A C 1
ATOM 2917 O O . VAL A 1 351 ? 38.188 41.889 41.972 1.00 9.70 384 VAL A O 1
ATOM 2921 N N . LYS A 1 352 ? 39.959 40.898 42.930 1.00 10.28 385 LYS A N 1
ATOM 2922 C CA . LYS A 1 352 ? 40.156 39.931 41.850 1.00 11.27 385 LYS A CA 1
ATOM 2923 C C . LYS A 1 352 ? 40.760 38.680 42.518 1.00 10.41 385 LYS A C 1
ATOM 2924 O O . LYS A 1 352 ? 41.341 38.774 43.589 1.00 12.15 385 LYS A O 1
ATOM 2930 N N . PRO A 1 353 ? 40.649 37.499 41.890 1.00 11.14 386 PRO A N 1
ATOM 2931 C CA . PRO A 1 353 ? 41.226 36.307 42.504 1.00 13.01 386 PRO A CA 1
ATOM 2932 C C . PRO A 1 353 ? 42.720 36.388 42.675 1.00 13.72 386 PRO A C 1
ATOM 2933 O O . PRO A 1 353 ? 43.376 37.118 41.933 1.00 15.49 386 PRO A O 1
#

CATH classification: 3.40.50.2300 (+1 more: 3.40.50.2300)

B-factor: mean 13.85, std 8.96, range [4.48, 98.59]

Secondary structure (DSSP, 8-state):
-EEEEEEEE--SSTTHHHHHHHHHHHHHHHHHHHHTT-BTTBEEEEEEEE-TT-HHHHHHHHHHHHHTS--SEEE---SHHHHHHHHHHHHHTT--EEESS---TTTTTT-TTEEE-S--HHHHHHHHHHHHHHTS--SEEEEEEETT-HHHHHHHHHHHHH--SEEEEEEEE-TT----HHHHHHHHTS--SEEE--S-HHHHHHHHHHHHHTT--S-EEE-GGG-SHHHHHHH-TTT--SEEEEES--SSSS--HHHHHHHHHHHHHHSSPPPHHHHHHHHHHHHHHHHHTT-SSHHHHHHHH----EEETTEEE---TTS-----EEEEEEETTEEEEEEEE--

InterPro domains:
  IPR000709 Leu/Ile/Val-binding protein [PR00337] (8-24)
  IPR000709 Leu/Ile/Val-binding protein [PR00337] (30-46)
  IPR000709 Leu/Ile/Val-binding protein [PR00337] (49-67)
  IPR000709 Leu/Ile/Val-binding protein [PR00337] (260-273)
  IPR000709 Leu/Ile/Val-binding protein [PR00337] (311-326)
  IPR028081 Leucine-binding protein domain [PF13458] (7-343)
  IPR028082 Periplasmic binding protein-like I [SSF53822] (6-346)
  IPR051010 Branched-chain amino acid transport protein [PTHR30483] (4-350)

Foldseek 3Di:
DAAEEEEEEQCAAPQNQLRVLLVLLQVLLLVVCVVVQAFVNHRYDYDYDHQNPDQQSLQVVLLCCCPVVVHLEYEDDQEASNLLSNQVSCVVSLFAYEHLHYADPPSLPVRLRYAYNAHHLLFFLQQVQCCCCPPLVWLEEEEEEAVADSSRVSSVVNVVVRHPHYHPYYYYDHPPDLDPPVVLVVVVPDDTQEYEYEDALLVQLSVLQVNVVVPNDHAYEYEQRCKDLSSCVSNPLQSWANYKYKALADDPPPADPQLVVSQVSSCVVPVDGRISSSQSSNVVSVLLSVQCHVDPGSNSSSVSSCAAFDQHNSGGAGQDNSNYGYGWMWIFHGHSSDTPDIDTTTD